Protein AF-A0A8S1H7X9-F1 (afdb_monomer)

InterPro domains:
  IPR039604 Nuclear segregation protein Bfr1 [PTHR31027] (246-378)

Structure (mmCIF, N/CA/C/O backbone):
data_AF-A0A8S1H7X9-F1
#
_entry.id   AF-A0A8S1H7X9-F1
#
loop_
_atom_site.group_PDB
_atom_site.id
_atom_site.type_symbol
_atom_site.label_atom_id
_atom_site.label_alt_id
_atom_site.label_comp_id
_atom_site.label_asym_id
_atom_site.label_entity_id
_atom_site.label_seq_id
_atom_site.pdbx_PDB_ins_code
_atom_site.Cartn_x
_atom_site.Cartn_y
_atom_site.Cartn_z
_atom_site.occupancy
_atom_site.B_iso_or_equiv
_atom_site.auth_seq_id
_atom_site.auth_comp_id
_atom_site.auth_asym_id
_atom_site.auth_atom_id
_atom_site.pdbx_PDB_model_num
ATOM 1 N N . MET A 1 1 ? 53.573 -29.610 -16.597 1.00 43.00 1 MET A N 1
ATOM 2 C CA . MET A 1 1 ? 53.347 -28.937 -17.896 1.00 43.00 1 MET A CA 1
ATOM 3 C C . MET A 1 1 ? 53.985 -27.550 -17.769 1.00 43.00 1 MET A C 1
ATOM 5 O O . MET A 1 1 ? 53.380 -26.703 -17.142 1.00 43.00 1 MET A O 1
ATOM 9 N N . HIS A 1 2 ? 55.253 -27.283 -18.092 1.00 42.47 2 HIS A N 1
ATOM 10 C CA . HIS A 1 2 ? 56.162 -27.848 -19.105 1.00 42.47 2 HIS A CA 1
ATOM 11 C C . HIS A 1 2 ? 55.801 -27.503 -20.563 1.00 42.47 2 HIS A C 1
ATOM 13 O O . HIS A 1 2 ? 55.571 -28.384 -21.380 1.00 42.47 2 HIS A O 1
ATOM 19 N N . VAL A 1 3 ? 55.772 -26.195 -20.838 1.00 43.41 3 VAL A N 1
ATOM 20 C CA . VAL A 1 3 ? 56.144 -25.511 -22.095 1.00 43.41 3 VAL A CA 1
ATOM 21 C C . VAL A 1 3 ? 56.692 -24.146 -21.630 1.00 43.41 3 VAL A C 1
ATOM 23 O O . VAL A 1 3 ? 56.099 -23.558 -20.733 1.00 43.41 3 VAL A O 1
ATOM 26 N N . GLY A 1 4 ? 57.804 -23.580 -22.095 1.00 39.53 4 GLY A N 1
ATOM 27 C CA . GLY A 1 4 ? 58.737 -23.987 -23.145 1.00 39.53 4 GLY A CA 1
ATOM 28 C C . GLY A 1 4 ? 59.397 -22.721 -23.698 1.00 39.53 4 GLY A C 1
ATOM 29 O O . GLY A 1 4 ? 58.960 -22.208 -24.723 1.00 39.53 4 GLY A O 1
ATOM 30 N N . VAL A 1 5 ? 60.370 -22.166 -22.967 1.00 46.28 5 VAL A N 1
ATOM 31 C CA . VAL A 1 5 ? 61.102 -20.955 -23.376 1.00 46.28 5 VAL A CA 1
ATOM 32 C C . VAL A 1 5 ? 62.091 -21.334 -24.473 1.00 46.28 5 VAL A C 1
ATOM 34 O O . VAL A 1 5 ? 62.972 -22.152 -24.229 1.00 46.28 5 VAL A O 1
ATOM 37 N N . ASN A 1 6 ? 61.958 -20.729 -25.653 1.00 45.84 6 ASN A N 1
ATOM 38 C CA . ASN A 1 6 ? 62.913 -20.878 -26.750 1.00 45.84 6 ASN A CA 1
ATOM 39 C C . ASN A 1 6 ? 63.542 -19.520 -27.073 1.00 45.84 6 ASN A C 1
ATOM 41 O O . ASN A 1 6 ? 63.010 -18.749 -27.871 1.00 45.84 6 ASN A O 1
ATOM 45 N N . GLU A 1 7 ? 64.695 -19.257 -26.463 1.00 47.03 7 GLU A N 1
ATOM 46 C CA . GLU A 1 7 ? 65.651 -18.275 -26.967 1.00 47.03 7 GLU A CA 1
ATOM 47 C C . GLU A 1 7 ? 66.497 -18.919 -28.072 1.00 47.03 7 GLU A C 1
ATOM 49 O O . GLU A 1 7 ? 67.159 -19.933 -27.853 1.00 47.03 7 GLU A O 1
ATOM 54 N N . ALA A 1 8 ? 66.485 -18.319 -29.259 1.00 50.53 8 ALA A N 1
ATOM 55 C CA . ALA A 1 8 ? 67.451 -18.542 -30.331 1.00 50.53 8 ALA A CA 1
ATOM 56 C C . ALA A 1 8 ? 67.300 -17.409 -31.359 1.00 50.53 8 ALA A C 1
ATOM 58 O O . ALA A 1 8 ? 66.190 -16.939 -31.587 1.00 50.53 8 ALA A O 1
ATOM 59 N N . ASN A 1 9 ? 68.325 -16.965 -32.079 1.00 46.34 9 ASN A N 1
ATOM 60 C CA . ASN A 1 9 ? 69.766 -16.907 -31.814 1.00 46.34 9 ASN A CA 1
ATOM 61 C C . ASN A 1 9 ? 70.305 -15.805 -32.756 1.00 46.34 9 ASN A C 1
ATOM 63 O O . ASN A 1 9 ? 69.691 -15.516 -33.785 1.00 46.34 9 ASN A O 1
ATOM 67 N N . ILE A 1 10 ? 71.429 -15.177 -32.426 1.00 50.44 10 ILE A N 1
ATOM 68 C CA . ILE A 1 10 ? 72.029 -14.116 -33.242 1.00 50.44 10 ILE A CA 1
ATOM 69 C C . ILE A 1 10 ? 72.837 -14.731 -34.394 1.00 50.44 10 ILE A C 1
ATOM 71 O O . ILE A 1 10 ? 73.633 -15.639 -34.170 1.00 50.44 10 ILE A O 1
ATOM 75 N N . GLY A 1 11 ? 72.705 -14.161 -35.597 1.00 46.69 11 GLY A N 1
ATOM 76 C CA . GLY A 1 11 ? 73.705 -14.290 -36.663 1.00 46.69 11 GLY A CA 1
ATOM 77 C C . GLY A 1 11 ? 73.165 -14.694 -38.035 1.00 46.69 11 GLY A C 1
ATOM 78 O O . GLY A 1 11 ? 72.910 -15.863 -38.282 1.00 46.69 11 GLY A O 1
ATOM 79 N N . GLU A 1 12 ? 73.081 -13.732 -38.957 1.00 44.97 12 GLU A N 1
ATOM 80 C CA . GLU A 1 12 ? 73.983 -13.672 -40.123 1.00 44.97 12 GLU A CA 1
ATOM 81 C C . GLU A 1 12 ? 73.683 -12.426 -40.969 1.00 44.97 12 GLU A C 1
ATOM 83 O O . GLU A 1 12 ? 72.598 -12.269 -41.529 1.00 44.97 12 GLU A O 1
ATOM 88 N N . SER A 1 13 ? 74.675 -11.545 -41.105 1.00 51.88 13 SER A N 1
ATOM 89 C CA . SER A 1 13 ? 74.626 -10.430 -42.051 1.00 51.88 13 SER A CA 1
ATOM 90 C C . SER A 1 13 ? 74.762 -10.964 -43.478 1.00 51.88 13 SER A C 1
ATOM 92 O O . SER A 1 13 ? 75.844 -11.412 -43.856 1.00 51.88 13 SER A O 1
ATOM 94 N N . LYS A 1 14 ? 73.699 -10.886 -44.288 1.00 53.81 14 LYS A N 1
ATOM 95 C CA . LYS A 1 14 ? 73.767 -11.165 -45.731 1.00 53.81 14 LYS A CA 1
ATOM 96 C C . LYS A 1 14 ? 73.548 -9.905 -46.560 1.00 53.81 14 LYS A C 1
ATOM 98 O O . LYS A 1 14 ? 72.475 -9.317 -46.560 1.00 53.81 14 LYS A O 1
ATOM 103 N N . GLU A 1 15 ? 74.639 -9.531 -47.222 1.00 45.00 15 GLU A N 1
ATOM 104 C CA . GLU A 1 15 ? 74.778 -8.743 -48.450 1.00 45.00 15 GLU A CA 1
ATOM 105 C C . GLU A 1 15 ? 73.531 -8.003 -48.965 1.00 45.00 15 GLU A C 1
ATOM 107 O O . GLU A 1 15 ? 72.630 -8.586 -49.570 1.00 45.00 15 GLU A O 1
ATOM 112 N N . PHE A 1 16 ? 73.570 -6.671 -48.867 1.00 45.53 16 PHE A N 1
ATOM 113 C CA . PHE A 1 16 ? 72.757 -5.791 -49.705 1.00 45.53 16 PHE A CA 1
ATOM 114 C C . PHE A 1 16 ? 73.169 -5.943 -51.178 1.00 45.53 16 PHE A C 1
ATOM 116 O O . PHE A 1 16 ? 74.087 -5.272 -51.655 1.00 45.53 16 PHE A O 1
ATOM 123 N N . LYS A 1 17 ? 72.458 -6.790 -51.925 1.00 47.88 17 LYS A N 1
ATOM 124 C CA . LYS A 1 17 ? 72.410 -6.688 -53.386 1.00 47.88 17 LYS A CA 1
ATOM 125 C C . LYS A 1 17 ? 71.317 -5.699 -53.777 1.00 47.88 17 LYS A C 1
ATOM 127 O O . LYS A 1 17 ? 70.132 -5.988 -53.650 1.00 47.88 17 LYS A O 1
ATOM 132 N N . ASN A 1 18 ? 71.742 -4.532 -54.261 1.00 49.41 18 ASN A N 1
ATOM 133 C CA . ASN A 1 18 ? 70.879 -3.600 -54.982 1.00 49.41 18 ASN A CA 1
ATOM 134 C C . ASN A 1 18 ? 70.445 -4.245 -56.306 1.00 49.41 18 ASN A C 1
ATOM 136 O O . ASN A 1 18 ? 71.123 -4.102 -57.322 1.00 49.41 18 ASN A O 1
ATOM 140 N N . GLU A 1 19 ? 69.315 -4.947 -56.296 1.00 43.44 19 GLU A N 1
ATOM 141 C CA . GLU A 1 19 ? 68.642 -5.396 -57.511 1.00 43.44 19 GLU A CA 1
ATOM 142 C C . GLU A 1 19 ? 67.395 -4.554 -57.768 1.00 43.44 19 GLU A C 1
ATOM 144 O O . GLU A 1 19 ? 66.417 -4.638 -57.035 1.00 43.44 19 GLU A O 1
ATOM 149 N N . GLY A 1 20 ? 67.449 -3.784 -58.858 1.00 43.75 20 GLY A N 1
ATOM 150 C CA . GLY A 1 20 ? 66.288 -3.353 -59.631 1.00 43.75 20 GLY A CA 1
ATOM 151 C C . GLY A 1 20 ? 65.239 -2.522 -58.896 1.00 43.75 20 GLY A C 1
ATOM 152 O O . GLY A 1 20 ? 64.342 -3.062 -58.249 1.00 43.75 20 GLY A O 1
ATOM 153 N N . GLU A 1 21 ? 65.246 -1.220 -59.186 1.00 47.69 21 GLU A N 1
ATOM 154 C CA . GLU A 1 21 ? 64.075 -0.336 -59.135 1.00 47.69 21 GLU A CA 1
ATOM 155 C C . GLU A 1 21 ? 62.996 -0.850 -60.114 1.00 47.69 21 GLU A C 1
ATOM 157 O O . GLU A 1 21 ? 62.751 -0.310 -61.191 1.00 47.69 21 GLU A O 1
ATOM 162 N N . ASN A 1 22 ? 62.392 -1.986 -59.767 1.00 45.03 22 ASN A N 1
ATOM 163 C CA . ASN A 1 22 ? 61.252 -2.539 -60.463 1.00 45.03 22 ASN A CA 1
ATOM 164 C C . ASN A 1 22 ? 60.044 -1.710 -60.061 1.00 45.03 22 ASN A C 1
ATOM 166 O O . ASN A 1 22 ? 59.629 -1.714 -58.903 1.00 45.03 22 ASN A O 1
ATOM 170 N N . ASP A 1 23 ? 59.471 -1.041 -61.051 1.00 53.59 23 ASP A N 1
ATOM 171 C CA . ASP A 1 23 ? 58.196 -0.347 -60.979 1.00 53.59 23 ASP A CA 1
ATOM 172 C C . ASP A 1 23 ? 57.099 -1.367 -60.600 1.00 53.59 23 ASP A C 1
ATOM 174 O O . ASP A 1 23 ? 56.470 -1.996 -61.461 1.00 53.59 23 ASP A O 1
ATOM 178 N N . VAL A 1 24 ? 56.906 -1.606 -59.293 1.00 53.41 24 VAL A N 1
ATOM 179 C CA . VAL A 1 24 ? 55.856 -2.481 -58.751 1.00 53.41 24 VAL A CA 1
ATOM 180 C C . VAL A 1 24 ? 54.526 -1.782 -58.996 1.00 53.41 24 VAL A C 1
ATOM 182 O O . VAL A 1 24 ? 53.963 -1.123 -58.120 1.00 53.41 24 VAL A O 1
ATOM 185 N N . LYS A 1 25 ? 54.032 -1.915 -60.232 1.00 61.25 25 LYS A N 1
ATOM 186 C CA . LYS A 1 25 ? 52.731 -1.407 -60.660 1.00 61.25 25 LYS A CA 1
ATOM 187 C C . LYS A 1 25 ? 51.702 -1.858 -59.627 1.00 61.25 25 LYS A C 1
ATOM 189 O O . LYS A 1 25 ? 51.529 -3.069 -59.463 1.00 61.25 25 LYS A O 1
ATOM 194 N N . PRO A 1 26 ? 51.035 -0.929 -58.919 1.00 59.69 26 PRO A N 1
ATOM 195 C CA . PRO A 1 26 ? 50.149 -1.292 -57.829 1.00 59.69 26 PRO A CA 1
ATOM 196 C C . PRO A 1 26 ? 49.031 -2.175 -58.376 1.00 59.69 26 PRO A C 1
ATOM 198 O O . PRO A 1 26 ? 48.193 -1.723 -59.161 1.00 59.69 26 PRO A O 1
ATOM 201 N N . CYS A 1 27 ? 49.043 -3.452 -57.986 1.00 59.22 27 CYS A N 1
ATOM 202 C CA . CYS A 1 27 ? 48.032 -4.406 -58.415 1.00 59.22 27 CYS A CA 1
ATOM 203 C C . CYS A 1 27 ? 46.647 -3.872 -58.017 1.00 59.22 27 CYS A C 1
ATOM 205 O O . CYS A 1 27 ? 46.441 -3.542 -56.843 1.00 59.22 27 CYS A O 1
ATOM 207 N N . PRO A 1 28 ? 45.692 -3.766 -58.960 1.00 65.88 28 PRO A N 1
ATOM 208 C CA . PRO A 1 28 ? 44.379 -3.222 -58.654 1.00 65.88 28 PRO A CA 1
ATOM 209 C C . PRO A 1 28 ? 43.701 -4.071 -57.564 1.00 65.88 28 PRO A C 1
ATOM 211 O O . PRO A 1 28 ? 43.784 -5.303 -57.619 1.00 65.88 28 PRO A O 1
ATOM 214 N N . PRO A 1 29 ? 43.018 -3.454 -56.578 1.00 68.62 29 PRO A N 1
ATOM 215 C CA . PRO A 1 29 ? 42.393 -4.187 -55.483 1.00 68.62 29 PRO A CA 1
ATOM 216 C C . PRO A 1 29 ? 41.477 -5.297 -55.997 1.00 68.62 29 PRO A C 1
ATOM 218 O O . PRO A 1 29 ? 40.628 -5.058 -56.859 1.00 68.62 29 PRO A O 1
ATOM 221 N N . ASN A 1 30 ? 41.618 -6.508 -55.448 1.00 83.75 30 ASN A N 1
ATOM 222 C CA . ASN A 1 30 ? 40.803 -7.650 -55.853 1.00 83.75 30 ASN A CA 1
ATOM 223 C C . ASN A 1 30 ? 39.312 -7.340 -55.622 1.00 83.75 30 ASN A C 1
ATOM 225 O O . ASN A 1 30 ? 38.819 -7.346 -54.491 1.00 83.75 30 ASN A O 1
ATOM 229 N N . ARG A 1 31 ? 38.592 -7.077 -56.720 1.00 81.69 31 ARG A N 1
ATOM 230 C CA . ARG A 1 31 ? 37.189 -6.642 -56.713 1.00 81.69 31 ARG A CA 1
ATOM 231 C C . ARG A 1 31 ? 36.272 -7.639 -56.007 1.00 81.69 31 ARG A C 1
ATOM 233 O O . ARG A 1 31 ? 35.363 -7.219 -55.295 1.00 81.69 31 ARG A O 1
ATOM 240 N N . HIS A 1 32 ? 36.514 -8.940 -56.170 1.00 85.00 32 HIS A N 1
ATOM 241 C CA . HIS A 1 32 ? 35.724 -9.976 -55.506 1.00 85.00 32 HIS A CA 1
ATOM 242 C C . HIS A 1 32 ? 35.991 -10.012 -54.002 1.00 85.00 32 HIS A C 1
ATOM 244 O O . HIS A 1 32 ? 35.047 -10.160 -53.228 1.00 85.00 32 HIS A O 1
ATOM 250 N N . GLN A 1 33 ? 37.244 -9.822 -53.579 1.00 80.44 33 GLN A N 1
ATOM 251 C CA . GLN A 1 33 ? 37.581 -9.738 -52.159 1.00 80.44 33 GLN A CA 1
ATOM 252 C C . GLN A 1 33 ? 36.930 -8.510 -51.508 1.00 80.44 33 GLN A C 1
ATOM 254 O O . GLN A 1 33 ? 36.216 -8.652 -50.520 1.00 80.44 33 GLN A O 1
ATOM 259 N N . PHE A 1 34 ? 37.051 -7.335 -52.131 1.00 80.44 34 PHE A N 1
ATOM 260 C CA . PHE A 1 34 ? 36.399 -6.110 -51.659 1.00 80.44 34 PHE A CA 1
ATOM 261 C C . PHE A 1 34 ? 34.870 -6.251 -51.554 1.00 80.44 34 PHE A C 1
ATOM 263 O O . PHE A 1 34 ? 34.278 -5.806 -50.571 1.00 80.44 34 PHE A O 1
ATOM 270 N N . GLN A 1 35 ? 34.225 -6.902 -52.530 1.00 83.38 35 GLN A N 1
ATOM 271 C CA . GLN A 1 35 ? 32.781 -7.148 -52.491 1.00 83.38 35 GLN A CA 1
ATOM 272 C C . GLN A 1 35 ? 32.388 -8.074 -51.327 1.00 83.38 35 GLN A C 1
ATOM 274 O O . GLN A 1 35 ? 31.411 -7.790 -50.640 1.00 83.38 35 GLN A O 1
ATOM 279 N N . ARG A 1 36 ? 33.162 -9.141 -51.064 1.00 85.75 36 ARG A N 1
ATOM 280 C CA . ARG A 1 36 ? 32.955 -10.028 -49.902 1.00 85.75 36 ARG A CA 1
ATOM 281 C C . ARG A 1 36 ? 33.131 -9.281 -48.582 1.00 85.75 36 ARG A C 1
ATOM 283 O O . ARG A 1 36 ? 32.305 -9.438 -47.689 1.00 85.75 36 ARG A O 1
ATOM 290 N N . ASP A 1 37 ? 34.172 -8.458 -48.469 1.00 84.50 37 ASP A N 1
ATOM 291 C CA . ASP A 1 37 ? 34.456 -7.693 -47.253 1.00 84.50 37 ASP A CA 1
ATOM 292 C C . ASP A 1 37 ? 33.367 -6.647 -46.976 1.00 84.50 37 ASP A C 1
ATOM 294 O O . ASP A 1 37 ? 32.936 -6.507 -45.831 1.00 84.50 37 ASP A O 1
ATOM 298 N N . LEU A 1 38 ? 32.848 -5.970 -48.011 1.00 85.19 38 LEU A N 1
ATOM 299 C CA . LEU A 1 38 ? 31.669 -5.108 -47.883 1.00 85.19 38 LEU A CA 1
ATOM 300 C C . LEU A 1 38 ? 30.438 -5.889 -47.420 1.00 85.19 38 LEU A C 1
ATOM 302 O O . LEU A 1 38 ? 29.790 -5.468 -46.464 1.00 85.19 38 LEU A O 1
ATOM 306 N N . SER A 1 39 ? 30.125 -7.023 -48.057 1.00 88.69 39 SER A N 1
ATOM 307 C CA . SER A 1 39 ? 29.001 -7.875 -47.651 1.00 88.69 39 SER A CA 1
ATOM 308 C C . SER A 1 39 ? 29.130 -8.311 -46.191 1.00 88.69 39 SER A C 1
ATOM 310 O O . SER A 1 39 ? 28.170 -8.182 -45.440 1.00 88.69 39 SER A O 1
ATOM 312 N N . ARG A 1 40 ? 30.329 -8.727 -45.754 1.00 89.69 40 ARG A N 1
ATOM 313 C CA . ARG A 1 40 ? 30.608 -9.081 -44.356 1.00 89.69 40 ARG A CA 1
ATOM 314 C C . ARG A 1 40 ? 30.335 -7.911 -43.410 1.00 89.69 40 ARG A C 1
ATOM 316 O O . ARG A 1 40 ? 29.658 -8.105 -42.408 1.00 89.69 40 ARG A O 1
ATOM 323 N N . ILE A 1 41 ? 30.817 -6.707 -43.735 1.00 88.69 41 ILE A N 1
ATOM 324 C CA . ILE A 1 41 ? 30.588 -5.509 -42.912 1.00 88.69 41 ILE A CA 1
ATOM 325 C C . ILE A 1 41 ? 29.093 -5.167 -42.840 1.00 88.69 41 ILE A C 1
ATOM 327 O O . ILE A 1 41 ? 28.612 -4.842 -41.759 1.00 88.69 41 ILE A O 1
ATOM 331 N N . HIS A 1 42 ? 28.345 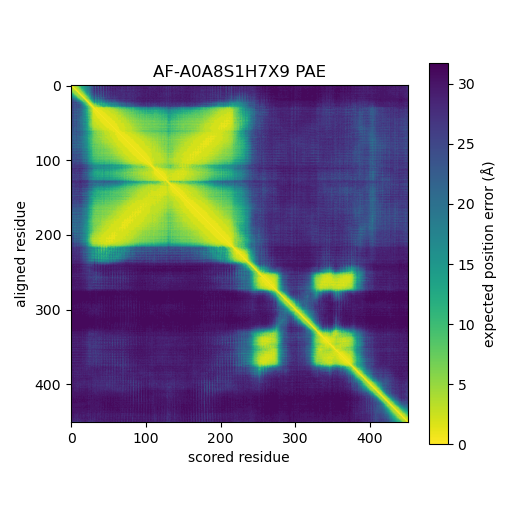-5.270 -43.943 1.00 89.69 42 HIS A N 1
ATOM 332 C CA . HIS A 1 42 ? 26.894 -5.060 -43.929 1.00 89.69 42 HIS A CA 1
ATOM 333 C C . HIS A 1 42 ? 26.179 -6.075 -43.026 1.00 89.69 42 HIS A C 1
ATOM 335 O O . HIS A 1 42 ? 25.420 -5.661 -42.152 1.00 89.69 42 HIS A O 1
ATOM 341 N N . THR A 1 43 ? 26.506 -7.367 -43.126 1.00 94.69 43 THR A N 1
ATOM 342 C CA . THR A 1 43 ? 25.971 -8.396 -42.218 1.00 94.69 43 THR A CA 1
ATOM 343 C C . THR A 1 43 ? 26.305 -8.104 -40.749 1.00 94.69 43 THR A C 1
ATOM 345 O O . THR A 1 43 ? 25.446 -8.278 -39.888 1.00 94.69 43 THR A O 1
ATOM 348 N N . THR A 1 44 ? 27.512 -7.614 -40.437 1.00 93.62 44 THR A N 1
ATOM 349 C CA . THR A 1 44 ? 27.868 -7.193 -39.068 1.00 93.62 44 THR A CA 1
ATOM 350 C C . THR A 1 44 ? 27.056 -5.976 -38.612 1.00 93.62 44 THR A C 1
ATOM 352 O O . THR A 1 44 ? 26.534 -5.982 -37.502 1.00 93.62 44 THR A O 1
ATOM 355 N N . ILE A 1 45 ? 26.912 -4.950 -39.457 1.00 93.00 45 ILE A N 1
ATOM 356 C CA . ILE A 1 45 ? 26.116 -3.745 -39.168 1.00 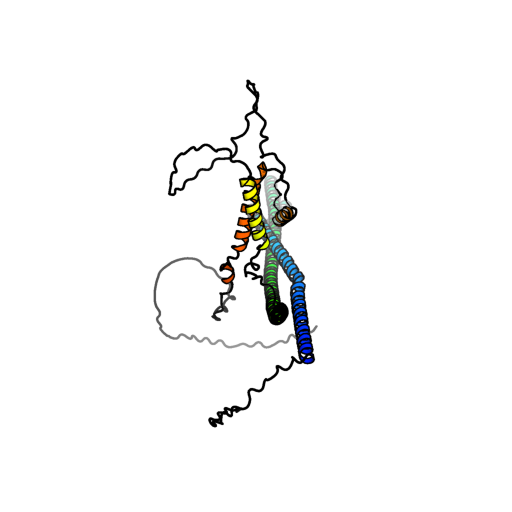93.00 45 ILE A CA 1
ATOM 357 C C . ILE A 1 45 ? 24.668 -4.122 -38.845 1.00 93.00 45 ILE A C 1
ATOM 359 O O . ILE A 1 45 ? 24.122 -3.661 -37.843 1.00 93.00 45 ILE A O 1
ATOM 363 N N . ASP A 1 46 ? 24.046 -4.957 -39.674 1.00 95.25 46 ASP A N 1
ATOM 364 C CA . ASP A 1 46 ? 22.643 -5.321 -39.503 1.00 95.25 46 ASP A CA 1
ATOM 365 C C . ASP A 1 46 ? 22.450 -6.292 -38.327 1.00 95.25 46 ASP A C 1
ATOM 367 O O . ASP A 1 46 ? 21.518 -6.112 -37.546 1.00 95.25 46 ASP A O 1
ATOM 371 N N . GLY A 1 47 ? 23.396 -7.208 -38.083 1.00 97.00 47 GLY A N 1
ATOM 372 C CA . GLY A 1 47 ? 23.430 -8.029 -36.867 1.00 97.00 47 GLY A CA 1
ATOM 373 C C . GLY A 1 47 ? 23.507 -7.200 -35.576 1.00 97.00 47 GLY A C 1
ATOM 374 O O . GLY A 1 47 ? 22.732 -7.436 -34.647 1.00 97.00 47 GLY A O 1
ATOM 375 N N . THR A 1 48 ? 24.369 -6.177 -35.532 1.00 95.44 48 TH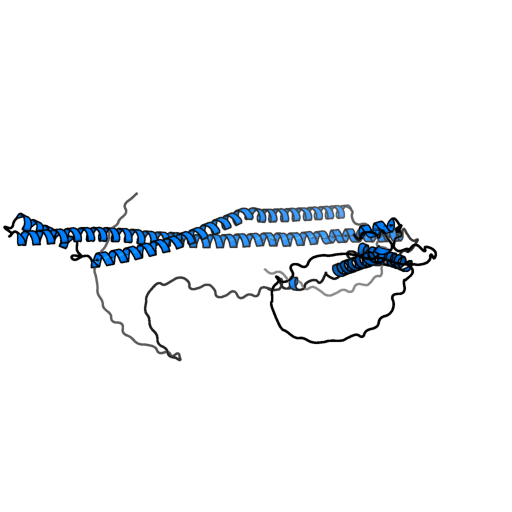R A N 1
ATOM 376 C CA . THR A 1 48 ? 24.468 -5.249 -34.390 1.00 95.44 48 THR A CA 1
ATOM 377 C C . THR A 1 48 ? 23.187 -4.428 -34.212 1.00 95.44 48 THR A C 1
ATOM 379 O O . THR A 1 48 ? 22.742 -4.237 -33.082 1.00 95.44 48 THR A O 1
ATOM 382 N N . LYS A 1 49 ? 22.534 -3.987 -35.300 1.00 96.31 49 LYS A N 1
ATOM 383 C CA . LYS A 1 49 ? 21.218 -3.320 -35.220 1.00 96.31 49 LYS A CA 1
ATOM 384 C C . LYS A 1 49 ? 20.137 -4.241 -34.648 1.00 96.31 49 LYS A C 1
ATOM 386 O O . LYS A 1 49 ? 19.344 -3.777 -33.832 1.00 96.31 49 LYS A O 1
ATOM 391 N N . GLU A 1 50 ? 20.106 -5.519 -35.032 1.00 97.81 50 GLU A N 1
ATOM 392 C CA . GLU A 1 50 ? 19.167 -6.491 -34.448 1.00 97.81 50 GLU A CA 1
ATOM 393 C C . GLU A 1 50 ? 19.474 -6.811 -32.984 1.00 97.81 50 GLU A C 1
ATOM 395 O O . GLU A 1 50 ? 18.569 -7.112 -32.208 1.00 97.81 50 GLU A O 1
ATOM 400 N N . GLU A 1 51 ? 20.737 -6.762 -32.558 1.00 97.69 51 GLU A N 1
ATOM 401 C CA . GLU A 1 51 ? 21.062 -6.852 -31.133 1.00 97.69 51 GLU A CA 1
ATOM 402 C C . GLU A 1 51 ? 20.581 -5.611 -30.365 1.00 97.69 51 GLU A C 1
ATOM 404 O O . GLU A 1 51 ? 19.914 -5.759 -29.345 1.00 97.69 51 GLU A O 1
ATOM 409 N N . ILE A 1 52 ? 20.798 -4.400 -30.897 1.00 97.94 52 ILE A N 1
ATOM 410 C CA . ILE A 1 52 ? 20.275 -3.154 -30.309 1.00 97.94 52 ILE A CA 1
ATOM 411 C C . ILE A 1 52 ? 18.746 -3.195 -30.191 1.00 97.94 52 ILE A C 1
ATOM 413 O O . ILE A 1 52 ? 18.224 -2.861 -29.129 1.00 97.94 52 ILE A O 1
ATOM 417 N N . ARG A 1 53 ? 18.025 -3.628 -31.238 1.00 98.25 53 ARG A N 1
ATOM 418 C CA . ARG A 1 53 ? 16.560 -3.788 -31.197 1.00 98.25 53 ARG A CA 1
ATOM 419 C C . ARG A 1 53 ? 16.130 -4.742 -30.084 1.00 98.25 53 ARG A C 1
ATOM 421 O O . ARG A 1 53 ? 15.377 -4.333 -29.209 1.00 98.25 53 ARG A O 1
ATOM 428 N N . ARG A 1 54 ? 16.700 -5.951 -30.035 1.00 98.25 54 ARG A N 1
ATOM 429 C CA . ARG A 1 54 ? 16.377 -6.950 -28.999 1.00 98.25 54 ARG A CA 1
ATOM 430 C C . ARG A 1 54 ? 16.651 -6.464 -27.573 1.00 98.25 54 ARG A C 1
ATOM 432 O O . ARG A 1 54 ? 15.922 -6.839 -26.660 1.00 98.25 54 ARG A O 1
ATOM 439 N N . GLU A 1 55 ? 17.682 -5.649 -27.352 1.00 97.88 55 GLU A N 1
ATOM 440 C CA . GLU A 1 55 ? 17.934 -5.048 -26.035 1.00 97.88 55 GLU A CA 1
ATOM 441 C C . GLU A 1 55 ? 16.949 -3.909 -25.709 1.00 97.88 55 GLU A C 1
ATOM 443 O O . GLU A 1 55 ? 16.512 -3.792 -24.563 1.00 97.88 55 GLU A O 1
ATOM 448 N N . ILE A 1 56 ? 16.536 -3.108 -26.701 1.00 97.62 56 ILE A N 1
ATOM 449 C CA . ILE A 1 56 ? 15.466 -2.108 -26.540 1.00 97.62 56 ILE A CA 1
ATOM 450 C C . ILE A 1 56 ? 14.141 -2.797 -26.189 1.00 97.62 56 ILE A C 1
ATOM 452 O O . ILE A 1 56 ? 13.476 -2.372 -25.245 1.00 97.62 56 ILE A O 1
ATOM 456 N N . ASP A 1 57 ? 13.790 -3.885 -26.875 1.00 97.88 57 ASP A N 1
ATOM 457 C CA . ASP A 1 57 ? 12.555 -4.636 -26.629 1.00 97.88 57 ASP A CA 1
ATOM 458 C C . ASP A 1 57 ? 12.505 -5.185 -25.194 1.00 97.88 57 ASP A C 1
ATOM 460 O O . ASP A 1 57 ? 11.471 -5.089 -24.532 1.00 97.88 57 ASP A O 1
ATOM 464 N N . LYS A 1 58 ? 13.637 -5.663 -24.651 1.00 97.88 58 LYS A N 1
ATOM 465 C CA . LYS A 1 58 ? 13.757 -6.047 -23.229 1.00 97.88 58 LYS A CA 1
ATOM 466 C C . LYS A 1 58 ? 13.496 -4.862 -22.296 1.00 97.88 58 LYS A C 1
ATOM 468 O O . LYS A 1 58 ? 12.732 -4.994 -21.340 1.00 97.88 58 LYS A O 1
ATOM 473 N N . CYS A 1 59 ? 14.087 -3.697 -22.572 1.00 96.38 59 CYS A N 1
ATOM 474 C CA . CYS A 1 59 ? 13.829 -2.471 -21.807 1.00 96.38 59 CYS A CA 1
ATOM 475 C C . CYS A 1 59 ? 12.354 -2.046 -21.846 1.00 96.38 59 CYS A C 1
ATOM 477 O O . CYS A 1 59 ? 11.821 -1.609 -20.825 1.00 96.38 59 CYS A O 1
ATOM 479 N N . VAL A 1 60 ? 11.690 -2.186 -22.998 1.00 97.06 60 VAL A N 1
ATOM 480 C CA . VAL A 1 60 ? 10.266 -1.865 -23.171 1.00 97.06 60 VAL A CA 1
ATOM 481 C C . VAL A 1 60 ? 9.378 -2.867 -22.429 1.00 97.06 60 VAL A C 1
ATOM 483 O O . VAL A 1 60 ? 8.469 -2.447 -21.712 1.00 97.06 60 VAL A O 1
ATOM 486 N N . ALA A 1 61 ? 9.677 -4.165 -22.518 1.00 96.50 61 ALA A N 1
ATOM 487 C CA . ALA A 1 61 ? 8.928 -5.240 -21.863 1.00 96.50 61 ALA A CA 1
ATOM 488 C C . ALA A 1 61 ? 8.933 -5.161 -20.322 1.00 96.50 61 ALA A C 1
ATOM 490 O O . ALA A 1 61 ? 8.014 -5.667 -19.685 1.00 96.50 61 ALA A O 1
ATOM 491 N N . MET A 1 62 ? 9.914 -4.488 -19.709 1.00 96.25 62 MET A N 1
ATOM 492 C CA . MET A 1 62 ? 9.941 -4.238 -18.258 1.00 96.25 62 MET A CA 1
ATOM 493 C C . MET A 1 62 ? 9.086 -3.038 -17.807 1.00 96.25 62 MET A C 1
ATOM 495 O O . MET A 1 62 ? 8.885 -2.851 -16.605 1.00 96.25 62 MET A O 1
ATOM 499 N N . ASN A 1 63 ? 8.584 -2.198 -18.722 1.00 95.19 63 ASN A N 1
ATOM 500 C CA . ASN A 1 63 ? 7.793 -1.019 -18.345 1.00 95.19 63 ASN A CA 1
ATOM 501 C C . ASN A 1 63 ? 6.443 -1.360 -17.669 1.00 95.19 63 ASN A C 1
ATOM 503 O O . ASN A 1 63 ? 6.149 -0.706 -16.667 1.00 95.19 63 ASN A O 1
ATOM 507 N N . PRO A 1 64 ? 5.648 -2.358 -18.121 1.00 97.38 64 PRO A N 1
ATOM 508 C CA . PRO A 1 64 ? 4.412 -2.756 -17.439 1.00 97.38 64 PRO A CA 1
ATOM 509 C C . PRO A 1 64 ? 4.666 -3.203 -15.996 1.00 97.38 64 PRO A C 1
ATOM 511 O O . PRO A 1 64 ? 4.117 -2.612 -15.070 1.00 97.38 64 PRO A O 1
ATOM 514 N N . GLN A 1 65 ? 5.609 -4.129 -15.790 1.00 96.62 65 GLN A N 1
ATOM 515 C CA . GLN A 1 65 ? 5.997 -4.622 -14.462 1.00 96.62 65 GLN A CA 1
ATOM 516 C C . GLN A 1 65 ? 6.474 -3.485 -13.534 1.00 96.62 65 GLN A C 1
ATOM 518 O O . GLN A 1 65 ? 6.191 -3.479 -12.335 1.00 96.62 65 GLN A O 1
ATOM 523 N N . ARG A 1 66 ? 7.175 -2.476 -14.073 1.00 95.56 66 ARG A N 1
ATOM 524 C CA . ARG A 1 66 ? 7.578 -1.286 -13.306 1.00 95.56 66 ARG A CA 1
ATOM 525 C C . ARG A 1 66 ? 6.380 -0.449 -12.845 1.00 95.56 66 ARG A C 1
ATOM 527 O O . ARG A 1 66 ? 6.414 0.065 -11.725 1.00 95.56 66 ARG A O 1
ATOM 534 N N . GLU A 1 67 ? 5.360 -0.272 -13.683 1.00 97.06 67 GLU A N 1
ATOM 535 C CA . GLU A 1 67 ? 4.166 0.498 -13.314 1.00 97.06 67 GLU A CA 1
ATOM 536 C C . GLU A 1 67 ? 3.241 -0.306 -12.384 1.00 97.06 67 GLU A C 1
ATOM 538 O O . GLU A 1 67 ? 2.736 0.259 -11.418 1.00 97.06 67 GLU A O 1
ATOM 543 N N . GLU A 1 68 ? 3.128 -1.627 -12.553 1.00 97.81 68 GLU A N 1
ATOM 544 C CA . GLU A 1 68 ? 2.471 -2.528 -11.589 1.00 97.81 68 GLU A CA 1
ATOM 545 C C . GLU A 1 68 ? 3.085 -2.393 -10.187 1.00 97.81 68 GLU A C 1
ATOM 547 O O . GLU A 1 68 ? 2.381 -2.090 -9.222 1.00 97.81 68 GLU A O 1
ATOM 552 N N . LEU A 1 69 ? 4.416 -2.503 -10.068 1.00 97.56 69 LEU A N 1
ATOM 553 C CA . LEU A 1 69 ? 5.120 -2.292 -8.797 1.00 97.56 69 LEU A CA 1
ATOM 554 C C . LEU A 1 69 ? 4.897 -0.876 -8.237 1.00 97.56 69 LEU A C 1
ATOM 556 O O . LEU A 1 69 ? 4.823 -0.696 -7.020 1.00 97.56 69 LEU A O 1
ATOM 560 N N . ARG A 1 70 ? 4.754 0.145 -9.092 1.00 97.75 70 ARG A N 1
ATOM 561 C CA . ARG A 1 70 ? 4.440 1.519 -8.664 1.00 97.75 70 ARG A CA 1
ATOM 562 C C . ARG A 1 70 ? 3.015 1.646 -8.122 1.00 97.75 70 ARG A C 1
ATOM 564 O O . ARG A 1 70 ? 2.829 2.362 -7.135 1.00 97.75 70 ARG A O 1
ATOM 571 N N . ILE A 1 71 ? 2.043 0.976 -8.742 1.00 98.12 71 ILE A N 1
ATOM 572 C CA . ILE A 1 71 ? 0.649 0.911 -8.288 1.00 98.12 71 ILE A CA 1
ATOM 573 C C . ILE A 1 71 ? 0.590 0.210 -6.931 1.00 98.12 71 ILE A C 1
ATOM 575 O O . ILE A 1 71 ? 0.218 0.848 -5.950 1.00 98.12 71 ILE A O 1
ATOM 579 N N . ILE A 1 72 ? 1.124 -1.010 -6.824 1.00 98.12 72 ILE A N 1
ATOM 580 C CA . ILE A 1 72 ? 1.160 -1.778 -5.568 1.00 98.12 72 ILE A CA 1
ATOM 581 C C . ILE A 1 72 ? 1.847 -0.976 -4.449 1.00 98.12 72 ILE A C 1
ATOM 583 O O . ILE A 1 72 ? 1.355 -0.919 -3.322 1.00 98.12 72 ILE A O 1
ATOM 587 N N . ARG A 1 73 ? 2.955 -0.279 -4.745 1.00 98.19 73 ARG A N 1
ATOM 588 C CA . ARG A 1 73 ? 3.641 0.590 -3.772 1.00 98.19 73 ARG A CA 1
ATOM 589 C C . ARG A 1 73 ? 2.740 1.728 -3.274 1.00 98.19 73 ARG A C 1
ATOM 591 O O . ARG A 1 73 ? 2.795 2.058 -2.088 1.00 98.19 73 ARG A O 1
ATOM 598 N N . ARG A 1 74 ? 1.931 2.337 -4.149 1.00 98.12 74 ARG A N 1
ATOM 599 C CA . ARG A 1 74 ? 0.975 3.407 -3.804 1.00 98.12 74 ARG A CA 1
ATOM 600 C C . ARG A 1 74 ? -0.144 2.855 -2.917 1.00 98.12 74 ARG A C 1
ATOM 602 O O . ARG A 1 74 ? -0.440 3.443 -1.878 1.00 98.12 74 ARG A O 1
ATOM 609 N N . ASP A 1 75 ? -0.688 1.702 -3.276 1.00 98.31 75 ASP A N 1
ATOM 610 C CA . ASP A 1 75 ? -1.820 1.077 -2.588 1.00 98.31 75 ASP A CA 1
ATOM 611 C C . ASP A 1 75 ? -1.422 0.558 -1.197 1.00 98.31 75 ASP A C 1
ATOM 613 O O . ASP A 1 75 ? -2.127 0.782 -0.216 1.00 98.31 75 ASP A O 1
ATOM 617 N N . LEU A 1 76 ? -0.225 -0.021 -1.057 1.00 98.25 76 LEU A N 1
ATOM 618 C CA . LEU A 1 76 ? 0.334 -0.374 0.253 1.00 98.25 76 LEU A CA 1
ATOM 619 C C . LEU A 1 76 ? 0.581 0.865 1.127 1.00 98.25 76 LEU A C 1
ATOM 621 O O . LEU A 1 76 ? 0.310 0.831 2.326 1.00 98.25 76 LEU A O 1
ATOM 625 N N . SER A 1 77 ? 1.046 1.972 0.539 1.00 98.06 77 SER A N 1
ATOM 626 C CA . SER A 1 77 ? 1.274 3.227 1.273 1.00 98.06 77 SER A CA 1
ATOM 627 C C . SER A 1 77 ? -0.033 3.837 1.792 1.00 98.06 77 SER A C 1
ATOM 629 O O . SER A 1 77 ? -0.109 4.240 2.951 1.00 98.06 77 SER A O 1
ATOM 631 N N . THR A 1 78 ? -1.082 3.862 0.963 1.00 98.19 78 THR A N 1
ATOM 632 C CA . THR A 1 78 ? -2.409 4.353 1.376 1.00 98.19 78 THR A CA 1
ATOM 633 C C . THR A 1 78 ? -3.064 3.429 2.403 1.00 98.19 78 THR A C 1
ATOM 635 O O . THR A 1 78 ? -3.630 3.921 3.378 1.00 98.19 78 THR A O 1
ATOM 638 N N . LYS A 1 79 ? -2.906 2.104 2.267 1.00 98.19 79 LYS A N 1
ATOM 639 C CA . LYS A 1 79 ? -3.371 1.122 3.256 1.00 98.19 79 LYS A CA 1
ATOM 640 C C . LYS A 1 79 ? -2.710 1.315 4.625 1.00 98.19 79 LYS A C 1
ATOM 642 O O . LYS A 1 79 ? -3.412 1.363 5.631 1.00 98.19 79 LYS A O 1
ATOM 647 N N . ILE A 1 80 ? -1.386 1.492 4.673 1.00 98.31 80 ILE A N 1
ATOM 648 C CA . ILE A 1 80 ? -0.647 1.774 5.919 1.00 98.31 80 ILE A CA 1
ATOM 649 C C . ILE A 1 80 ? -1.187 3.035 6.609 1.00 98.31 80 ILE A C 1
ATOM 651 O O . ILE A 1 80 ? -1.426 3.015 7.817 1.00 98.31 80 ILE A O 1
ATOM 655 N N . GLU A 1 81 ? -1.419 4.113 5.857 1.00 98.06 81 GLU A N 1
ATOM 656 C CA . GLU A 1 81 ? -1.934 5.369 6.414 1.00 98.06 81 GLU A CA 1
ATOM 657 C C . GLU A 1 81 ? -3.408 5.258 6.852 1.00 98.06 81 GLU A C 1
ATOM 659 O O . GLU A 1 81 ? -3.785 5.806 7.886 1.00 98.06 81 GLU A O 1
ATOM 664 N N . SER A 1 82 ? -4.234 4.481 6.142 1.00 98.25 82 SER A N 1
ATOM 665 C CA . SER A 1 82 ? -5.600 4.158 6.579 1.00 98.25 82 SER A CA 1
ATOM 666 C C . SER A 1 82 ? -5.595 3.407 7.915 1.00 98.25 82 SER A C 1
ATOM 668 O O . SER A 1 82 ? -6.270 3.816 8.858 1.00 98.25 82 SER A O 1
ATOM 670 N N . HIS A 1 83 ? -4.768 2.363 8.037 1.00 98.06 83 HIS A N 1
ATOM 671 C CA . HIS A 1 83 ? -4.647 1.573 9.267 1.00 98.06 83 HIS A CA 1
ATOM 672 C C . HIS A 1 83 ? -4.074 2.407 10.424 1.00 98.06 83 HIS A C 1
ATOM 674 O O . HIS A 1 83 ? -4.421 2.184 11.580 1.00 98.06 83 HIS A O 1
ATOM 680 N N . ARG A 1 84 ? -3.202 3.384 10.134 1.00 97.75 84 ARG A N 1
ATOM 681 C CA . ARG A 1 84 ? -2.687 4.335 11.129 1.00 97.75 84 ARG A CA 1
ATOM 682 C C . ARG A 1 84 ? -3.796 5.226 11.689 1.00 97.75 84 ARG A C 1
ATOM 684 O O . ARG A 1 84 ? -3.846 5.424 12.899 1.00 97.75 84 ARG A O 1
ATOM 691 N N . LYS A 1 85 ? -4.674 5.753 10.832 1.00 98.19 85 LYS A N 1
ATOM 692 C CA . LYS A 1 85 ? -5.824 6.568 11.257 1.00 98.19 85 LYS A CA 1
ATOM 693 C C . LYS A 1 85 ? -6.814 5.744 12.078 1.00 98.19 85 LYS A C 1
ATOM 695 O O . LYS A 1 85 ? -7.267 6.204 13.119 1.00 98.19 85 LYS A O 1
ATOM 700 N N . GLU A 1 86 ? -7.086 4.511 11.662 1.00 98.12 86 GLU A N 1
ATOM 701 C CA . GLU A 1 86 ? -7.976 3.604 12.392 1.00 98.12 86 GLU A CA 1
ATOM 702 C C . GLU A 1 86 ? -7.411 3.199 13.769 1.00 98.12 86 GLU A C 1
ATOM 704 O O . GLU A 1 86 ? -8.133 3.254 14.759 1.00 98.12 86 GLU A O 1
ATOM 709 N N . ASP A 1 87 ? -6.107 2.909 13.872 1.00 97.75 87 ASP A N 1
ATOM 710 C CA . ASP A 1 87 ? -5.406 2.658 15.146 1.00 97.75 87 ASP A CA 1
ATOM 711 C C . ASP A 1 87 ? -5.513 3.853 16.119 1.00 97.75 87 ASP A C 1
ATOM 713 O O . ASP A 1 87 ? -5.722 3.658 17.315 1.00 97.75 87 ASP A O 1
ATOM 717 N N . ILE A 1 88 ? -5.433 5.094 15.622 1.00 98.06 88 ILE A N 1
ATOM 718 C CA . ILE A 1 88 ? -5.632 6.310 16.434 1.00 98.06 88 ILE A CA 1
ATOM 719 C C . ILE A 1 88 ? -7.098 6.442 16.888 1.00 98.06 88 ILE A C 1
ATOM 721 O O . ILE A 1 88 ? -7.360 6.699 18.067 1.00 98.06 88 ILE A O 1
ATOM 725 N N . ASN A 1 89 ? -8.056 6.225 15.984 1.00 98.31 89 ASN A N 1
ATOM 726 C CA . ASN A 1 89 ? -9.489 6.315 16.284 1.00 98.31 89 ASN A CA 1
ATOM 727 C C . ASN A 1 89 ? -9.936 5.247 17.302 1.00 98.31 89 ASN A C 1
ATOM 729 O O . ASN A 1 89 ? -10.693 5.540 18.222 1.00 98.31 89 ASN A O 1
ATOM 733 N N . LEU A 1 90 ? -9.430 4.015 17.194 1.00 98.25 90 LEU A N 1
ATOM 734 C CA . LEU A 1 90 ? -9.730 2.961 18.166 1.00 98.25 90 LEU A CA 1
ATOM 735 C C . LEU A 1 90 ? -9.074 3.221 19.526 1.00 98.25 90 LEU A C 1
ATOM 737 O O . LEU A 1 90 ? -9.679 2.919 20.551 1.00 98.25 90 LEU A O 1
ATOM 741 N N . LYS A 1 91 ? -7.870 3.806 19.571 1.00 98.06 91 LYS A N 1
ATOM 742 C CA . LYS A 1 91 ? -7.225 4.193 20.839 1.00 98.06 91 LYS A CA 1
ATOM 743 C C . LYS A 1 91 ? -7.987 5.299 21.564 1.00 98.06 91 LYS A C 1
ATOM 745 O O . LYS A 1 91 ? -8.183 5.195 22.770 1.00 98.06 91 LYS A O 1
ATOM 750 N N . THR A 1 92 ? -8.452 6.316 20.840 1.00 98.25 92 THR A N 1
ATOM 751 C CA . THR A 1 92 ? -9.264 7.397 21.426 1.00 98.25 92 THR A CA 1
ATOM 752 C C . THR A 1 92 ? -10.595 6.871 21.970 1.00 98.25 92 THR A C 1
ATOM 754 O O . THR A 1 92 ? -10.896 7.119 23.137 1.00 98.25 92 THR A O 1
ATOM 757 N N . ALA A 1 93 ? -11.312 6.034 21.210 1.00 98.25 93 ALA A N 1
ATOM 758 C CA . ALA A 1 93 ? -12.530 5.363 21.681 1.00 98.25 93 ALA A CA 1
ATOM 759 C C . ALA A 1 93 ? -12.280 4.418 22.879 1.00 98.25 93 ALA A C 1
ATOM 761 O O . ALA A 1 93 ? -13.074 4.359 23.820 1.00 98.25 93 ALA A O 1
ATOM 762 N N . LEU A 1 94 ? -11.153 3.697 22.893 1.00 98.06 94 LEU A N 1
ATOM 763 C CA . LEU A 1 94 ? -10.759 2.839 24.013 1.00 98.06 94 LEU A CA 1
ATOM 764 C C . LEU A 1 94 ? -10.487 3.646 25.291 1.00 98.06 94 LEU A C 1
ATOM 766 O O . LEU A 1 94 ? -10.865 3.213 26.380 1.00 98.06 94 LEU A O 1
ATOM 770 N N . ASP A 1 95 ? -9.858 4.815 25.179 1.00 97.81 95 ASP A N 1
ATOM 771 C CA . 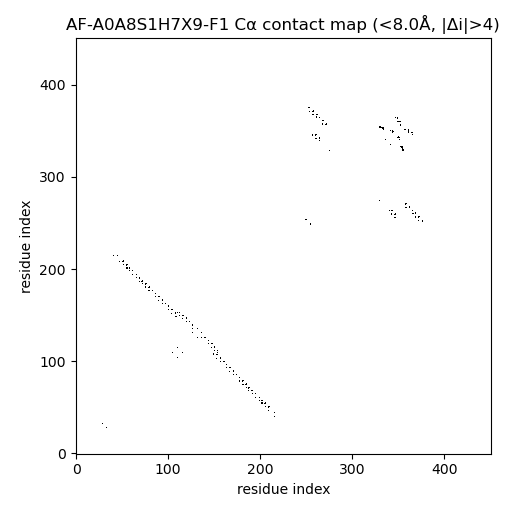ASP A 1 95 ? -9.614 5.696 26.323 1.00 97.81 95 ASP A CA 1
ATOM 772 C C . ASP A 1 95 ? -10.892 6.398 26.809 1.00 97.81 95 ASP A C 1
ATOM 774 O O . ASP A 1 95 ? -11.046 6.617 28.011 1.00 97.81 95 ASP A O 1
ATOM 778 N N . GLU A 1 96 ? -11.848 6.678 25.922 1.00 98.06 96 GLU A N 1
ATOM 779 C CA . GLU A 1 96 ? -13.197 7.122 26.296 1.00 98.06 96 GLU A CA 1
ATOM 780 C C . GLU A 1 96 ? -13.956 6.047 27.085 1.00 98.06 96 GLU A C 1
ATOM 782 O O . GLU A 1 96 ? -14.474 6.346 28.164 1.00 98.06 96 GLU A O 1
ATOM 787 N N . LEU A 1 97 ? -13.936 4.782 26.638 1.00 97.50 97 LEU A N 1
ATOM 788 C CA . LEU A 1 97 ? -14.527 3.680 27.407 1.00 97.50 97 LEU A CA 1
ATOM 789 C C . LEU A 1 97 ? -13.845 3.470 28.764 1.00 97.50 97 LEU A C 1
ATOM 791 O O . LEU A 1 97 ? -14.536 3.202 29.744 1.00 97.50 97 LEU A O 1
ATOM 795 N N . LYS A 1 98 ? -12.518 3.627 28.869 1.00 96.81 98 LYS A N 1
ATOM 796 C CA . LYS A 1 98 ? -11.821 3.569 30.170 1.00 96.81 98 LYS A CA 1
ATOM 797 C C . LYS A 1 98 ? -12.297 4.669 31.124 1.00 96.81 98 LYS A C 1
ATOM 799 O O . LYS A 1 98 ? -12.471 4.394 32.308 1.00 96.81 98 LYS A O 1
ATOM 804 N N . ARG A 1 99 ? -12.529 5.896 30.636 1.00 97.19 99 ARG A N 1
ATOM 805 C CA . ARG A 1 99 ? -13.094 6.986 31.459 1.00 97.19 99 ARG A CA 1
ATOM 806 C C . ARG A 1 99 ? -14.520 6.652 31.902 1.00 97.19 99 ARG A C 1
ATOM 808 O O . ARG A 1 99 ? -14.792 6.680 33.097 1.00 97.19 99 ARG A O 1
ATOM 815 N N . ALA A 1 100 ? -15.381 6.238 30.969 1.00 96.25 100 ALA A N 1
ATOM 816 C CA . ALA A 1 100 ? -16.761 5.844 31.263 1.00 96.25 100 ALA A CA 1
ATOM 817 C C . ALA A 1 100 ? -16.843 4.684 32.276 1.00 96.25 100 ALA A C 1
ATOM 819 O O . ALA A 1 100 ? -17.678 4.712 33.180 1.00 96.25 100 ALA A O 1
ATOM 820 N N . GLN A 1 101 ? -15.941 3.700 32.171 1.00 96.12 101 GLN A N 1
ATOM 821 C CA . GLN A 1 101 ? -15.800 2.613 33.140 1.00 96.12 101 GLN A CA 1
ATOM 822 C C . GLN A 1 101 ? -15.443 3.154 34.533 1.00 96.12 101 GLN A C 1
ATOM 824 O O . GLN A 1 101 ? -16.144 2.865 35.499 1.00 96.12 101 GLN A O 1
ATOM 829 N N . LEU A 1 102 ? -14.389 3.971 34.642 1.00 95.38 102 LEU A N 1
ATOM 830 C CA . LEU A 1 102 ? -13.948 4.541 35.921 1.00 95.38 102 LEU A CA 1
ATOM 831 C C . LEU A 1 102 ? -15.021 5.418 36.576 1.00 95.38 102 LEU A C 1
ATOM 833 O O . LEU A 1 102 ? -15.143 5.422 37.800 1.00 95.38 102 LEU A O 1
ATOM 837 N N . ASP A 1 103 ? -15.795 6.161 35.788 1.00 94.88 103 ASP A N 1
ATOM 838 C CA . ASP A 1 103 ? -16.886 6.984 36.306 1.00 94.88 103 ASP A CA 1
ATOM 839 C C . ASP A 1 103 ? -18.053 6.123 36.812 1.00 94.88 103 ASP A C 1
ATOM 841 O O . ASP A 1 103 ? -18.528 6.354 37.922 1.00 94.88 103 ASP A O 1
ATOM 845 N N . LEU A 1 104 ? -18.431 5.054 36.098 1.00 94.06 104 LEU A N 1
ATOM 846 C CA . LEU A 1 104 ? -19.414 4.072 36.580 1.00 94.06 104 LEU A CA 1
ATOM 847 C C . LEU A 1 104 ? -18.937 3.289 37.820 1.00 94.06 104 LEU A C 1
ATOM 849 O O . LEU A 1 104 ? -19.749 2.991 38.696 1.00 94.06 104 LEU A O 1
ATOM 853 N N . GLU A 1 105 ? -17.642 2.980 37.939 1.00 92.62 105 GLU A N 1
ATOM 854 C CA . GLU A 1 105 ? -17.055 2.279 39.095 1.00 92.62 105 GLU A CA 1
ATOM 855 C C . GLU A 1 105 ? -17.034 3.126 40.379 1.00 92.62 105 GLU A C 1
ATOM 857 O O . GLU A 1 105 ? -17.217 2.584 41.476 1.00 92.62 105 GLU A O 1
ATOM 862 N N . LYS A 1 106 ? -16.836 4.450 40.267 1.00 92.81 106 LYS A N 1
ATOM 863 C CA . LYS A 1 106 ? -17.024 5.401 41.386 1.00 92.81 106 LYS A CA 1
ATOM 864 C C . LYS A 1 106 ? -18.478 5.407 41.854 1.00 92.81 106 LYS A C 1
ATOM 866 O O . LYS A 1 106 ? -18.751 5.462 43.049 1.00 92.81 106 LYS A O 1
ATOM 871 N N . ASP A 1 107 ? -19.391 5.295 40.896 1.00 90.00 107 ASP A N 1
ATOM 872 C CA . ASP A 1 107 ? -20.839 5.348 41.065 1.00 90.00 107 ASP A CA 1
ATOM 873 C C . ASP A 1 107 ? -21.462 4.049 41.628 1.00 90.00 107 ASP A C 1
ATOM 875 O O . ASP A 1 107 ? -22.683 3.980 41.839 1.00 90.00 107 ASP A O 1
ATOM 879 N N . CYS A 1 108 ? -20.651 3.007 41.856 1.00 91.06 108 CYS A N 1
ATOM 880 C CA . CYS A 1 108 ? -21.081 1.700 42.349 1.00 91.06 108 CYS A CA 1
ATOM 881 C C . CYS A 1 108 ? -20.800 1.502 43.849 1.00 91.06 108 CYS A C 1
ATOM 883 O O . CYS A 1 108 ? -19.657 1.314 44.264 1.00 91.06 108 CYS A O 1
ATOM 885 N N . ARG A 1 109 ? -21.873 1.448 44.656 1.00 88.00 109 ARG A N 1
ATOM 886 C CA . ARG A 1 109 ? -21.826 1.181 46.108 1.00 88.00 109 ARG A CA 1
ATOM 887 C C . ARG A 1 109 ? -21.359 -0.241 46.441 1.00 88.00 109 ARG A C 1
ATOM 889 O O . ARG A 1 109 ? -20.585 -0.417 47.375 1.00 88.00 109 ARG A O 1
ATOM 896 N N . ILE A 1 110 ? -21.815 -1.243 45.687 1.00 91.19 110 ILE A N 1
ATOM 897 C CA . ILE A 1 110 ? -21.303 -2.619 45.736 1.00 91.19 110 ILE A CA 1
ATOM 898 C C . ILE A 1 110 ? -20.665 -2.906 44.374 1.00 91.19 110 ILE A C 1
ATOM 900 O O . ILE A 1 110 ? -21.222 -2.546 43.340 1.00 91.19 110 ILE A O 1
ATOM 904 N N . ARG A 1 111 ? -19.462 -3.495 44.371 1.00 91.44 111 ARG A N 1
ATOM 905 C CA . ARG A 1 111 ? -18.671 -3.736 43.145 1.00 91.44 111 ARG A CA 1
ATOM 906 C C . ARG A 1 111 ? -18.683 -5.183 42.655 1.00 91.44 111 ARG A C 1
ATOM 908 O O . ARG A 1 111 ? -18.354 -5.426 41.503 1.00 91.44 111 ARG A O 1
ATOM 915 N N . ARG A 1 112 ? -19.018 -6.148 43.518 1.00 92.44 112 ARG A N 1
ATOM 916 C CA . ARG A 1 112 ? -19.091 -7.570 43.149 1.00 92.44 112 ARG A CA 1
ATOM 917 C C . ARG A 1 112 ? -20.543 -7.961 42.910 1.00 92.44 112 ARG A C 1
ATOM 919 O O . ARG A 1 112 ? -21.359 -7.835 43.823 1.00 92.44 112 ARG A O 1
ATOM 926 N N . LYS A 1 113 ? -20.828 -8.461 41.708 1.00 91.94 113 LYS A N 1
ATOM 927 C CA . LYS A 1 113 ? -22.165 -8.867 41.255 1.00 91.94 113 LYS A CA 1
ATOM 928 C C . LYS A 1 113 ? -22.790 -9.909 42.184 1.00 91.94 113 LYS A C 1
ATOM 930 O O . LYS A 1 113 ? -23.853 -9.664 42.739 1.00 91.94 113 LYS A O 1
ATOM 935 N N . ASP A 1 114 ? -22.048 -10.969 42.499 1.00 92.38 114 ASP A N 1
ATOM 936 C CA . ASP A 1 114 ? -22.507 -12.050 43.383 1.00 92.38 114 ASP A CA 1
ATOM 937 C C . ASP A 1 114 ? -22.867 -11.551 44.794 1.00 92.38 114 ASP A C 1
ATOM 939 O O . ASP A 1 114 ? -23.855 -11.978 45.387 1.00 92.38 114 ASP A O 1
ATOM 943 N N . GLN A 1 115 ? -22.085 -10.610 45.341 1.00 93.81 115 GLN A N 1
ATOM 944 C CA . GLN A 1 115 ? -22.360 -10.025 46.660 1.00 93.81 115 GLN A CA 1
ATOM 945 C C . GLN A 1 115 ? -23.602 -9.133 46.636 1.00 93.81 115 GLN A C 1
ATOM 947 O O . GLN A 1 115 ? -24.373 -9.138 47.595 1.00 93.81 115 GLN A O 1
ATOM 952 N N . LEU A 1 116 ? -23.794 -8.379 45.551 1.00 94.38 116 LEU A N 1
ATOM 953 C CA . LEU A 1 116 ? -24.982 -7.563 45.345 1.00 94.38 116 LEU A CA 1
ATOM 954 C C . LEU A 1 116 ? -26.235 -8.436 45.228 1.00 94.38 116 LEU A C 1
ATOM 956 O O . LEU A 1 116 ? -27.214 -8.160 45.914 1.00 94.38 116 LEU A O 1
ATOM 960 N N . ASP A 1 117 ? -26.193 -9.492 44.417 1.00 93.62 117 ASP A N 1
ATOM 961 C CA . ASP A 1 117 ? -27.337 -10.379 44.194 1.00 93.62 117 ASP A CA 1
ATOM 962 C C . ASP A 1 117 ? -27.711 -11.168 45.459 1.00 93.62 117 ASP A C 1
ATOM 964 O O . ASP A 1 117 ? -28.892 -11.248 45.794 1.00 93.62 117 ASP A O 1
ATOM 968 N N . VAL A 1 118 ? -26.733 -11.654 46.235 1.00 96.31 118 VAL A N 1
ATOM 969 C CA . VAL A 1 118 ? -26.994 -12.269 47.553 1.00 96.31 118 VAL A CA 1
ATOM 970 C C . VAL A 1 118 ? -27.589 -11.255 48.538 1.00 96.31 118 VAL A C 1
ATOM 972 O O . VAL A 1 118 ? -28.526 -11.580 49.268 1.00 96.31 118 VAL A O 1
ATOM 975 N N . TYR A 1 119 ? -27.081 -10.019 48.580 1.00 95.44 119 TYR A N 1
ATOM 976 C CA . TYR A 1 119 ? -27.602 -8.991 49.488 1.00 95.44 119 TYR A CA 1
ATOM 977 C C . TYR A 1 119 ? -29.031 -8.562 49.122 1.00 95.44 119 TYR A C 1
ATOM 979 O O . TYR A 1 119 ? -29.885 -8.435 49.999 1.00 95.44 119 TYR A O 1
ATOM 987 N N . LEU A 1 120 ? -29.307 -8.418 47.825 1.00 95.50 120 LEU A N 1
ATOM 988 C CA . LEU A 1 120 ? -30.621 -8.098 47.277 1.00 95.50 120 LEU A CA 1
ATOM 989 C C . LEU A 1 120 ? -31.621 -9.234 47.560 1.00 95.50 120 LEU A C 1
ATOM 991 O O . LEU A 1 120 ? -32.687 -8.962 48.109 1.00 95.50 120 LEU A O 1
ATOM 995 N N . ALA A 1 121 ? -31.252 -10.497 47.316 1.00 96.38 121 ALA A N 1
ATOM 996 C CA . ALA A 1 121 ? -32.091 -11.658 47.629 1.00 96.38 121 ALA A CA 1
ATOM 997 C C . ALA A 1 121 ? -32.401 -11.784 49.134 1.00 96.38 121 ALA A C 1
ATOM 999 O O . ALA A 1 121 ? -33.529 -12.105 49.514 1.00 96.38 121 ALA A O 1
ATOM 1000 N N . ASN A 1 122 ? -31.435 -11.482 50.010 1.00 96.38 122 ASN A N 1
ATOM 1001 C CA . ASN A 1 122 ? -31.652 -11.456 51.461 1.00 96.38 122 ASN A CA 1
ATOM 1002 C C . ASN A 1 122 ? -32.640 -10.355 51.884 1.00 96.38 122 ASN A C 1
ATOM 1004 O O . ASN A 1 122 ? -33.462 -10.575 52.776 1.00 96.38 122 ASN A O 1
ATOM 1008 N N . LEU A 1 123 ? -32.588 -9.179 51.250 1.00 94.81 123 LEU A N 1
ATOM 1009 C CA . LEU A 1 123 ? -33.541 -8.098 51.510 1.00 94.81 123 LEU A CA 1
ATOM 1010 C C . LEU A 1 123 ? -34.935 -8.424 50.965 1.00 94.81 123 LEU A C 1
ATOM 1012 O O . LEU A 1 123 ? -35.904 -8.235 51.691 1.00 94.81 123 LEU A O 1
ATOM 1016 N N . GLU A 1 124 ? -35.053 -8.987 49.762 1.00 94.69 124 GLU A N 1
ATOM 1017 C CA . GLU A 1 124 ? -36.338 -9.452 49.218 1.00 94.69 124 GLU A CA 1
ATOM 1018 C C . GLU A 1 124 ? -36.953 -10.563 50.087 1.00 94.69 124 GLU A C 1
ATOM 1020 O O . GLU A 1 124 ? -38.135 -10.505 50.413 1.00 94.69 124 GLU A O 1
ATOM 1025 N N . THR A 1 125 ? -36.139 -11.497 50.589 1.00 96.06 125 THR A N 1
ATOM 1026 C CA . THR A 1 125 ? -36.571 -12.528 51.551 1.00 96.06 125 THR A CA 1
ATOM 1027 C C . THR A 1 125 ? -37.043 -11.919 52.878 1.00 96.06 125 THR A C 1
ATOM 1029 O O . THR A 1 125 ? -37.993 -12.407 53.491 1.00 96.06 125 THR A O 1
ATOM 1032 N N . ARG A 1 126 ? -36.399 -10.841 53.347 1.00 93.94 126 ARG A N 1
ATOM 1033 C CA . ARG A 1 126 ? -36.833 -10.110 54.548 1.00 93.94 126 ARG A CA 1
ATOM 1034 C C . ARG A 1 126 ? -38.120 -9.321 54.297 1.00 93.94 126 ARG A C 1
ATOM 1036 O O . ARG A 1 126 ? -38.954 -9.270 55.193 1.00 93.94 126 ARG A O 1
ATOM 1043 N N . TYR A 1 127 ? -38.286 -8.743 53.108 1.00 93.69 127 TYR A N 1
ATOM 1044 C CA . TYR A 1 127 ? -39.500 -8.038 52.697 1.00 93.69 127 TYR A CA 1
ATOM 1045 C C . TYR A 1 127 ? -40.721 -8.967 52.702 1.00 93.69 127 TYR A C 1
ATOM 1047 O O . TYR A 1 127 ? -41.765 -8.599 53.228 1.00 93.69 127 TYR A O 1
ATOM 1055 N N . THR A 1 128 ? -40.584 -10.190 52.179 1.00 94.00 128 THR A N 1
ATOM 1056 C CA . THR A 1 128 ? -41.704 -11.141 52.089 1.00 94.00 128 THR A CA 1
ATOM 1057 C C . THR A 1 128 ? -42.041 -11.844 53.403 1.00 94.00 128 THR A C 1
ATOM 1059 O O . THR A 1 128 ? -43.195 -12.212 53.603 1.00 94.00 128 THR A O 1
ATOM 1062 N N . ASN A 1 129 ? -41.057 -12.073 54.283 1.00 90.88 129 ASN A N 1
ATOM 1063 C CA . ASN A 1 129 ? -41.218 -12.975 55.435 1.00 90.88 129 ASN A CA 1
ATOM 1064 C C . ASN A 1 129 ? -41.257 -12.284 56.810 1.00 90.88 129 ASN A C 1
ATOM 1066 O O . ASN A 1 129 ? -41.527 -12.956 57.805 1.00 90.88 129 ASN A O 1
ATOM 1070 N N . ALA A 1 130 ? -40.952 -10.985 56.913 1.00 87.06 130 ALA A N 1
ATOM 1071 C CA . ALA A 1 130 ? -40.906 -10.286 58.198 1.00 87.06 130 ALA A CA 1
ATOM 1072 C C . ALA A 1 130 ? -42.131 -9.386 58.420 1.00 87.06 130 ALA A C 1
ATOM 1074 O O . ALA A 1 130 ? -42.507 -8.599 57.556 1.00 87.06 130 ALA A O 1
ATOM 1075 N N . ASN A 1 131 ? -42.685 -9.422 59.636 1.00 87.81 131 ASN A N 1
ATOM 1076 C CA . ASN A 1 131 ? -43.679 -8.451 60.102 1.00 87.81 131 ASN A CA 1
ATOM 1077 C C . ASN A 1 131 ? -42.990 -7.099 60.371 1.00 87.81 131 ASN A C 1
ATOM 1079 O O . ASN A 1 131 ? -42.606 -6.797 61.502 1.00 87.81 131 ASN A O 1
ATOM 1083 N N . LEU A 1 132 ? -42.763 -6.324 59.311 1.00 90.50 132 LEU A N 1
ATOM 1084 C CA . LEU A 1 132 ? -42.118 -5.010 59.350 1.00 90.50 132 LEU A CA 1
ATOM 1085 C C . LEU A 1 132 ? -43.108 -3.914 59.773 1.00 90.50 132 LEU A C 1
ATOM 1087 O O . LEU A 1 132 ? -44.311 -4.018 59.539 1.00 90.50 132 LEU A O 1
ATOM 1091 N N . THR A 1 133 ? -42.604 -2.826 60.363 1.00 93.94 133 THR A N 1
ATOM 1092 C CA . THR A 1 133 ? -43.404 -1.596 60.468 1.00 93.94 133 THR A CA 1
ATOM 1093 C C . THR A 1 133 ? -43.452 -0.900 59.107 1.00 93.94 133 THR A C 1
ATOM 1095 O O . THR A 1 133 ? -42.511 -1.018 58.325 1.00 93.94 133 THR A O 1
ATOM 1098 N N . ILE A 1 134 ? -44.493 -0.102 58.840 1.00 92.88 134 ILE A N 1
ATOM 1099 C CA . ILE A 1 134 ? -44.641 0.660 57.579 1.00 92.88 134 ILE A CA 1
ATOM 1100 C C . ILE A 1 134 ? -43.385 1.504 57.271 1.00 92.88 134 ILE A C 1
ATOM 1102 O O . ILE A 1 134 ? -42.991 1.661 56.117 1.00 92.88 134 ILE A O 1
ATOM 1106 N N . ARG A 1 135 ? -42.718 2.032 58.307 1.00 94.25 135 ARG A N 1
ATOM 1107 C CA . ARG A 1 135 ? -41.485 2.817 58.161 1.00 94.25 135 ARG A CA 1
ATOM 1108 C C . ARG A 1 135 ? -40.289 1.949 57.762 1.00 94.25 135 ARG A C 1
ATOM 1110 O O . ARG A 1 135 ? -39.509 2.357 56.902 1.00 94.25 135 ARG A O 1
ATOM 1117 N N . ASP A 1 136 ? -40.143 0.778 58.377 1.00 92.50 136 ASP A N 1
ATOM 1118 C CA . ASP A 1 136 ? -39.071 -0.165 58.043 1.00 92.50 136 ASP A CA 1
ATOM 1119 C C . ASP A 1 136 ? -39.277 -0.749 56.643 1.00 92.50 136 ASP A C 1
ATOM 1121 O O . ASP A 1 136 ? -38.317 -0.887 55.891 1.00 92.50 136 ASP A O 1
ATOM 1125 N N . GLU A 1 137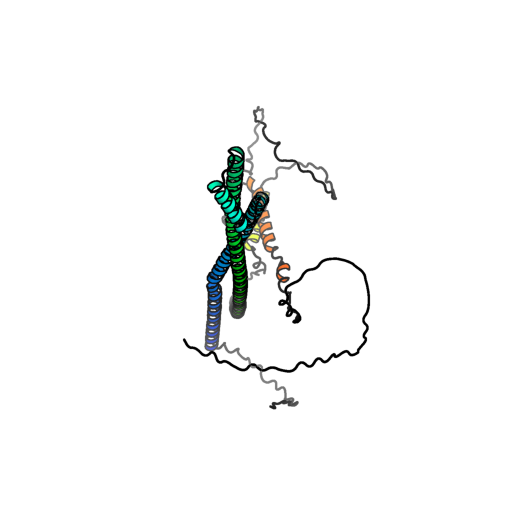 ? -40.529 -1.023 56.272 1.00 94.00 137 GLU A N 1
ATOM 1126 C CA . GLU A 1 137 ? -40.921 -1.469 54.937 1.00 94.00 137 GLU A CA 1
ATOM 1127 C C . GLU A 1 137 ? -40.507 -0.446 53.868 1.00 94.00 137 GLU A C 1
ATOM 1129 O O . GLU A 1 137 ? -39.779 -0.787 52.935 1.00 94.00 137 GLU A O 1
ATOM 1134 N N . GLN A 1 138 ? -40.875 0.830 54.039 1.00 95.25 138 GLN A N 1
ATOM 1135 C CA . GLN A 1 138 ? -40.477 1.907 53.125 1.00 95.25 138 GLN A CA 1
ATOM 1136 C C . GLN A 1 138 ? -38.953 2.058 53.021 1.00 95.25 138 GLN A C 1
ATOM 1138 O O . GLN A 1 138 ? -38.427 2.250 51.923 1.00 95.25 138 GLN A O 1
ATOM 1143 N N . SER A 1 139 ? -38.235 1.949 54.143 1.00 95.44 139 SER A N 1
ATOM 1144 C CA . SER A 1 139 ? -36.768 1.989 54.154 1.00 95.44 139 SER A CA 1
ATOM 1145 C C . SER A 1 139 ? -36.156 0.814 53.386 1.00 95.44 139 SER A C 1
ATOM 1147 O O . SER A 1 139 ? -35.151 0.984 52.697 1.00 95.44 139 SER A O 1
ATOM 1149 N N . LEU A 1 140 ? -36.744 -0.376 53.509 1.00 95.06 140 LEU A N 1
ATOM 1150 C CA . LEU A 1 140 ? -36.260 -1.600 52.878 1.00 95.06 140 LEU A CA 1
ATOM 1151 C C . LEU A 1 140 ? -36.539 -1.587 51.364 1.00 95.06 140 LEU A C 1
ATOM 1153 O O . LEU A 1 140 ? -35.645 -1.917 50.587 1.00 95.06 140 LEU A O 1
ATOM 1157 N N . ILE A 1 141 ? -37.710 -1.102 50.931 1.00 95.62 141 ILE A N 1
ATOM 1158 C CA . ILE A 1 141 ? -38.029 -0.875 49.508 1.00 95.62 141 ILE A CA 1
ATOM 1159 C C . ILE A 1 141 ? -37.022 0.097 48.870 1.00 95.62 141 ILE A C 1
ATOM 1161 O O . ILE A 1 141 ? -36.447 -0.212 47.827 1.00 95.62 141 ILE A O 1
ATOM 1165 N N . GLN A 1 142 ? -36.738 1.237 49.515 1.00 96.25 142 GLN A N 1
ATOM 1166 C CA . GLN A 1 142 ? -35.771 2.220 48.997 1.00 96.25 142 GLN A CA 1
ATOM 1167 C C . GLN A 1 142 ? -34.357 1.639 48.840 1.00 96.25 142 GLN A C 1
ATOM 1169 O O . GLN A 1 142 ? -33.666 1.954 47.867 1.00 96.25 142 GLN A O 1
ATOM 1174 N N . GLU A 1 143 ? -33.933 0.779 49.771 1.00 95.06 143 GLU A N 1
ATOM 1175 C CA . GLU A 1 143 ? -32.656 0.066 49.691 1.00 95.06 143 GLU A CA 1
ATOM 1176 C C . GLU A 1 143 ? -32.660 -0.961 48.544 1.00 95.06 143 GLU A C 1
ATOM 1178 O O . GLU A 1 143 ? -31.732 -0.961 47.735 1.00 95.06 143 GLU A O 1
ATOM 1183 N N . ILE A 1 144 ? -33.719 -1.768 48.388 1.00 95.56 144 ILE A N 1
ATOM 1184 C CA . ILE A 1 144 ? -33.875 -2.688 47.244 1.00 95.56 144 ILE A CA 1
ATOM 1185 C C . ILE A 1 144 ? -33.796 -1.924 45.913 1.00 95.56 144 ILE A C 1
ATOM 1187 O O . ILE A 1 144 ? -33.059 -2.335 45.016 1.00 95.56 144 ILE A O 1
ATOM 1191 N N . ASP A 1 145 ? -34.474 -0.783 45.781 1.00 96.25 145 ASP A N 1
ATOM 1192 C CA . ASP A 1 145 ? -34.446 0.035 44.562 1.00 96.25 145 ASP A CA 1
ATOM 1193 C C . ASP A 1 145 ? -33.080 0.694 44.315 1.00 96.25 145 ASP A C 1
ATOM 1195 O O . ASP A 1 145 ? -32.675 0.915 43.168 1.00 96.25 145 ASP A O 1
ATOM 1199 N N . ALA A 1 146 ? -32.332 1.033 45.369 1.00 95.12 146 ALA A N 1
ATOM 1200 C CA . ALA A 1 146 ? -30.947 1.486 45.247 1.00 95.12 146 ALA A CA 1
ATOM 1201 C C . ALA A 1 146 ? -30.023 0.356 44.754 1.00 95.12 146 ALA A C 1
ATOM 1203 O O . ALA A 1 146 ? -29.182 0.586 43.881 1.00 95.12 146 ALA A O 1
ATOM 1204 N N . LEU A 1 147 ? -30.213 -0.870 45.248 1.00 94.88 147 LEU A N 1
ATOM 1205 C CA . LEU A 1 147 ? -29.439 -2.051 44.855 1.00 94.88 147 LEU A CA 1
ATOM 1206 C C . LEU A 1 147 ? -29.790 -2.536 43.440 1.00 94.88 147 LEU A C 1
ATOM 1208 O O . LEU A 1 147 ? -28.887 -2.847 42.669 1.00 94.88 147 LEU A O 1
ATOM 1212 N N . LYS A 1 148 ? -31.065 -2.497 43.034 1.00 95.56 148 LYS A N 1
ATOM 1213 C CA . LYS A 1 148 ? -31.493 -2.775 41.649 1.00 95.56 148 LYS A CA 1
ATOM 1214 C C . LYS A 1 148 ? -30.894 -1.772 40.660 1.00 95.56 148 LYS A C 1
ATOM 1216 O O . LYS A 1 148 ? -30.380 -2.169 39.614 1.00 95.56 148 LYS A O 1
ATOM 1221 N N . ARG A 1 149 ? -30.846 -0.482 41.021 1.00 95.25 149 ARG A N 1
ATOM 1222 C CA . ARG A 1 149 ? -30.111 0.536 40.246 1.00 95.25 149 ARG A CA 1
ATOM 1223 C C . ARG A 1 149 ? -28.605 0.270 40.213 1.00 95.25 149 ARG A C 1
ATOM 1225 O O . ARG A 1 149 ? -27.990 0.482 39.174 1.00 95.25 149 ARG A O 1
ATOM 1232 N N . ASN A 1 150 ? -28.008 -0.209 41.307 1.00 94.94 150 ASN A N 1
ATOM 1233 C CA . ASN A 1 150 ? -26.596 -0.596 41.341 1.00 94.94 150 ASN A CA 1
ATOM 1234 C C . ASN A 1 150 ? -26.305 -1.801 40.425 1.00 94.94 150 ASN A C 1
ATOM 1236 O O . ASN A 1 150 ? -25.330 -1.754 39.679 1.00 94.94 150 ASN A O 1
ATOM 1240 N N . ARG A 1 151 ? -27.189 -2.806 40.381 1.00 94.94 151 ARG A N 1
ATOM 1241 C CA . ARG A 1 151 ? -27.071 -3.972 39.487 1.00 94.94 151 ARG A CA 1
ATOM 1242 C C . ARG A 1 151 ? -27.043 -3.550 38.021 1.00 94.94 151 ARG A C 1
ATOM 1244 O O . ARG A 1 151 ? -26.112 -3.904 37.309 1.00 94.94 151 ARG A O 1
ATOM 1251 N N . GLY A 1 152 ? -27.957 -2.663 37.623 1.00 94.88 152 GLY A N 1
ATOM 1252 C CA . GLY A 1 152 ? -27.962 -2.075 36.280 1.00 94.88 152 GLY A CA 1
ATOM 1253 C C . GLY A 1 152 ? -26.741 -1.200 35.942 1.00 94.88 152 GLY A C 1
ATOM 1254 O O . GLY A 1 152 ? -26.530 -0.899 34.769 1.00 94.88 152 GLY A O 1
ATOM 1255 N N . LYS A 1 153 ? -25.922 -0.785 36.925 1.00 94.94 153 LYS A N 1
ATOM 1256 C CA . LYS A 1 153 ? -24.592 -0.197 36.667 1.00 94.94 153 LYS A CA 1
ATOM 1257 C C . LYS A 1 153 ? -23.525 -1.276 36.471 1.00 94.94 153 LYS A C 1
ATOM 1259 O O . LYS A 1 153 ? -22.699 -1.120 35.579 1.00 94.94 153 LYS A O 1
ATOM 1264 N N . LEU A 1 154 ? -23.561 -2.367 37.245 1.00 94.75 154 LEU A N 1
ATOM 1265 C CA . LEU A 1 154 ? -22.654 -3.508 37.057 1.00 94.75 154 LEU A CA 1
ATOM 1266 C C . LEU A 1 154 ? -22.848 -4.166 35.683 1.00 94.75 154 LEU A C 1
ATOM 1268 O O . LEU A 1 154 ? -21.865 -4.410 34.997 1.00 94.75 154 LEU A O 1
ATOM 1272 N N . ASP A 1 155 ? -24.091 -4.350 35.227 1.00 94.75 155 ASP A N 1
ATOM 1273 C CA . ASP A 1 155 ? -24.368 -4.894 33.887 1.00 94.75 155 ASP A CA 1
ATOM 1274 C C . ASP A 1 155 ? -23.776 -4.010 32.763 1.00 94.75 155 ASP A C 1
ATOM 1276 O O . ASP A 1 155 ? -23.257 -4.521 31.772 1.00 94.75 155 ASP A O 1
ATOM 1280 N N . LYS A 1 156 ? -23.763 -2.678 32.941 1.00 95.62 156 LYS A N 1
ATOM 1281 C CA . LYS A 1 156 ? -23.096 -1.738 32.016 1.00 95.62 156 LYS A CA 1
ATOM 1282 C C . LYS A 1 156 ? -21.570 -1.784 32.107 1.00 95.62 156 LYS A C 1
ATOM 1284 O O . LYS A 1 156 ? -20.900 -1.558 31.104 1.00 95.62 156 LYS A O 1
ATOM 1289 N N . LEU A 1 157 ? -21.009 -2.059 33.285 1.00 95.69 157 LEU A N 1
ATOM 1290 C CA . LEU A 1 157 ? -19.568 -2.271 33.444 1.00 95.69 157 LEU A CA 1
ATOM 1291 C C . LEU A 1 157 ? -19.122 -3.559 32.741 1.00 95.69 157 LEU A C 1
ATOM 1293 O O . LEU A 1 157 ? -18.110 -3.532 32.043 1.00 95.69 157 LEU A O 1
ATOM 1297 N N . ASP A 1 158 ? -19.905 -4.638 32.844 1.00 94.88 158 ASP A N 1
ATOM 1298 C CA . ASP A 1 158 ? -19.681 -5.879 32.093 1.00 94.88 158 ASP A CA 1
ATOM 1299 C C . ASP A 1 158 ? -19.739 -5.624 30.572 1.00 94.88 158 ASP A C 1
ATOM 1301 O O . ASP A 1 158 ? -18.886 -6.101 29.819 1.00 94.88 158 ASP A O 1
ATOM 1305 N N . GLU A 1 159 ? -20.706 -4.826 30.100 1.00 97.06 159 GLU A N 1
ATOM 1306 C CA . GLU A 1 159 ? -20.805 -4.426 28.689 1.00 97.06 159 GLU A CA 1
ATOM 1307 C C . GLU A 1 159 ? -19.569 -3.634 28.224 1.00 97.06 159 GLU A C 1
ATOM 1309 O O . GLU A 1 159 ? -18.941 -3.999 27.226 1.00 97.06 159 GLU A O 1
ATOM 1314 N N . ILE A 1 160 ? -19.163 -2.597 28.967 1.00 97.31 160 ILE A N 1
ATOM 1315 C CA . ILE A 1 160 ? -17.978 -1.786 28.641 1.00 97.31 160 ILE A CA 1
ATOM 1316 C C . ILE A 1 160 ? -16.703 -2.639 28.663 1.00 97.31 160 ILE A C 1
ATOM 1318 O O . ILE A 1 160 ? -15.857 -2.488 27.781 1.00 97.31 160 ILE A O 1
ATOM 1322 N N . ALA A 1 161 ? -16.556 -3.564 29.615 1.00 96.25 161 ALA A N 1
ATOM 1323 C CA . ALA A 1 161 ? -15.409 -4.468 29.678 1.00 96.25 161 ALA A CA 1
ATOM 1324 C C . ALA A 1 161 ? -15.307 -5.365 28.428 1.00 96.25 161 ALA A C 1
ATOM 1326 O O . ALA A 1 161 ? -14.214 -5.542 27.882 1.00 96.25 161 ALA A O 1
ATOM 1327 N N . ASN A 1 162 ? -16.438 -5.869 27.925 1.00 97.69 162 ASN A N 1
ATOM 1328 C CA . ASN A 1 162 ? -16.486 -6.629 26.674 1.00 97.69 162 ASN A CA 1
ATOM 1329 C C . ASN A 1 162 ? -16.151 -5.748 25.456 1.00 97.69 162 ASN A C 1
ATOM 1331 O O . ASN A 1 162 ? -15.275 -6.107 24.669 1.00 97.69 162 ASN A O 1
ATOM 1335 N N . GLN A 1 163 ? -16.752 -4.557 25.342 1.00 98.06 163 GLN A N 1
ATOM 1336 C CA . GLN A 1 163 ? -16.451 -3.608 24.258 1.00 98.06 163 GLN A CA 1
ATOM 1337 C C . GLN A 1 163 ? -14.965 -3.199 24.234 1.00 98.06 163 GLN A C 1
ATOM 1339 O O . GLN A 1 163 ? -14.354 -3.115 23.165 1.00 98.06 163 GLN A O 1
ATOM 1344 N N . ARG A 1 164 ? -14.354 -2.989 25.409 1.00 97.62 164 ARG A N 1
ATOM 1345 C CA . ARG A 1 164 ? -12.914 -2.732 25.548 1.00 97.62 164 ARG A CA 1
ATOM 1346 C C . ARG A 1 164 ? -12.074 -3.891 25.016 1.00 97.62 164 ARG A C 1
ATOM 1348 O O . ARG A 1 164 ? -11.187 -3.653 24.202 1.00 97.62 164 ARG A O 1
ATOM 1355 N N . LYS A 1 165 ? -12.374 -5.126 25.429 1.00 98.06 165 LYS A N 1
ATOM 1356 C CA . LYS A 1 165 ? -11.673 -6.342 24.980 1.00 98.06 165 LYS A CA 1
ATOM 1357 C C . LYS A 1 165 ? -11.747 -6.518 23.458 1.00 98.06 165 LYS A C 1
ATOM 1359 O O . LYS A 1 165 ? -10.742 -6.842 22.825 1.00 98.06 165 LYS A O 1
ATOM 1364 N N . ASP A 1 166 ? -12.905 -6.245 22.862 1.00 98.19 166 ASP A N 1
ATOM 1365 C CA . ASP A 1 166 ? -13.091 -6.306 21.409 1.00 98.19 166 ASP A CA 1
ATOM 1366 C C . ASP A 1 166 ? -12.312 -5.209 20.667 1.00 98.19 166 ASP A C 1
ATOM 1368 O O . ASP A 1 166 ? -11.740 -5.471 19.606 1.00 98.19 166 ASP A O 1
ATOM 1372 N N . MET A 1 167 ? -12.230 -3.989 21.210 1.00 97.94 167 MET A N 1
ATOM 1373 C CA . MET A 1 167 ? -11.388 -2.930 20.635 1.00 97.94 167 MET A CA 1
ATOM 1374 C C . MET A 1 167 ? -9.892 -3.205 20.799 1.00 97.94 167 MET A C 1
ATOM 1376 O O . MET A 1 167 ? -9.136 -2.993 19.854 1.00 97.94 167 MET A O 1
ATOM 1380 N N . GLU A 1 168 ? -9.459 -3.717 21.952 1.00 97.62 168 GLU A N 1
ATOM 1381 C CA . GLU A 1 168 ? -8.072 -4.131 22.195 1.00 97.62 168 GLU A CA 1
ATOM 1382 C C . GLU A 1 168 ? -7.652 -5.227 21.193 1.00 97.62 168 GLU A C 1
ATOM 1384 O O . GLU A 1 168 ? -6.576 -5.132 20.594 1.00 97.62 168 GLU A O 1
ATOM 1389 N N . LYS A 1 169 ? -8.542 -6.187 20.892 1.00 98.38 169 LYS A N 1
ATOM 1390 C CA . LYS A 1 169 ? -8.343 -7.176 19.820 1.00 98.38 169 LYS A CA 1
ATOM 1391 C C . LYS A 1 169 ? -8.249 -6.534 18.427 1.00 98.38 169 LYS A C 1
ATOM 1393 O O . LYS A 1 169 ? -7.302 -6.823 17.700 1.00 98.38 169 LYS A O 1
ATOM 1398 N N . LYS A 1 170 ? -9.175 -5.636 18.059 1.00 98.38 170 LYS A N 1
ATOM 1399 C CA . LYS A 1 170 ? -9.147 -4.930 16.757 1.00 98.38 170 LYS A CA 1
ATOM 1400 C C . LYS A 1 170 ? -7.862 -4.119 16.557 1.00 98.38 170 LYS A C 1
ATOM 1402 O O . LYS A 1 170 ? -7.297 -4.131 15.466 1.00 98.38 170 LYS A O 1
ATOM 1407 N N . ILE A 1 171 ? -7.377 -3.449 17.604 1.00 98.12 171 ILE A N 1
ATOM 1408 C CA . ILE A 1 171 ? -6.099 -2.723 17.590 1.00 98.12 171 ILE A CA 1
ATOM 1409 C C . ILE A 1 171 ? -4.939 -3.685 17.291 1.00 98.12 171 ILE A C 1
ATOM 1411 O O . ILE A 1 171 ? -4.067 -3.365 16.482 1.00 98.12 171 ILE A O 1
ATOM 1415 N N . GLU A 1 172 ? -4.922 -4.870 17.903 1.00 98.19 172 GLU A N 1
ATOM 1416 C CA . GLU A 1 172 ? -3.879 -5.873 17.665 1.00 98.19 172 GLU A CA 1
ATOM 1417 C C . GLU A 1 172 ? -3.938 -6.460 16.242 1.00 98.19 172 GLU A C 1
ATOM 1419 O O . GLU A 1 172 ? -2.909 -6.559 15.567 1.00 98.19 172 GLU A O 1
ATOM 1424 N N . ASP A 1 173 ? -5.137 -6.746 15.730 1.00 98.12 173 ASP A N 1
ATOM 1425 C CA . ASP A 1 173 ? -5.336 -7.177 14.343 1.00 98.12 173 ASP A CA 1
ATOM 1426 C C . ASP A 1 173 ? -4.859 -6.098 13.345 1.00 98.12 173 ASP A C 1
ATOM 1428 O O . ASP A 1 173 ? -4.146 -6.407 12.384 1.00 98.12 173 ASP A O 1
ATOM 1432 N N . LEU A 1 174 ? -5.147 -4.813 13.594 1.00 97.88 174 LEU A N 1
ATOM 1433 C CA . LEU A 1 174 ? -4.643 -3.703 12.774 1.00 97.88 174 LEU A CA 1
ATOM 1434 C C . LEU A 1 174 ? -3.119 -3.562 12.824 1.00 97.88 174 LEU A C 1
ATOM 1436 O O . LEU A 1 174 ? -2.512 -3.296 11.782 1.00 97.88 174 LEU A O 1
ATOM 1440 N N . LYS A 1 175 ? -2.473 -3.763 13.985 1.00 97.88 175 LYS A N 1
ATOM 1441 C CA . LYS A 1 175 ? -0.999 -3.786 14.077 1.00 97.88 175 LYS A CA 1
ATOM 1442 C C . LYS A 1 175 ? -0.418 -4.872 13.175 1.00 97.88 175 LYS A C 1
ATOM 1444 O O . LYS A 1 175 ? 0.472 -4.565 12.381 1.00 97.88 175 LYS A O 1
ATOM 1449 N N . ARG A 1 176 ? -0.951 -6.098 13.245 1.00 98.38 176 ARG A N 1
ATOM 1450 C CA . ARG A 1 176 ? -0.520 -7.235 12.411 1.00 98.38 176 ARG A CA 1
ATOM 1451 C C . ARG A 1 176 ? -0.687 -6.935 10.925 1.00 98.38 176 ARG A C 1
ATOM 1453 O O . ARG A 1 176 ? 0.258 -7.094 10.153 1.00 98.38 176 ARG A O 1
ATOM 1460 N N . GLN A 1 177 ? -1.849 -6.422 10.519 1.00 98.19 177 GLN A N 1
ATOM 1461 C CA . GLN A 1 177 ? -2.090 -6.057 9.121 1.00 98.19 177 GLN A CA 1
ATOM 1462 C C . GLN A 1 177 ? -1.180 -4.914 8.641 1.00 98.19 177 GLN A C 1
ATOM 1464 O O . GLN A 1 177 ? -0.683 -4.952 7.515 1.00 98.19 177 GLN A O 1
ATOM 1469 N N . LYS A 1 178 ? -0.931 -3.906 9.489 1.00 97.75 178 LYS A N 1
ATOM 1470 C CA . LYS A 1 178 ? -0.016 -2.791 9.202 1.00 97.75 178 LYS A CA 1
ATOM 1471 C C . LYS A 1 178 ? 1.426 -3.285 9.042 1.00 97.75 178 LYS A C 1
ATOM 1473 O O . LYS A 1 178 ? 2.096 -2.888 8.094 1.00 97.75 178 LYS A O 1
ATOM 1478 N N . GLN A 1 179 ? 1.889 -4.179 9.917 1.00 98.12 179 GLN A N 1
ATOM 1479 C CA . GLN A 1 179 ? 3.209 -4.807 9.815 1.00 98.12 179 GLN A CA 1
ATOM 1480 C C . GLN A 1 179 ? 3.339 -5.638 8.528 1.00 98.12 179 GLN A C 1
ATOM 1482 O O . GLN A 1 179 ? 4.322 -5.488 7.806 1.00 98.12 179 GLN A O 1
ATOM 1487 N N . GLY A 1 180 ? 2.324 -6.439 8.183 1.00 98.31 180 GLY A N 1
ATOM 1488 C CA . GLY A 1 180 ? 2.279 -7.167 6.911 1.00 98.31 180 GLY A CA 1
ATOM 1489 C C . GLY A 1 180 ? 2.363 -6.242 5.689 1.00 98.31 180 GLY A C 1
ATOM 1490 O O . GLY A 1 180 ? 3.112 -6.520 4.754 1.00 98.31 180 GLY A O 1
ATOM 1491 N N . ALA A 1 181 ? 1.667 -5.100 5.718 1.00 98.38 181 ALA A N 1
ATOM 1492 C CA . ALA A 1 181 ? 1.747 -4.096 4.658 1.00 98.38 181 ALA A CA 1
ATOM 1493 C C . ALA A 1 181 ? 3.132 -3.422 4.571 1.00 98.38 181 ALA A C 1
ATOM 1495 O O . ALA A 1 181 ? 3.614 -3.183 3.464 1.00 98.38 181 ALA A O 1
ATOM 1496 N N . TYR A 1 182 ? 3.804 -3.161 5.701 1.00 98.25 182 TYR A N 1
ATOM 1497 C CA . TYR A 1 182 ? 5.190 -2.669 5.711 1.00 98.25 182 TYR A CA 1
ATOM 1498 C C . TYR A 1 182 ? 6.175 -3.681 5.113 1.00 98.25 182 TYR A C 1
ATOM 1500 O O . TYR A 1 182 ? 7.014 -3.292 4.301 1.00 98.25 182 TYR A O 1
ATOM 1508 N N . HIS A 1 183 ? 6.057 -4.966 5.461 1.00 98.44 183 HIS A N 1
ATOM 1509 C CA . HIS A 1 183 ? 6.898 -6.023 4.888 1.00 98.44 183 HIS A CA 1
ATOM 1510 C C . HIS A 1 183 ? 6.703 -6.129 3.372 1.00 98.44 183 HIS A C 1
ATOM 1512 O O . HIS A 1 183 ? 7.676 -6.040 2.626 1.00 98.44 183 HIS A O 1
ATOM 1518 N N . ALA A 1 184 ? 5.451 -6.184 2.905 1.00 98.31 184 ALA A N 1
ATOM 1519 C CA . ALA A 1 184 ? 5.133 -6.181 1.476 1.00 98.31 184 ALA A CA 1
ATOM 1520 C C . ALA A 1 184 ? 5.676 -4.932 0.753 1.00 98.31 184 ALA A C 1
ATOM 1522 O O . ALA A 1 184 ? 6.214 -5.032 -0.351 1.00 98.31 184 ALA A O 1
ATOM 1523 N N . LEU A 1 185 ? 5.598 -3.753 1.383 1.00 98.25 185 LEU A N 1
ATOM 1524 C CA . LEU A 1 185 ? 6.130 -2.507 0.826 1.00 98.25 185 LEU A CA 1
ATOM 1525 C C . LEU A 1 185 ? 7.659 -2.560 0.675 1.00 98.25 185 LEU A C 1
ATOM 1527 O O . LEU A 1 185 ? 8.195 -2.041 -0.305 1.00 98.25 185 LEU A O 1
ATOM 1531 N N . THR A 1 186 ? 8.361 -3.193 1.616 1.00 97.94 186 THR A N 1
ATOM 1532 C CA . THR A 1 186 ? 9.809 -3.433 1.533 1.00 97.94 186 THR A CA 1
ATOM 1533 C C . THR A 1 186 ? 10.147 -4.412 0.407 1.00 97.94 186 THR A C 1
ATOM 1535 O O . THR A 1 186 ? 11.014 -4.100 -0.409 1.00 97.94 186 THR A O 1
ATOM 1538 N N . THR A 1 187 ? 9.415 -5.522 0.266 1.00 98.44 187 THR A N 1
ATOM 1539 C CA . THR A 1 187 ? 9.585 -6.467 -0.855 1.00 98.44 187 THR A CA 1
ATOM 1540 C C . THR A 1 187 ? 9.410 -5.780 -2.214 1.00 98.44 187 THR A C 1
ATOM 1542 O O . THR A 1 187 ? 10.265 -5.914 -3.087 1.00 98.44 187 THR A O 1
ATOM 1545 N N . VAL A 1 188 ? 8.362 -4.965 -2.380 1.00 98.31 188 VAL A N 1
ATOM 1546 C CA . VAL A 1 188 ? 8.101 -4.207 -3.620 1.00 98.31 188 VAL A CA 1
ATOM 1547 C C . VAL A 1 188 ? 9.206 -3.184 -3.915 1.00 98.31 188 VAL A C 1
ATOM 1549 O O . VAL A 1 188 ? 9.570 -2.986 -5.075 1.00 98.31 188 VAL A O 1
ATOM 1552 N N . LYS A 1 189 ? 9.791 -2.546 -2.888 1.00 97.56 189 LYS A N 1
ATOM 1553 C CA . LYS A 1 189 ? 10.956 -1.656 -3.062 1.00 97.56 189 LYS A CA 1
ATOM 1554 C C . LYS A 1 189 ? 12.190 -2.414 -3.563 1.00 97.56 189 LYS A C 1
ATOM 1556 O O . LYS A 1 189 ? 12.868 -1.901 -4.451 1.00 97.56 189 LYS A O 1
ATOM 1561 N N . ILE A 1 190 ? 12.460 -3.608 -3.029 1.00 98.06 190 ILE A N 1
ATOM 1562 C CA . ILE A 1 190 ? 13.582 -4.461 -3.457 1.00 98.06 190 ILE A CA 1
ATOM 1563 C C . ILE A 1 190 ? 13.387 -4.884 -4.920 1.00 98.06 190 ILE A C 1
ATOM 1565 O O . ILE A 1 190 ? 14.249 -4.603 -5.750 1.00 98.06 190 ILE A O 1
ATOM 1569 N N . GLN A 1 191 ? 12.215 -5.423 -5.268 1.00 98.06 191 GLN A N 1
ATOM 1570 C CA . GLN A 1 191 ? 11.875 -5.818 -6.644 1.00 98.06 191 GLN A CA 1
ATOM 1571 C C . GLN A 1 191 ? 12.002 -4.651 -7.640 1.00 98.06 191 GLN A C 1
ATOM 1573 O O . GLN A 1 191 ? 12.546 -4.810 -8.733 1.00 98.06 191 GLN A O 1
ATOM 1578 N N . ALA A 1 192 ? 11.558 -3.447 -7.262 1.00 97.12 192 ALA A N 1
ATOM 1579 C CA . ALA A 1 192 ? 11.698 -2.259 -8.104 1.00 97.12 192 ALA A CA 1
ATOM 1580 C C . ALA A 1 192 ? 13.167 -1.828 -8.297 1.00 97.12 192 ALA A C 1
ATOM 1582 O O . ALA A 1 192 ? 13.527 -1.343 -9.373 1.00 97.12 192 ALA A O 1
ATOM 1583 N N . ALA A 1 193 ? 14.023 -2.009 -7.286 1.00 97.31 193 ALA A N 1
ATOM 1584 C CA . ALA A 1 193 ? 15.458 -1.739 -7.383 1.00 97.31 193 ALA A CA 1
ATOM 1585 C C . ALA A 1 193 ? 16.182 -2.776 -8.262 1.00 97.31 193 ALA A C 1
ATOM 1587 O O . ALA A 1 193 ? 17.046 -2.409 -9.062 1.00 97.31 193 ALA A O 1
ATOM 1588 N N . GLU A 1 194 ? 15.800 -4.051 -8.174 1.00 98.06 194 GLU A N 1
ATOM 1589 C CA . GLU A 1 194 ? 16.306 -5.121 -9.040 1.00 98.06 194 GLU A CA 1
ATOM 1590 C C . GLU A 1 194 ? 15.921 -4.898 -10.506 1.00 98.06 194 GLU A C 1
ATOM 1592 O O . GLU A 1 194 ? 16.794 -4.960 -11.373 1.00 98.06 194 GLU A O 1
ATOM 1597 N N . LEU A 1 195 ? 14.662 -4.532 -10.778 1.00 97.50 195 LEU A N 1
ATOM 1598 C CA . LEU A 1 195 ? 14.181 -4.178 -12.119 1.00 97.50 195 LEU A CA 1
ATOM 1599 C C . LEU A 1 195 ? 14.920 -2.951 -12.682 1.00 97.50 195 LEU A C 1
ATOM 1601 O O . LEU A 1 195 ? 15.287 -2.916 -13.856 1.00 97.50 195 LEU A O 1
ATOM 1605 N N . LEU A 1 196 ? 15.213 -1.947 -11.848 1.00 97.25 196 LEU A N 1
ATOM 1606 C CA . LEU A 1 196 ? 16.041 -0.813 -12.267 1.00 97.25 196 LEU A CA 1
ATOM 1607 C C . LEU A 1 196 ? 17.486 -1.243 -12.580 1.00 97.25 196 LEU A C 1
ATOM 1609 O O . LEU A 1 196 ? 18.079 -0.757 -13.543 1.00 97.25 196 LEU A O 1
ATOM 1613 N N . LYS A 1 197 ? 18.057 -2.167 -11.797 1.00 97.94 197 LYS A N 1
ATOM 1614 C CA . LYS A 1 197 ? 19.414 -2.699 -11.999 1.00 97.94 197 LYS A CA 1
ATOM 1615 C C . LYS A 1 197 ? 19.517 -3.543 -13.272 1.00 97.94 197 LYS A C 1
ATOM 1617 O O . LYS A 1 197 ? 20.515 -3.423 -13.981 1.00 97.94 197 LYS A O 1
ATOM 1622 N N . THR A 1 198 ? 18.521 -4.372 -13.591 1.00 97.88 198 THR A N 1
ATOM 1623 C CA . THR A 1 198 ? 18.479 -5.126 -14.857 1.00 97.88 198 THR A CA 1
ATOM 1624 C C . THR A 1 198 ? 18.297 -4.188 -16.044 1.00 97.88 198 THR A C 1
ATOM 1626 O O . THR A 1 198 ? 19.080 -4.261 -16.988 1.00 97.88 198 THR A O 1
ATOM 1629 N N . ARG A 1 199 ? 17.372 -3.224 -15.964 1.00 96.94 199 ARG A N 1
ATOM 1630 C CA . ARG A 1 199 ? 17.198 -2.181 -16.984 1.00 96.94 199 ARG A CA 1
ATOM 1631 C C . ARG A 1 199 ? 18.491 -1.418 -17.286 1.00 96.94 199 ARG A C 1
ATOM 1633 O O . ARG A 1 199 ? 18.870 -1.344 -18.451 1.00 96.94 199 ARG A O 1
ATOM 1640 N N . LYS A 1 200 ? 19.224 -0.961 -16.265 1.00 97.38 200 LYS A N 1
ATOM 1641 C CA . LYS A 1 200 ? 20.528 -0.298 -16.456 1.00 97.38 200 LYS A CA 1
ATOM 1642 C C . LYS A 1 200 ? 21.557 -1.183 -17.174 1.00 97.38 200 LYS A C 1
ATOM 1644 O O . LYS A 1 200 ? 22.332 -0.676 -17.975 1.00 97.38 200 LYS A O 1
ATOM 1649 N N . LYS A 1 201 ? 21.565 -2.507 -16.949 1.00 98.00 201 LYS A N 1
ATOM 1650 C CA . LYS A 1 201 ? 22.450 -3.427 -17.698 1.00 98.00 201 LYS A CA 1
ATOM 1651 C C . LYS A 1 201 ? 22.118 -3.447 -19.194 1.00 98.00 201 LYS A C 1
ATOM 1653 O O . LYS A 1 201 ? 23.037 -3.413 -20.008 1.00 98.00 201 LYS A O 1
ATOM 1658 N N . HIS A 1 202 ? 20.833 -3.477 -19.545 1.00 97.50 202 HIS A N 1
ATOM 1659 C CA . HIS A 1 202 ? 20.378 -3.440 -20.938 1.00 97.50 202 HIS A CA 1
ATOM 1660 C C . HIS A 1 202 ? 20.653 -2.074 -21.590 1.00 97.50 202 HIS A C 1
ATOM 1662 O O . HIS A 1 202 ? 21.196 -2.024 -22.690 1.00 97.50 202 HIS A O 1
ATOM 1668 N N . GLU A 1 203 ? 20.394 -0.965 -20.889 1.00 97.19 203 GLU A N 1
ATOM 1669 C CA . GLU A 1 203 ? 20.733 0.396 -21.343 1.00 97.19 203 GLU A CA 1
ATOM 1670 C C . GLU A 1 203 ? 22.249 0.550 -21.598 1.00 97.19 203 GLU A C 1
ATOM 1672 O O . GLU A 1 203 ? 22.649 1.018 -22.667 1.00 97.19 203 GLU A O 1
ATOM 1677 N N . ASN A 1 204 ? 23.102 0.041 -20.700 1.00 97.88 204 ASN A N 1
ATOM 1678 C CA . ASN A 1 204 ? 24.556 0.016 -20.896 1.00 97.88 204 ASN A CA 1
ATOM 1679 C C . ASN A 1 204 ? 24.974 -0.866 -22.090 1.00 97.88 204 ASN A C 1
ATOM 1681 O O . ASN A 1 204 ? 25.844 -0.474 -22.871 1.00 97.88 204 ASN A O 1
ATOM 1685 N N . ARG A 1 205 ? 24.350 -2.042 -22.279 1.00 97.81 205 ARG A N 1
ATOM 1686 C CA . ARG A 1 205 ? 24.621 -2.914 -23.438 1.00 97.81 205 ARG A CA 1
ATOM 1687 C C . ARG A 1 205 ? 24.242 -2.231 -24.752 1.00 97.81 205 ARG A C 1
ATOM 1689 O O . ARG A 1 205 ? 25.020 -2.302 -25.700 1.00 97.81 205 ARG A O 1
ATOM 1696 N N . ILE A 1 206 ? 23.111 -1.523 -24.796 1.00 97.81 206 ILE A N 1
ATOM 1697 C CA . ILE A 1 206 ? 22.702 -0.694 -25.941 1.00 97.81 206 ILE A CA 1
ATOM 1698 C C . ILE A 1 206 ? 23.749 0.392 -26.222 1.00 97.81 206 ILE A C 1
ATOM 1700 O O . ILE A 1 206 ? 24.098 0.596 -27.383 1.00 97.81 206 ILE A O 1
ATOM 1704 N N . GLY A 1 207 ? 24.276 1.058 -25.188 1.00 96.81 207 GLY A N 1
ATOM 1705 C CA . GLY A 1 207 ? 25.360 2.039 -25.319 1.00 96.81 207 GLY A CA 1
ATOM 1706 C C . GLY A 1 207 ? 26.601 1.454 -26.001 1.00 96.81 207 GLY A C 1
ATOM 1707 O O . GLY A 1 207 ? 27.018 1.947 -27.048 1.00 96.81 207 GLY A O 1
ATOM 1708 N N . ILE A 1 208 ? 27.119 0.338 -25.479 1.00 97.00 208 ILE A N 1
ATOM 1709 C CA . ILE A 1 208 ? 28.283 -0.371 -26.043 1.00 97.00 208 ILE A CA 1
ATOM 1710 C C . ILE A 1 208 ? 28.026 -0.800 -27.498 1.00 97.00 208 ILE A C 1
ATOM 1712 O O . ILE A 1 208 ? 28.873 -0.607 -28.367 1.00 97.00 208 ILE A O 1
ATOM 1716 N N . LEU A 1 209 ? 26.845 -1.349 -27.799 1.00 96.25 209 LEU A N 1
ATOM 1717 C CA . LEU A 1 209 ? 26.495 -1.762 -29.162 1.00 96.25 209 LEU A CA 1
ATOM 1718 C C . LEU A 1 209 ? 26.391 -0.573 -30.131 1.00 96.25 209 LEU A C 1
ATOM 1720 O O . LEU A 1 209 ? 26.783 -0.705 -31.290 1.00 96.25 209 LEU A O 1
ATOM 1724 N N . LYS A 1 210 ? 25.905 0.589 -29.674 1.00 95.69 210 LYS A N 1
ATOM 1725 C CA . LYS A 1 210 ? 25.889 1.832 -30.465 1.00 95.69 210 LYS A CA 1
ATOM 1726 C C . LYS A 1 210 ? 27.302 2.352 -30.744 1.00 95.69 210 LYS A C 1
ATOM 1728 O O . LYS A 1 210 ? 27.555 2.767 -31.872 1.00 95.69 210 LYS A O 1
ATOM 1733 N N . MET A 1 211 ? 28.214 2.292 -29.770 1.00 92.81 211 MET A N 1
ATOM 1734 C CA . MET A 1 211 ? 29.628 2.640 -29.977 1.00 92.81 211 MET A CA 1
ATOM 1735 C C . MET A 1 211 ? 30.260 1.724 -31.031 1.00 92.81 211 MET A C 1
ATOM 1737 O O . MET A 1 211 ? 30.680 2.212 -32.076 1.00 92.81 211 MET A O 1
ATOM 1741 N N . ASN A 1 212 ? 30.154 0.402 -30.858 1.00 91.81 212 ASN A N 1
ATOM 1742 C CA . ASN A 1 212 ? 30.642 -0.578 -31.835 1.00 91.81 212 ASN A CA 1
ATOM 1743 C C . ASN A 1 212 ? 30.058 -0.349 -33.246 1.00 91.81 212 ASN A C 1
ATOM 1745 O O . ASN A 1 212 ? 30.752 -0.501 -34.252 1.00 91.81 212 ASN A O 1
ATOM 1749 N N . LEU A 1 213 ? 28.773 0.016 -33.347 1.00 92.31 213 LEU A N 1
ATOM 1750 C CA . LEU A 1 213 ? 28.128 0.331 -34.624 1.00 92.31 213 LEU A CA 1
ATOM 1751 C C . LEU A 1 213 ? 28.732 1.585 -35.278 1.00 92.31 213 LEU A C 1
ATOM 1753 O O . LEU A 1 213 ? 28.922 1.599 -36.495 1.00 92.31 213 LEU A O 1
ATOM 1757 N N . ASN A 1 214 ? 29.050 2.615 -34.490 1.00 88.25 214 ASN A N 1
ATOM 1758 C CA . ASN A 1 214 ? 29.732 3.819 -34.964 1.00 88.25 214 ASN A CA 1
ATOM 1759 C C . ASN A 1 214 ? 31.168 3.509 -35.409 1.00 88.25 214 ASN A C 1
ATOM 1761 O O . ASN A 1 214 ? 31.551 3.924 -36.504 1.00 88.25 214 ASN A O 1
ATOM 1765 N N . ASP A 1 215 ? 31.911 2.708 -34.645 1.00 86.75 215 ASP A N 1
ATOM 1766 C CA . ASP A 1 215 ? 33.290 2.304 -34.954 1.00 86.75 215 ASP A CA 1
ATOM 1767 C C . ASP A 1 215 ? 33.394 1.506 -36.260 1.00 86.75 215 ASP A C 1
ATOM 1769 O O . ASP A 1 215 ? 34.354 1.654 -37.012 1.00 86.75 215 ASP A O 1
ATOM 1773 N N . ILE A 1 216 ? 32.377 0.706 -36.599 1.00 82.94 216 ILE A N 1
ATOM 1774 C CA . ILE A 1 216 ? 32.289 0.014 -37.898 1.00 82.94 216 ILE A CA 1
ATOM 1775 C C . ILE A 1 216 ? 31.952 0.996 -39.041 1.00 82.94 216 ILE A C 1
ATOM 1777 O O . ILE A 1 216 ? 32.354 0.798 -40.194 1.00 82.94 216 ILE A O 1
ATOM 1781 N N . ASN A 1 217 ? 31.222 2.071 -38.741 1.00 76.50 217 ASN A N 1
ATOM 1782 C CA . ASN A 1 217 ? 30.721 3.040 -39.718 1.00 76.50 217 ASN A CA 1
ATOM 1783 C C . ASN A 1 217 ? 31.748 4.150 -40.038 1.00 76.50 217 ASN A C 1
ATOM 1785 O O . ASN A 1 217 ? 31.799 4.636 -41.170 1.00 76.50 217 ASN A O 1
ATOM 1789 N N . ILE A 1 218 ? 32.621 4.513 -39.090 1.00 71.50 218 ILE A N 1
ATOM 1790 C CA . ILE A 1 218 ? 33.702 5.500 -39.278 1.00 71.50 218 ILE A CA 1
ATOM 1791 C C . ILE A 1 218 ? 34.651 5.101 -40.433 1.00 71.50 218 ILE A C 1
ATOM 1793 O O . ILE A 1 218 ? 34.821 5.910 -41.349 1.00 71.50 218 ILE A O 1
ATOM 1797 N N . PRO A 1 219 ? 35.180 3.861 -40.526 1.00 65.88 219 PRO A N 1
ATOM 1798 C CA . PRO A 1 219 ? 35.959 3.403 -41.677 1.00 65.88 219 PRO A CA 1
ATOM 1799 C C . PRO A 1 219 ? 35.188 3.423 -43.002 1.00 65.88 219 PRO A C 1
ATOM 1801 O O . PRO A 1 219 ? 35.802 3.615 -44.053 1.00 65.88 219 PRO A O 1
ATOM 1804 N N . GLN A 1 220 ? 33.860 3.240 -42.996 1.00 64.44 220 GLN A N 1
ATOM 1805 C CA . GLN A 1 220 ? 33.054 3.384 -44.214 1.00 64.44 220 GLN A CA 1
ATOM 1806 C C . GLN A 1 220 ? 32.940 4.850 -44.646 1.00 64.44 220 GLN A C 1
ATOM 1808 O O . GLN A 1 220 ? 33.136 5.143 -45.828 1.00 64.44 220 GLN A O 1
ATOM 1813 N N . LYS A 1 221 ? 32.675 5.773 -43.709 1.00 63.88 221 LYS A N 1
ATOM 1814 C CA . LYS A 1 221 ? 32.678 7.222 -43.972 1.00 63.88 221 LYS A CA 1
ATOM 1815 C C . LYS A 1 221 ? 34.048 7.678 -44.482 1.00 63.88 221 LYS A C 1
ATOM 1817 O O . LYS A 1 221 ? 34.115 8.286 -45.546 1.00 63.88 221 LYS A O 1
ATOM 1822 N N . MET A 1 222 ? 35.130 7.277 -43.815 1.00 66.38 222 MET A N 1
ATOM 1823 C CA . MET A 1 222 ? 36.507 7.593 -44.206 1.00 66.38 222 MET A CA 1
ATOM 1824 C C . MET A 1 222 ? 36.857 7.042 -45.600 1.00 66.38 222 MET A C 1
ATOM 1826 O O . MET A 1 222 ? 37.403 7.764 -46.427 1.00 66.38 222 MET A O 1
ATOM 1830 N N . LYS A 1 223 ? 36.472 5.799 -45.931 1.00 68.75 223 LYS A N 1
ATOM 1831 C CA . LYS A 1 223 ? 36.664 5.235 -47.285 1.00 68.75 223 LYS A CA 1
ATOM 1832 C C . LYS A 1 223 ? 35.848 5.958 -48.363 1.00 68.75 223 LYS A C 1
ATOM 1834 O O . LYS A 1 223 ? 36.327 6.085 -49.489 1.00 68.75 223 LYS A O 1
ATOM 1839 N N . ARG A 1 224 ? 34.635 6.434 -48.052 1.00 65.69 224 ARG A N 1
ATOM 1840 C CA . ARG A 1 224 ? 33.832 7.261 -48.975 1.00 65.69 224 ARG A CA 1
ATOM 1841 C C . ARG A 1 224 ? 34.464 8.638 -49.178 1.00 65.69 224 ARG A C 1
ATOM 1843 O O . ARG A 1 224 ? 34.595 9.057 -50.323 1.00 65.69 224 ARG A O 1
ATOM 1850 N N . PHE A 1 225 ? 34.912 9.281 -48.101 1.00 65.44 225 PHE A N 1
ATOM 1851 C CA . PHE A 1 225 ? 35.616 10.563 -48.133 1.00 65.44 225 PHE A CA 1
ATOM 1852 C C . PHE A 1 225 ? 36.917 10.473 -48.944 1.00 65.44 225 PHE A C 1
ATOM 1854 O O . PHE A 1 225 ? 37.086 11.213 -49.906 1.00 65.44 225 PHE A O 1
ATOM 1861 N N . LEU A 1 226 ? 37.774 9.485 -48.663 1.00 72.88 226 LEU A N 1
ATOM 1862 C CA . LEU A 1 226 ? 39.000 9.225 -49.427 1.00 72.88 226 LEU A CA 1
ATOM 1863 C C . LEU A 1 226 ? 38.721 8.962 -50.914 1.00 72.88 226 LEU A C 1
ATOM 1865 O O . LEU A 1 226 ? 39.442 9.475 -51.765 1.00 72.88 226 LEU A O 1
ATOM 1869 N N . ARG A 1 227 ? 37.659 8.215 -51.255 1.00 70.88 227 ARG A N 1
ATOM 1870 C CA . ARG A 1 227 ? 37.253 8.010 -52.657 1.00 70.88 227 ARG A CA 1
ATOM 1871 C C . ARG A 1 227 ? 36.770 9.313 -53.310 1.00 70.88 227 ARG A C 1
ATOM 1873 O O . ARG A 1 227 ? 37.094 9.545 -54.469 1.00 70.88 227 ARG A O 1
ATOM 1880 N N . HIS A 1 228 ? 36.026 10.156 -52.594 1.00 65.88 228 HIS A N 1
ATOM 1881 C CA . HIS A 1 228 ? 35.586 11.465 -53.088 1.00 65.88 228 HIS A CA 1
ATOM 1882 C C . HIS A 1 228 ? 36.771 12.417 -53.307 1.00 65.88 228 HIS A C 1
ATOM 1884 O O . HIS A 1 228 ? 36.881 13.032 -54.362 1.00 65.88 228 HIS A O 1
ATOM 1890 N N . PHE A 1 229 ? 37.710 12.464 -52.362 1.00 69.19 229 PHE A N 1
ATOM 1891 C CA . PHE A 1 229 ? 38.934 13.258 -52.450 1.00 69.19 229 PHE A CA 1
ATOM 1892 C C . PHE A 1 229 ? 39.848 12.784 -53.594 1.00 69.19 229 PHE A C 1
ATOM 1894 O O . PHE A 1 229 ? 40.349 13.591 -54.373 1.00 69.19 229 PHE A O 1
ATOM 1901 N N . GLN A 1 230 ? 39.997 11.468 -53.786 1.00 71.50 230 GLN A N 1
ATOM 1902 C CA . GLN A 1 230 ? 40.701 10.904 -54.946 1.00 71.50 230 GLN A CA 1
ATOM 1903 C C . GLN A 1 230 ? 40.006 11.237 -56.275 1.00 71.50 230 GLN A C 1
ATOM 1905 O O . GLN A 1 230 ? 40.692 11.530 -57.254 1.00 71.50 230 GLN A O 1
ATOM 1910 N N . LEU A 1 231 ? 38.667 11.240 -56.318 1.00 68.25 231 LEU A N 1
ATOM 1911 C CA . LEU A 1 231 ? 37.906 11.685 -57.490 1.00 68.25 231 LEU A CA 1
ATOM 1912 C C . LEU A 1 231 ? 38.097 13.186 -57.756 1.00 68.25 231 LEU A C 1
ATOM 1914 O O . LEU A 1 231 ? 38.332 13.543 -58.905 1.00 68.25 231 LEU A O 1
ATOM 1918 N N . GLN A 1 232 ? 38.095 14.042 -56.727 1.00 66.25 232 GLN A N 1
ATOM 1919 C CA . GLN A 1 232 ? 38.420 15.469 -56.857 1.00 66.25 232 GLN A CA 1
ATOM 1920 C C . GLN A 1 232 ? 39.854 15.703 -57.352 1.00 66.25 232 GLN A C 1
ATOM 1922 O O . GLN A 1 232 ? 40.079 16.571 -58.190 1.00 66.25 232 GLN A O 1
ATOM 1927 N N . ILE A 1 233 ? 40.837 14.926 -56.887 1.00 66.06 233 ILE A N 1
ATOM 1928 C CA . ILE A 1 233 ? 42.212 14.996 -57.408 1.00 66.06 233 ILE A CA 1
ATOM 1929 C C . ILE A 1 233 ? 42.258 14.540 -58.873 1.00 66.06 233 ILE A C 1
ATOM 1931 O O . ILE A 1 233 ? 42.969 15.142 -59.676 1.00 66.06 233 ILE A O 1
ATOM 1935 N N . ALA A 1 234 ? 41.506 13.502 -59.248 1.00 60.16 234 ALA A N 1
ATOM 1936 C CA . ALA A 1 234 ? 41.435 13.030 -60.628 1.00 60.16 234 ALA A CA 1
ATOM 1937 C C . ALA A 1 234 ? 40.759 14.051 -61.562 1.00 60.16 234 ALA A C 1
ATOM 1939 O O . ALA A 1 234 ? 41.283 14.308 -62.645 1.00 60.16 234 ALA A O 1
ATOM 1940 N N . THR A 1 235 ? 39.662 14.693 -61.145 1.00 58.38 235 THR A N 1
ATOM 1941 C CA . THR A 1 235 ? 39.011 15.753 -61.933 1.00 58.38 235 THR A CA 1
ATOM 1942 C C . THR A 1 235 ? 39.853 17.026 -61.989 1.00 58.38 235 THR A C 1
ATOM 1944 O O . THR A 1 235 ? 40.014 17.568 -63.077 1.00 58.38 235 THR A O 1
ATOM 1947 N N . ARG A 1 236 ? 40.506 17.449 -60.895 1.00 55.22 236 ARG A N 1
ATOM 1948 C CA . ARG A 1 236 ? 41.489 18.558 -60.905 1.00 55.22 236 ARG A CA 1
ATOM 1949 C C . ARG A 1 236 ? 42.719 18.268 -61.780 1.00 55.22 236 ARG A C 1
ATOM 1951 O O . ARG A 1 236 ? 43.318 19.193 -62.315 1.00 55.22 236 ARG A O 1
ATOM 1958 N N . LYS A 1 237 ? 43.101 16.999 -61.973 1.00 54.06 237 LYS A N 1
ATOM 1959 C CA . LYS A 1 237 ? 44.142 16.608 -62.948 1.00 54.06 237 LYS A CA 1
ATOM 1960 C C . LYS A 1 237 ? 43.649 16.618 -64.399 1.00 54.06 237 LYS A C 1
ATOM 1962 O O . LYS A 1 237 ? 44.474 16.784 -65.292 1.00 54.06 237 LYS A O 1
ATOM 1967 N N . LEU A 1 238 ? 42.344 16.455 -64.632 1.00 47.59 238 LEU A N 1
ATOM 1968 C CA . LEU A 1 238 ? 41.727 16.551 -65.959 1.00 47.59 238 LEU A CA 1
ATOM 1969 C C . LEU A 1 238 ? 41.415 18.007 -66.354 1.00 47.59 238 LEU A C 1
ATOM 1971 O O . LEU A 1 238 ? 41.495 18.355 -67.526 1.00 47.59 238 LEU A O 1
ATOM 1975 N N . VAL A 1 239 ? 41.110 18.861 -65.372 1.00 45.34 239 VAL A N 1
ATOM 1976 C CA . VAL A 1 239 ? 40.845 20.298 -65.536 1.00 45.34 239 VAL A CA 1
ATOM 1977 C C . VAL A 1 239 ? 42.075 21.099 -65.100 1.00 45.34 239 VAL A C 1
ATOM 1979 O O . VAL A 1 239 ? 42.094 21.757 -64.065 1.00 45.34 239 VAL A O 1
ATOM 1982 N N . ARG A 1 240 ? 43.131 21.048 -65.921 1.00 46.22 240 ARG A N 1
ATOM 1983 C CA . ARG A 1 240 ? 44.195 22.065 -65.915 1.00 46.22 240 ARG A CA 1
ATOM 1984 C C . ARG A 1 240 ? 43.851 23.183 -66.899 1.00 46.22 240 ARG A C 1
ATOM 1986 O O . ARG A 1 240 ? 44.524 23.331 -67.911 1.00 46.22 240 ARG A O 1
ATOM 1993 N N . PHE A 1 241 ? 42.820 23.958 -66.589 1.00 40.91 241 PHE A N 1
ATOM 1994 C CA . PHE A 1 241 ? 42.718 25.362 -66.989 1.00 40.91 241 PHE A CA 1
ATOM 1995 C C . PHE A 1 241 ? 41.753 26.073 -66.031 1.00 40.91 241 PHE A C 1
ATOM 1997 O O . PHE A 1 241 ? 40.747 25.495 -65.636 1.00 40.91 241 PHE A O 1
ATOM 2004 N N . GLU A 1 242 ? 42.109 27.312 -65.690 1.00 36.75 242 GLU A N 1
ATOM 2005 C CA . GLU A 1 242 ? 41.390 28.263 -64.826 1.00 36.75 242 GLU A CA 1
ATOM 2006 C C . GLU A 1 242 ? 41.409 27.989 -63.307 1.00 36.75 242 GLU A C 1
ATOM 2008 O O . GLU A 1 242 ? 40.836 27.044 -62.768 1.00 36.75 242 GLU A O 1
ATOM 2013 N N . ASN A 1 243 ? 42.104 28.893 -62.604 1.00 39.72 243 ASN A N 1
ATOM 2014 C CA . ASN A 1 243 ? 42.125 28.996 -61.150 1.00 39.72 243 ASN A CA 1
ATOM 2015 C C . ASN A 1 243 ? 40.800 29.572 -60.640 1.00 39.72 243 ASN A C 1
ATOM 2017 O O . ASN A 1 243 ? 40.436 30.679 -61.027 1.00 39.72 243 ASN A O 1
ATOM 2021 N N . THR A 1 244 ? 40.215 28.947 -59.621 1.00 37.41 244 THR A N 1
ATOM 2022 C CA . THR A 1 244 ? 39.718 29.699 -58.458 1.00 37.41 244 THR A CA 1
ATOM 2023 C C . THR A 1 244 ? 40.169 28.987 -57.187 1.00 37.41 244 THR A C 1
ATOM 2025 O O . THR A 1 244 ? 40.079 27.765 -57.061 1.00 37.41 244 THR A O 1
ATOM 2028 N N . PHE A 1 245 ? 40.746 29.766 -56.277 1.00 39.31 245 PHE A N 1
ATOM 2029 C CA . PHE A 1 245 ? 41.130 29.333 -54.941 1.00 39.31 245 PHE A CA 1
ATOM 2030 C C . PHE A 1 245 ? 39.834 29.256 -54.124 1.00 39.31 245 PHE A C 1
ATOM 2032 O O . PHE A 1 245 ? 39.153 30.268 -53.986 1.00 39.31 245 PHE A O 1
ATOM 2039 N N . VAL A 1 246 ? 39.447 28.060 -53.673 1.00 43.44 246 VAL A N 1
ATOM 2040 C CA . VAL A 1 246 ? 38.351 27.917 -52.703 1.00 43.44 246 VAL A CA 1
ATOM 2041 C C . VAL A 1 246 ? 38.988 28.088 -51.335 1.00 43.44 246 VAL A C 1
ATOM 2043 O O . VAL A 1 246 ? 39.830 27.280 -50.949 1.00 43.44 246 VAL A O 1
ATOM 2046 N N . GLU A 1 247 ? 38.647 29.192 -50.689 1.00 47.03 247 GLU A N 1
ATOM 2047 C CA . GLU A 1 247 ? 39.162 29.624 -49.393 1.00 47.03 247 GLU A CA 1
ATOM 2048 C C . GLU A 1 247 ? 38.441 28.840 -48.279 1.00 47.03 247 GLU A C 1
ATOM 2050 O O . GLU A 1 247 ? 37.239 28.591 -48.381 1.00 47.03 247 GLU A O 1
ATOM 2055 N N . ASP A 1 248 ? 39.162 28.405 -47.240 1.00 49.56 248 ASP A N 1
ATOM 2056 C CA . ASP A 1 248 ? 38.696 27.413 -46.246 1.00 49.56 248 ASP A CA 1
ATOM 2057 C C . ASP A 1 248 ? 37.605 27.928 -45.257 1.00 49.56 248 ASP A C 1
ATOM 2059 O O . ASP A 1 248 ? 37.390 27.338 -44.199 1.00 49.56 248 ASP A O 1
ATOM 2063 N N . GLU A 1 249 ? 36.885 29.008 -45.586 1.00 50.47 249 GLU A N 1
ATOM 2064 C CA . GLU A 1 249 ? 35.851 29.636 -44.736 1.00 50.47 249 GLU A CA 1
ATOM 2065 C C . GLU A 1 249 ? 34.446 28.993 -44.843 1.00 50.47 249 GLU A C 1
ATOM 2067 O O . GLU A 1 249 ? 33.605 29.207 -43.971 1.00 50.47 249 GLU A O 1
ATOM 2072 N N . GLU A 1 250 ? 34.171 28.150 -45.849 1.00 56.66 250 GLU A N 1
ATOM 2073 C CA . GLU A 1 250 ? 32.838 27.535 -46.062 1.00 56.66 250 GLU A CA 1
ATOM 2074 C C . GLU A 1 250 ? 32.421 26.479 -45.005 1.00 56.66 250 GLU A C 1
ATOM 2076 O O . GLU A 1 250 ? 31.348 25.884 -45.123 1.00 56.66 250 GLU A O 1
ATOM 2081 N N . LEU A 1 251 ? 33.236 26.217 -43.972 1.00 57.50 251 LEU A N 1
ATOM 2082 C CA . LEU A 1 251 ? 32.930 25.242 -42.911 1.00 57.50 251 LEU A CA 1
ATOM 2083 C C . LEU A 1 251 ? 32.304 25.834 -41.634 1.00 57.50 251 LEU A C 1
ATOM 2085 O O . LEU A 1 251 ? 31.950 25.063 -40.737 1.00 57.50 251 LEU A O 1
ATOM 2089 N N . GLU A 1 252 ? 32.125 27.154 -41.526 1.00 62.19 252 GLU A N 1
ATOM 2090 C CA . GLU A 1 252 ? 31.420 27.732 -40.373 1.00 62.19 252 GLU A CA 1
ATOM 2091 C C . GLU A 1 252 ? 29.898 27.474 -40.413 1.00 62.19 252 GLU A C 1
ATOM 2093 O O . GLU A 1 252 ? 29.253 27.660 -41.454 1.00 62.19 252 GLU A O 1
ATOM 2098 N N . PRO A 1 253 ? 29.264 27.137 -39.270 1.00 66.75 253 PRO A N 1
ATOM 2099 C CA . PRO A 1 253 ? 27.814 27.216 -39.142 1.00 66.75 253 PRO A CA 1
ATOM 2100 C C . PRO A 1 253 ? 27.311 28.620 -39.511 1.00 66.75 253 PRO A C 1
ATOM 2102 O O . PRO A 1 253 ? 27.906 29.631 -39.142 1.00 66.75 253 PRO A O 1
ATOM 2105 N N . PHE A 1 254 ? 26.200 28.682 -40.243 1.00 73.31 254 PHE A N 1
ATOM 2106 C CA . PHE A 1 254 ? 25.583 29.929 -40.717 1.00 73.31 254 PHE A CA 1
ATOM 2107 C C . PHE A 1 254 ? 26.450 30.797 -41.662 1.00 73.31 254 PHE A C 1
ATOM 2109 O O . PHE A 1 254 ? 26.140 31.973 -41.862 1.00 73.31 254 PHE A O 1
ATOM 2116 N N . PHE A 1 255 ? 27.506 30.247 -42.284 1.00 80.44 255 PHE A N 1
ATOM 2117 C CA . PHE A 1 255 ? 28.385 30.987 -43.206 1.00 80.44 255 PHE A CA 1
ATOM 2118 C C . PHE A 1 255 ? 27.626 31.721 -44.328 1.00 80.44 255 PHE A C 1
ATOM 2120 O O . PHE A 1 255 ? 27.865 32.908 -44.566 1.00 80.44 255 PHE A O 1
ATOM 2127 N N . GLU A 1 256 ? 26.672 31.056 -44.993 1.00 81.62 256 GLU A N 1
ATOM 2128 C CA . GLU A 1 256 ? 25.886 31.668 -46.074 1.00 81.62 256 GLU A CA 1
ATOM 2129 C C . GLU A 1 256 ? 25.058 32.861 -45.574 1.00 81.62 256 GLU A C 1
ATOM 2131 O O . GLU A 1 256 ? 25.042 33.912 -46.216 1.00 81.62 256 GLU A O 1
ATOM 2136 N N . GLN A 1 257 ? 24.441 32.736 -44.395 1.00 84.81 257 GLN A N 1
ATOM 2137 C CA . GLN A 1 257 ? 23.664 33.792 -43.749 1.00 84.81 257 GLN A CA 1
ATOM 2138 C C . GLN A 1 257 ? 24.559 34.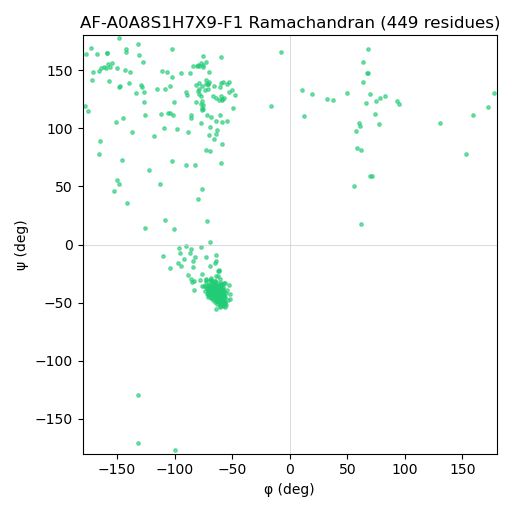970 -43.342 1.00 84.81 257 GLN A C 1
ATOM 2140 O O . GLN A 1 257 ? 24.236 36.115 -43.657 1.00 84.81 257 GLN A O 1
ATOM 2145 N N . LYS A 1 258 ? 25.722 34.719 -42.718 1.00 84.69 258 LYS A N 1
ATOM 2146 C CA . LYS A 1 258 ? 26.703 35.769 -42.377 1.00 84.69 258 LYS A CA 1
ATOM 2147 C C . LYS A 1 258 ? 27.189 36.514 -43.626 1.00 84.69 258 LYS A C 1
ATOM 2149 O O . LYS A 1 258 ? 27.258 37.745 -43.625 1.00 84.69 258 LYS A O 1
ATOM 2154 N N . ARG A 1 259 ? 27.505 35.786 -44.703 1.00 87.62 259 ARG A N 1
ATOM 2155 C CA . ARG A 1 259 ? 27.941 36.346 -45.994 1.00 87.62 259 ARG A CA 1
ATOM 2156 C C . ARG A 1 259 ? 26.853 37.217 -46.625 1.00 87.62 259 ARG A C 1
ATOM 2158 O O . ARG A 1 259 ? 27.145 38.327 -47.074 1.00 87.62 259 ARG A O 1
ATOM 2165 N N . ASP A 1 260 ? 25.616 36.732 -46.654 1.00 86.25 260 ASP A N 1
ATOM 2166 C CA . ASP A 1 260 ? 24.487 37.450 -47.244 1.00 86.25 260 ASP A CA 1
ATOM 2167 C C . ASP A 1 260 ? 24.127 38.692 -46.399 1.00 86.25 260 ASP A C 1
ATOM 2169 O O . ASP A 1 260 ? 23.957 39.771 -46.967 1.00 86.25 260 ASP A O 1
ATOM 2173 N N . CYS A 1 261 ? 24.173 38.617 -45.060 1.00 86.62 261 CYS A N 1
ATOM 2174 C CA . CYS A 1 261 ? 24.093 39.784 -44.169 1.00 86.62 261 CYS A CA 1
ATOM 2175 C C . CYS A 1 261 ? 25.172 40.837 -44.477 1.00 86.62 261 CYS A C 1
ATOM 2177 O O . CYS A 1 261 ? 24.850 42.012 -44.655 1.00 86.62 261 CYS A O 1
ATOM 2179 N N . LYS A 1 262 ? 26.450 40.438 -44.586 1.00 88.56 262 LYS A N 1
ATOM 2180 C CA . LYS A 1 262 ? 27.566 41.356 -44.898 1.00 88.56 262 LYS A CA 1
ATOM 2181 C C . LYS A 1 262 ? 27.376 42.045 -46.261 1.00 88.56 262 LYS A C 1
ATOM 2183 O O . LYS A 1 262 ? 27.632 43.243 -46.385 1.00 88.56 262 LYS A O 1
ATOM 2188 N N . ARG A 1 263 ? 26.852 41.330 -47.266 1.00 87.88 263 ARG A N 1
ATOM 2189 C CA . ARG A 1 263 ? 26.495 41.896 -48.585 1.00 87.88 263 ARG A CA 1
ATOM 2190 C C . ARG A 1 263 ? 25.301 42.855 -48.517 1.00 87.88 263 ARG A C 1
ATOM 2192 O O . ARG A 1 263 ? 25.356 43.926 -49.124 1.00 87.88 263 ARG A O 1
ATOM 2199 N N . LEU A 1 264 ? 24.252 42.510 -47.767 1.00 87.75 264 LEU A N 1
ATOM 2200 C CA . LEU A 1 264 ? 23.085 43.373 -47.555 1.00 87.75 264 LEU A CA 1
ATOM 2201 C C . LEU A 1 264 ? 23.451 44.668 -46.817 1.00 87.75 264 LEU A C 1
ATOM 2203 O O . LEU A 1 264 ? 22.983 45.731 -47.216 1.00 87.75 264 LEU A O 1
ATOM 2207 N N . ILE A 1 265 ? 24.327 44.604 -45.808 1.00 89.56 265 ILE A N 1
ATOM 2208 C CA . ILE A 1 265 ? 24.846 45.783 -45.094 1.00 89.56 265 ILE A CA 1
ATOM 2209 C C . ILE A 1 265 ? 25.528 46.744 -46.072 1.00 89.56 265 ILE A C 1
ATOM 2211 O O . ILE A 1 265 ? 25.132 47.906 -46.140 1.00 89.56 265 ILE A O 1
ATOM 2215 N N . GLY A 1 266 ? 26.472 46.264 -46.890 1.00 86.81 266 GLY A N 1
ATOM 2216 C CA . GLY A 1 266 ? 27.158 47.110 -47.876 1.00 86.81 266 GLY A CA 1
ATOM 2217 C C . GLY A 1 266 ? 26.205 47.738 -48.902 1.00 86.81 266 GLY A C 1
ATOM 2218 O O . GLY A 1 266 ? 26.336 48.914 -49.242 1.00 86.81 266 GLY A O 1
ATOM 2219 N N . TYR A 1 267 ? 25.192 46.990 -49.349 1.00 88.88 267 TYR A N 1
ATOM 2220 C CA . TYR A 1 267 ? 24.158 47.494 -50.256 1.00 88.88 267 TYR A CA 1
ATOM 2221 C C . TYR A 1 267 ? 23.261 48.570 -49.609 1.00 88.88 267 TYR A C 1
ATOM 2223 O O . TYR A 1 267 ? 22.995 49.612 -50.213 1.00 88.88 267 TYR A O 1
ATOM 2231 N N . LEU A 1 268 ? 22.816 48.354 -48.369 1.00 86.38 268 LEU A N 1
ATOM 2232 C CA . LEU A 1 268 ? 21.994 49.308 -47.618 1.00 86.38 268 LEU A CA 1
ATOM 2233 C C . LEU A 1 268 ? 22.782 50.566 -47.227 1.00 86.38 268 LEU A C 1
ATOM 2235 O O . LEU A 1 268 ? 22.242 51.669 -47.286 1.00 86.38 268 LEU A O 1
ATOM 2239 N N . GLU A 1 269 ? 24.067 50.436 -46.896 1.00 86.94 269 GLU A N 1
ATOM 2240 C CA . GLU A 1 269 ? 24.959 51.574 -46.651 1.00 86.94 269 GLU A CA 1
ATOM 2241 C C . GLU A 1 269 ? 25.212 52.385 -47.927 1.00 86.94 269 GLU A C 1
ATOM 2243 O O . GLU A 1 269 ? 25.194 53.616 -47.876 1.00 86.94 269 GLU A O 1
ATOM 2248 N N . GLN A 1 270 ? 25.323 51.734 -49.090 1.00 86.75 270 GLN A N 1
ATOM 2249 C CA . GLN A 1 270 ? 25.372 52.426 -50.379 1.00 86.75 270 GLN A CA 1
ATOM 2250 C C . GLN A 1 270 ? 24.066 53.188 -50.670 1.00 86.75 270 GLN A C 1
ATOM 2252 O O . GLN A 1 270 ? 24.115 54.348 -51.080 1.00 86.75 270 GLN A O 1
ATOM 2257 N N . LEU A 1 271 ? 22.893 52.595 -50.406 1.00 83.62 271 LEU A N 1
ATOM 2258 C CA . LEU A 1 271 ? 21.603 53.293 -50.521 1.00 83.62 271 LEU A CA 1
ATOM 2259 C C . LEU A 1 271 ? 21.497 54.480 -49.548 1.00 83.62 271 LEU A C 1
ATOM 2261 O O . LEU A 1 271 ? 21.021 55.548 -49.940 1.00 83.62 271 LEU A O 1
ATOM 2265 N N . LYS A 1 272 ? 21.986 54.324 -48.311 1.00 81.81 272 LYS A N 1
ATOM 2266 C CA . LYS A 1 272 ? 22.062 55.390 -47.299 1.00 81.81 272 LYS A CA 1
ATOM 2267 C C . LYS A 1 272 ? 22.987 56.529 -47.744 1.00 81.81 272 LYS A C 1
ATOM 2269 O O . LYS A 1 272 ? 22.631 57.688 -47.569 1.00 81.81 272 LYS A O 1
ATOM 2274 N N . ALA A 1 273 ? 24.114 56.227 -48.389 1.00 79.12 273 ALA A N 1
ATOM 2275 C CA . ALA A 1 273 ? 25.033 57.226 -48.941 1.00 79.12 273 ALA A CA 1
ATOM 2276 C C . ALA A 1 273 ? 24.467 57.999 -50.156 1.00 79.12 273 ALA A C 1
ATOM 2278 O O . ALA A 1 273 ? 24.964 59.074 -50.487 1.00 79.12 273 ALA A O 1
ATOM 2279 N N . MET A 1 274 ? 23.422 57.489 -50.823 1.00 70.56 274 MET A N 1
ATOM 2280 C CA . MET A 1 274 ? 22.737 58.188 -51.926 1.00 70.56 274 MET A CA 1
ATOM 2281 C C . MET A 1 274 ? 21.619 59.148 -51.466 1.00 70.56 274 MET A C 1
ATOM 2283 O O . MET A 1 274 ? 21.088 59.917 -52.287 1.00 70.56 274 MET A O 1
ATOM 2287 N N . LEU A 1 275 ? 21.271 59.143 -50.173 1.00 70.94 275 LEU A N 1
ATOM 2288 C CA . LEU A 1 275 ? 20.501 60.216 -49.544 1.00 70.94 275 LEU A CA 1
ATOM 2289 C C . LEU A 1 275 ? 21.427 61.419 -49.291 1.00 70.94 275 LEU A C 1
ATOM 2291 O O . LEU A 1 275 ? 22.476 61.254 -48.673 1.00 70.94 275 LEU A O 1
ATOM 2295 N N . PRO A 1 276 ? 21.065 62.639 -49.733 1.00 56.72 276 PRO A N 1
ATOM 2296 C CA . PRO A 1 276 ? 21.785 63.830 -49.301 1.00 56.72 276 PRO A CA 1
ATOM 2297 C C . PRO A 1 276 ? 21.607 63.993 -47.786 1.00 56.72 276 PRO A C 1
ATOM 2299 O O . PRO A 1 276 ? 20.473 64.001 -47.307 1.00 56.72 276 PRO A O 1
ATOM 2302 N N . GLN A 1 277 ? 22.713 64.113 -47.047 1.00 50.09 277 GLN A N 1
ATOM 2303 C CA . GLN A 1 277 ? 22.676 64.444 -45.623 1.00 50.09 277 GLN A CA 1
ATOM 2304 C C . GLN A 1 277 ? 21.974 65.793 -45.430 1.00 50.09 277 GLN A C 1
ATOM 2306 O O . GLN A 1 277 ? 22.399 66.798 -45.998 1.00 50.09 277 GLN A O 1
ATOM 2311 N N . GLU A 1 278 ? 20.926 65.817 -44.608 1.00 41.25 278 GLU A N 1
ATOM 2312 C CA . GLU A 1 278 ? 20.525 67.051 -43.936 1.00 41.25 278 GLU A CA 1
ATOM 2313 C C . GLU A 1 278 ? 21.466 67.262 -42.744 1.00 41.25 278 GLU A C 1
ATOM 2315 O O . GLU A 1 278 ? 21.796 66.323 -42.016 1.00 41.25 278 GLU A O 1
ATOM 2320 N N . GLU A 1 279 ? 21.959 68.489 -42.592 1.00 38.84 279 GLU A N 1
ATOM 2321 C CA . GLU A 1 279 ? 22.973 68.851 -41.604 1.00 38.84 279 GLU A CA 1
ATOM 2322 C C . GLU A 1 279 ? 22.392 68.787 -40.182 1.00 38.84 279 GLU A C 1
ATOM 2324 O O . GLU A 1 279 ? 21.714 69.710 -39.731 1.00 38.84 279 GLU A O 1
ATOM 2329 N N . THR A 1 280 ? 22.678 67.718 -39.432 1.00 35.72 280 THR A N 1
ATOM 2330 C CA . THR A 1 280 ? 22.433 67.717 -37.983 1.00 35.72 280 THR A CA 1
ATOM 2331 C C . THR A 1 280 ? 23.388 68.685 -37.294 1.00 35.72 280 THR A C 1
ATOM 2333 O O . THR A 1 280 ? 24.589 68.432 -37.185 1.00 35.72 280 THR A O 1
ATOM 2336 N N . THR A 1 281 ? 22.825 69.786 -36.801 1.00 33.12 281 THR A N 1
ATOM 2337 C CA . THR A 1 281 ? 23.484 70.775 -35.945 1.00 33.12 281 THR A CA 1
ATOM 2338 C C . THR A 1 281 ? 24.202 70.131 -34.763 1.00 33.12 281 THR A C 1
ATOM 2340 O O . THR A 1 281 ? 23.623 69.333 -34.027 1.00 33.12 281 THR A O 1
ATOM 2343 N N . GLN A 1 282 ? 25.445 70.558 -34.534 1.00 34.34 282 GLN A N 1
ATOM 2344 C CA . GLN A 1 282 ? 26.196 70.256 -33.318 1.00 34.34 282 GLN A CA 1
ATOM 2345 C C . GLN A 1 282 ? 25.453 70.753 -32.070 1.00 34.34 282 GLN A C 1
ATOM 2347 O O . GLN A 1 282 ? 24.978 71.888 -32.027 1.00 34.34 282 GLN A O 1
ATOM 2352 N N . THR A 1 283 ? 25.461 69.964 -30.998 1.00 27.86 283 THR A N 1
ATOM 2353 C CA . THR A 1 283 ? 25.367 70.497 -29.632 1.00 27.86 283 THR A CA 1
ATOM 2354 C C . THR A 1 283 ? 26.223 69.632 -28.709 1.00 27.86 283 THR A C 1
ATOM 2356 O O . THR A 1 283 ? 25.907 68.475 -28.452 1.00 27.86 283 THR A O 1
ATOM 2359 N N . TYR A 1 284 ? 27.340 70.192 -28.245 1.00 33.25 284 TYR A N 1
ATOM 2360 C CA . TYR A 1 284 ? 28.216 69.598 -27.233 1.00 33.25 284 TYR A CA 1
ATOM 2361 C C . TYR A 1 284 ? 27.635 69.811 -25.831 1.00 33.25 284 TYR A C 1
ATOM 2363 O O . TYR A 1 284 ? 27.397 70.965 -25.483 1.00 33.25 284 TYR A O 1
ATOM 2371 N N . ILE A 1 285 ? 27.567 68.762 -24.998 1.00 33.78 285 ILE A N 1
ATOM 2372 C CA . ILE A 1 285 ? 27.804 68.840 -23.539 1.00 33.78 285 ILE A CA 1
ATOM 2373 C C . ILE A 1 285 ? 28.638 67.607 -23.104 1.00 33.78 285 ILE A C 1
ATOM 2375 O O . ILE A 1 285 ? 28.594 66.561 -23.745 1.00 33.78 285 ILE A O 1
ATOM 2379 N N . LEU A 1 286 ? 29.468 67.805 -22.072 1.00 31.94 286 LEU A N 1
ATOM 2380 C CA . LEU A 1 286 ? 30.562 66.959 -21.560 1.00 31.94 286 LEU A CA 1
ATOM 2381 C C . LEU A 1 286 ? 30.193 65.530 -21.087 1.00 31.94 286 LEU A C 1
ATOM 2383 O O . LEU A 1 286 ? 29.048 65.279 -20.715 1.00 31.94 286 LEU A O 1
ATOM 2387 N N . PRO A 1 287 ? 31.194 64.625 -20.982 1.00 37.84 287 PRO A N 1
ATOM 2388 C CA . PRO A 1 287 ? 31.064 63.332 -20.317 1.00 37.84 287 PRO A CA 1
ATOM 2389 C C . PRO A 1 287 ? 31.275 63.440 -18.797 1.00 37.84 287 PRO A C 1
ATOM 2391 O O . PRO A 1 287 ? 32.051 64.272 -18.324 1.00 37.84 287 PRO A O 1
ATOM 2394 N N . GLN A 1 288 ? 30.670 62.523 -18.041 1.00 35.47 288 GLN A N 1
ATOM 2395 C CA . GLN A 1 288 ? 31.005 62.286 -16.636 1.00 35.47 288 GLN A CA 1
ATOM 2396 C C . GLN A 1 288 ? 31.310 60.802 -16.415 1.00 35.47 288 GLN A C 1
ATOM 2398 O O . GLN A 1 288 ? 30.485 59.935 -16.692 1.00 35.47 288 GLN A O 1
ATOM 2403 N N . GLN A 1 289 ? 32.513 60.524 -15.915 1.00 37.81 289 GLN A N 1
ATOM 2404 C CA . GLN A 1 289 ? 32.833 59.253 -15.270 1.00 37.81 289 GLN A CA 1
ATOM 2405 C C . GLN A 1 289 ? 32.097 59.196 -13.929 1.00 37.81 289 GLN A C 1
ATOM 2407 O O . GLN A 1 289 ? 32.118 60.191 -13.206 1.00 37.81 289 GLN A O 1
ATOM 2412 N N . MET A 1 290 ? 31.556 58.037 -13.559 1.00 31.45 290 MET A N 1
ATOM 2413 C CA . MET A 1 290 ? 31.337 57.669 -12.159 1.00 31.45 290 MET A CA 1
ATOM 2414 C C . MET A 1 290 ? 31.679 56.193 -11.959 1.00 31.45 290 MET A C 1
ATOM 2416 O O . MET A 1 290 ? 31.399 55.351 -12.811 1.00 31.45 290 MET A O 1
ATOM 2420 N N . SER A 1 291 ? 32.337 55.925 -10.840 1.00 35.81 291 SER A N 1
ATOM 2421 C CA . SER A 1 291 ? 32.686 54.609 -10.310 1.00 35.81 291 SER A CA 1
ATOM 2422 C C . SER A 1 291 ? 31.699 54.189 -9.212 1.00 35.81 291 SER A C 1
ATOM 2424 O O . SER A 1 291 ? 30.831 54.977 -8.848 1.00 35.81 291 SER A O 1
ATOM 2426 N N . THR A 1 292 ? 31.972 53.021 -8.612 1.00 35.50 292 THR A N 1
ATOM 2427 C CA . THR A 1 292 ? 31.588 52.587 -7.248 1.00 35.50 292 THR A CA 1
ATOM 2428 C C . THR A 1 292 ? 30.102 52.368 -6.939 1.00 35.50 292 THR A C 1
ATOM 2430 O O . THR A 1 292 ? 29.289 53.278 -7.041 1.00 35.50 292 THR A O 1
ATOM 2433 N N . ASP A 1 293 ? 29.807 51.132 -6.520 1.00 38.97 293 ASP A N 1
ATOM 2434 C CA . ASP A 1 293 ? 29.085 50.735 -5.298 1.00 38.97 293 ASP A CA 1
ATOM 2435 C C . ASP A 1 293 ? 28.199 51.796 -4.606 1.00 38.97 293 ASP A C 1
ATOM 2437 O O . ASP A 1 293 ? 28.694 52.855 -4.224 1.00 38.97 293 ASP A O 1
ATOM 2441 N N . ASP A 1 294 ? 26.936 51.461 -4.306 1.00 47.81 294 ASP A N 1
ATOM 2442 C CA . ASP A 1 294 ? 26.580 50.959 -2.961 1.00 47.81 294 ASP A CA 1
ATOM 2443 C C . ASP A 1 294 ? 25.155 50.350 -2.920 1.00 47.81 294 ASP A C 1
ATOM 2445 O O . ASP A 1 294 ? 24.339 50.536 -3.826 1.00 47.81 294 ASP A O 1
ATOM 2449 N N . ASP A 1 295 ? 24.891 49.598 -1.856 1.00 46.03 295 ASP A N 1
ATOM 2450 C CA . ASP A 1 295 ? 23.701 48.806 -1.544 1.00 46.03 295 ASP A CA 1
ATOM 2451 C C . ASP A 1 295 ? 22.636 49.624 -0.778 1.00 46.03 295 ASP A C 1
ATOM 2453 O O . ASP A 1 295 ? 22.945 50.234 0.248 1.00 46.03 295 ASP A O 1
ATOM 2457 N N . SER A 1 296 ? 21.370 49.631 -1.228 1.00 51.16 296 SER A N 1
ATOM 2458 C CA . SER A 1 296 ? 20.198 49.883 -0.360 1.00 51.16 296 SER A CA 1
ATOM 2459 C C . SER A 1 296 ? 18.846 49.653 -1.042 1.00 51.16 296 SER A C 1
ATOM 2461 O O . SER A 1 296 ? 18.614 50.023 -2.194 1.00 51.16 296 SER A O 1
ATOM 2463 N N . ALA A 1 297 ? 17.922 49.091 -0.265 1.00 45.62 297 ALA A N 1
ATOM 2464 C CA . ALA A 1 297 ? 16.525 48.869 -0.619 1.00 45.62 297 ALA A CA 1
ATOM 2465 C C . ALA A 1 297 ? 15.692 50.169 -0.643 1.00 45.62 297 ALA A C 1
ATOM 2467 O O . ALA A 1 297 ? 15.994 51.106 0.091 1.00 45.62 297 ALA A O 1
ATOM 2468 N N . ASP A 1 298 ? 14.572 50.175 -1.380 1.00 45.03 298 ASP A N 1
ATOM 2469 C CA . ASP A 1 298 ? 13.275 50.083 -0.688 1.00 45.03 298 ASP A CA 1
ATOM 2470 C C . ASP A 1 298 ? 12.109 49.647 -1.599 1.00 45.03 298 ASP A C 1
ATOM 2472 O O . ASP A 1 298 ? 12.104 49.854 -2.814 1.00 45.03 298 ASP A O 1
ATOM 2476 N N . GLU A 1 299 ? 11.110 49.020 -0.983 1.00 46.41 299 GLU A N 1
ATOM 2477 C CA . GLU A 1 299 ? 9.958 48.369 -1.617 1.00 46.41 299 GLU A CA 1
ATOM 2478 C C . GLU A 1 299 ? 8.689 49.233 -1.472 1.00 46.41 299 GLU A C 1
ATOM 2480 O O . GLU A 1 299 ? 8.162 49.353 -0.369 1.00 46.41 299 GLU A O 1
ATOM 2485 N N . LEU A 1 300 ? 8.122 49.787 -2.561 1.00 47.34 300 LEU A N 1
ATOM 2486 C CA . LEU A 1 300 ? 6.749 50.337 -2.533 1.00 47.34 300 LEU A CA 1
ATOM 2487 C C . LEU A 1 300 ? 5.933 50.102 -3.832 1.00 47.34 300 LEU A C 1
ATOM 2489 O O . LEU A 1 300 ? 6.504 50.001 -4.919 1.00 47.34 300 LEU A O 1
ATOM 2493 N N . PRO A 1 301 ? 4.585 49.977 -3.743 1.00 51.91 301 PRO A N 1
ATOM 2494 C CA . PRO A 1 301 ? 3.813 49.166 -4.692 1.00 51.91 301 PRO A CA 1
ATOM 2495 C C . PRO A 1 301 ? 3.026 49.897 -5.807 1.00 51.91 301 PRO A C 1
ATOM 2497 O O . PRO A 1 301 ? 2.758 51.097 -5.811 1.00 51.91 301 PRO A O 1
ATOM 2500 N N . SER A 1 302 ? 2.569 49.079 -6.757 1.00 50.03 302 SER A N 1
ATOM 2501 C CA . SER A 1 302 ? 2.129 49.386 -8.127 1.00 50.03 302 SER A CA 1
ATOM 2502 C C . SER A 1 302 ? 0.708 49.962 -8.328 1.00 50.03 302 SER A C 1
ATOM 2504 O O . SER A 1 302 ? 0.028 49.591 -9.286 1.00 50.03 302 SER A O 1
ATOM 2506 N N . HIS A 1 303 ? 0.216 50.863 -7.465 1.00 49.50 303 HIS A N 1
ATOM 2507 C CA . HIS A 1 303 ? -1.194 51.320 -7.527 1.00 49.50 303 HIS A CA 1
ATOM 2508 C C . HIS A 1 303 ? -1.473 52.839 -7.609 1.00 49.50 303 HIS A C 1
ATOM 2510 O O . HIS A 1 303 ? -2.634 53.241 -7.515 1.00 49.50 303 HIS A O 1
ATOM 2516 N N . LEU A 1 304 ? -0.477 53.684 -7.906 1.00 51.44 304 LEU A N 1
ATOM 2517 C CA . LEU A 1 304 ? -0.658 55.140 -8.088 1.00 51.44 304 LEU A CA 1
ATOM 2518 C C . LEU A 1 304 ? -0.208 55.668 -9.467 1.00 51.44 304 LEU A C 1
ATOM 2520 O O . LEU A 1 304 ? 0.692 56.492 -9.571 1.00 51.44 304 LEU A O 1
ATOM 2524 N N . ALA A 1 305 ? -0.881 55.229 -10.538 1.00 45.69 305 ALA A N 1
ATOM 2525 C CA . ALA A 1 305 ? -0.782 55.852 -11.870 1.00 45.69 305 ALA A CA 1
ATOM 2526 C C . ALA A 1 305 ? -2.055 55.644 -12.724 1.00 45.69 305 ALA A C 1
ATOM 2528 O O . ALA A 1 305 ? -1.997 55.261 -13.892 1.00 45.69 305 ALA A O 1
ATOM 2529 N N . LYS A 1 306 ? -3.238 55.865 -12.136 1.00 45.81 306 LYS A N 1
ATOM 2530 C CA . LYS A 1 306 ? -4.525 55.850 -12.852 1.00 45.81 306 LYS A CA 1
ATOM 2531 C C . LYS A 1 306 ? -5.089 57.272 -12.975 1.00 45.81 306 LYS A C 1
ATOM 2533 O O . LYS A 1 306 ? -5.213 57.954 -11.968 1.00 45.81 306 LYS A O 1
ATOM 2538 N N . LEU A 1 307 ? -5.545 57.608 -14.191 1.00 34.38 307 LEU A N 1
ATOM 2539 C CA . LEU A 1 307 ? -6.445 58.721 -14.563 1.00 34.38 307 LEU A CA 1
ATOM 2540 C C . LEU A 1 307 ? -5.857 60.152 -14.644 1.00 34.38 307 LEU A C 1
ATOM 2542 O O . LEU A 1 307 ? -5.762 60.855 -13.647 1.00 34.38 307 LEU A O 1
ATOM 2546 N N . SER A 1 308 ? -5.627 60.621 -15.880 1.00 35.06 308 SER A N 1
ATOM 2547 C CA . SER A 1 308 ? -5.837 62.019 -16.326 1.00 35.06 308 SER A CA 1
ATOM 2548 C C . SER A 1 308 ? -5.827 62.060 -17.872 1.00 35.06 308 SER A C 1
ATOM 2550 O O . SER A 1 308 ? -4.784 61.900 -18.494 1.00 35.06 308 SER A O 1
ATOM 2552 N N . THR A 1 309 ? -6.961 61.880 -18.559 1.00 37.88 309 THR A N 1
ATOM 2553 C CA . THR A 1 309 ? -7.875 62.936 -19.068 1.00 37.88 309 THR A CA 1
ATOM 2554 C C . THR A 1 309 ? -7.268 63.971 -20.043 1.00 37.88 309 THR A C 1
ATOM 2556 O O . THR A 1 309 ? -6.929 65.084 -19.666 1.00 37.88 309 THR A O 1
ATOM 2559 N N . SER A 1 310 ? -7.203 63.573 -21.323 1.00 32.03 310 SER A N 1
ATOM 2560 C CA . SER A 1 310 ? -7.635 64.274 -22.569 1.00 32.03 310 SER A CA 1
ATOM 2561 C C . SER A 1 310 ? -8.422 65.613 -22.438 1.00 32.03 310 SER A C 1
ATOM 2563 O O . SER A 1 310 ? -9.175 65.734 -21.472 1.00 32.03 310 SER A O 1
ATOM 2565 N N . PRO A 1 311 ? -8.591 66.448 -23.504 1.00 51.75 311 PRO A N 1
ATOM 2566 C CA . PRO A 1 311 ? -7.684 67.038 -24.529 1.00 51.75 311 PRO A CA 1
ATOM 2567 C C . PRO A 1 311 ? -7.975 68.587 -24.642 1.00 51.75 311 PRO A C 1
ATOM 2569 O O . PRO A 1 311 ? -8.167 69.176 -23.582 1.00 51.75 311 PRO A O 1
ATOM 2572 N N . PRO A 1 312 ? -8.212 69.297 -25.793 1.00 52.09 312 PRO A N 1
ATOM 2573 C CA . PRO A 1 312 ? -7.677 69.320 -27.183 1.00 52.09 312 PRO A CA 1
ATOM 2574 C C . PRO A 1 312 ? -7.322 70.758 -27.734 1.00 52.09 312 PRO A C 1
ATOM 2576 O O . PRO A 1 312 ? -7.510 71.752 -27.045 1.00 52.09 312 PRO A O 1
ATOM 2579 N N . LYS A 1 313 ? -7.020 70.859 -29.055 1.00 36.00 313 LYS A N 1
ATOM 2580 C CA . LYS A 1 313 ? -7.047 72.054 -29.974 1.00 36.00 313 LYS A CA 1
ATOM 2581 C C . LYS A 1 313 ? -5.892 73.079 -29.818 1.00 36.00 313 LYS A C 1
ATOM 2583 O O . LYS A 1 313 ? -5.636 73.531 -28.718 1.00 36.00 313 LYS A O 1
ATOM 2588 N N . ALA A 1 314 ? -5.080 73.446 -30.824 1.00 37.47 314 ALA A N 1
ATOM 2589 C CA . ALA A 1 314 ? -5.237 73.787 -32.262 1.00 37.47 314 ALA A CA 1
ATOM 2590 C C . ALA A 1 314 ? -5.414 75.300 -32.543 1.00 37.47 314 ALA A C 1
ATOM 2592 O O . ALA A 1 314 ? -6.351 75.885 -32.018 1.00 37.47 314 ALA A O 1
ATOM 2593 N N . ILE A 1 315 ? -4.533 75.866 -33.396 1.00 37.78 315 ILE A N 1
ATOM 2594 C CA . ILE A 1 315 ? -4.552 77.136 -34.187 1.00 37.78 315 ILE A CA 1
ATOM 2595 C C . ILE A 1 315 ? -3.115 77.243 -34.792 1.00 37.78 315 ILE A C 1
ATOM 2597 O O . ILE A 1 315 ? -2.158 77.057 -34.051 1.00 37.78 315 ILE A O 1
ATOM 2601 N N . ILE A 1 316 ? -2.831 77.246 -36.107 1.00 35.81 316 ILE A N 1
ATOM 2602 C CA . ILE A 1 316 ? -3.183 78.179 -37.208 1.00 35.81 316 ILE A CA 1
ATOM 2603 C C . ILE A 1 316 ? -2.446 79.532 -37.066 1.00 35.81 316 ILE A C 1
ATOM 2605 O O . ILE A 1 316 ? -2.567 80.153 -36.026 1.00 35.81 316 ILE A O 1
ATOM 2609 N N . THR A 1 317 ? -1.737 80.154 -38.020 1.00 34.09 317 THR A N 1
ATOM 2610 C CA . THR A 1 317 ? -1.096 79.873 -39.341 1.00 34.09 317 THR A CA 1
ATOM 2611 C C . THR A 1 317 ? -0.292 81.168 -39.686 1.00 34.09 317 THR A C 1
ATOM 2613 O O . THR A 1 317 ? -0.530 82.161 -39.007 1.00 34.09 317 THR A O 1
ATOM 2616 N N . ILE A 1 318 ? 0.605 81.221 -40.704 1.00 36.47 318 ILE A N 1
ATOM 2617 C CA . ILE A 1 318 ? 0.767 82.339 -41.705 1.00 36.47 318 ILE A CA 1
ATOM 2618 C C . ILE A 1 318 ? 2.155 82.379 -42.406 1.00 36.47 318 ILE A C 1
ATOM 2620 O O . ILE A 1 318 ? 3.138 82.827 -41.834 1.00 36.47 318 ILE A O 1
ATOM 2624 N N . SER A 1 319 ? 2.148 82.074 -43.718 1.00 31.00 319 SER A N 1
ATOM 2625 C CA . SER A 1 319 ? 3.010 82.623 -44.803 1.00 31.00 319 SER A CA 1
ATOM 2626 C C . SER A 1 319 ? 4.551 82.391 -44.771 1.00 31.00 319 SER A C 1
ATOM 2628 O O . SER A 1 319 ? 5.125 82.152 -43.726 1.00 31.00 319 SER A O 1
ATOM 2630 N N . ASN A 1 320 ? 5.317 82.443 -45.876 1.00 32.94 320 ASN A N 1
ATOM 2631 C CA . ASN A 1 320 ? 5.037 82.937 -47.232 1.00 32.94 320 ASN A CA 1
ATOM 2632 C C . ASN A 1 320 ? 5.992 82.329 -48.301 1.00 32.94 320 ASN A C 1
ATOM 2634 O O . ASN A 1 320 ? 7.075 81.862 -47.979 1.00 32.94 320 ASN A O 1
ATOM 2638 N N . ARG A 1 321 ? 5.624 82.469 -49.588 1.00 35.97 321 ARG A N 1
ATOM 2639 C CA . ARG A 1 321 ? 6.465 82.359 -50.815 1.00 35.97 321 ARG A CA 1
ATOM 2640 C C . ARG A 1 321 ? 7.202 81.045 -51.181 1.00 35.97 321 ARG A C 1
ATOM 2642 O O . ARG A 1 321 ? 8.343 80.791 -50.822 1.00 35.97 321 ARG A O 1
ATOM 2649 N N . LYS A 1 322 ? 6.573 80.360 -52.145 1.00 42.19 322 LYS A N 1
ATOM 2650 C CA . LYS A 1 322 ? 7.121 79.498 -53.218 1.00 42.19 322 LYS A CA 1
ATOM 2651 C C . LYS A 1 322 ? 8.634 79.629 -53.514 1.00 42.19 322 LYS A C 1
ATOM 2653 O O . LYS A 1 322 ? 9.064 80.629 -54.087 1.00 42.19 322 LYS A O 1
ATOM 2658 N N . GLN A 1 323 ? 9.363 78.527 -53.338 1.00 42.78 323 GLN A N 1
ATOM 2659 C CA . GLN A 1 323 ? 10.482 78.117 -54.200 1.00 42.78 323 GLN A CA 1
ATOM 2660 C C . GLN A 1 323 ? 10.297 76.636 -54.597 1.00 42.78 323 GLN A C 1
ATOM 2662 O O . GLN A 1 323 ? 9.434 75.949 -54.051 1.00 42.78 323 GLN A O 1
ATOM 2667 N N . PHE A 1 324 ? 11.008 76.179 -55.630 1.00 39.56 324 PHE A N 1
ATOM 2668 C CA . PHE A 1 324 ? 10.709 74.944 -56.372 1.00 39.56 324 PHE A CA 1
ATOM 2669 C C . PHE A 1 324 ? 10.737 73.664 -55.514 1.00 39.56 324 PHE A C 1
ATOM 2671 O O . PHE A 1 324 ? 11.686 73.432 -54.768 1.00 39.56 324 PHE A O 1
ATOM 2678 N N . LEU A 1 325 ? 9.738 72.785 -55.695 1.00 44.00 325 LEU A N 1
ATOM 2679 C CA . LEU A 1 325 ? 9.690 71.461 -55.060 1.00 44.00 325 LEU A CA 1
ATOM 2680 C C . LEU A 1 325 ? 10.863 70.579 -55.525 1.00 44.00 325 LEU A C 1
ATOM 2682 O O . LEU A 1 325 ? 10.766 69.879 -56.535 1.00 44.00 325 LEU A O 1
ATOM 2686 N N . LYS A 1 326 ? 11.925 70.509 -54.721 1.00 51.38 326 LYS A N 1
ATOM 2687 C CA . LYS A 1 326 ? 12.735 69.291 -54.630 1.00 51.38 326 LYS A CA 1
ATOM 2688 C C . LYS A 1 326 ? 11.944 68.305 -53.770 1.00 51.38 326 LYS A C 1
ATOM 2690 O O . LYS A 1 326 ? 11.852 68.490 -52.562 1.00 51.38 326 LYS A O 1
ATOM 2695 N N . LYS A 1 327 ? 11.327 67.290 -54.386 1.00 48.28 327 LYS A N 1
ATOM 2696 C CA . LYS A 1 327 ? 10.708 66.187 -53.632 1.00 48.28 327 LYS A CA 1
ATOM 2697 C C . LYS A 1 327 ? 11.798 65.534 -52.776 1.00 48.28 327 LYS A C 1
ATOM 2699 O O . LYS A 1 327 ? 12.832 65.150 -53.324 1.00 48.28 327 LYS A O 1
ATOM 2704 N N . SER A 1 328 ? 11.583 65.427 -51.467 1.00 55.25 328 SER A N 1
ATOM 2705 C CA . SER A 1 328 ? 12.500 64.710 -50.583 1.00 55.25 328 SER A CA 1
ATOM 2706 C C . SER A 1 328 ? 12.605 63.257 -51.053 1.00 55.25 328 SER A C 1
ATOM 2708 O O . SER A 1 328 ? 11.597 62.585 -51.270 1.00 55.25 328 SER A O 1
ATOM 2710 N N . LYS A 1 329 ? 13.834 62.763 -51.249 1.00 60.44 329 LYS A N 1
ATOM 2711 C CA . LYS A 1 329 ? 14.065 61.385 -51.723 1.00 60.44 329 LYS A CA 1
ATOM 2712 C C . LYS A 1 329 ? 13.586 60.322 -50.723 1.00 60.44 329 LYS A C 1
ATOM 2714 O O . LYS A 1 329 ? 13.409 59.173 -51.102 1.00 60.44 329 LYS A O 1
ATOM 2719 N N . THR A 1 330 ? 13.335 60.719 -49.475 1.00 60.62 330 THR A N 1
ATOM 2720 C CA . THR A 1 330 ? 12.928 59.863 -48.355 1.00 60.62 330 THR A CA 1
ATOM 2721 C C . THR A 1 330 ? 11.660 59.044 -48.611 1.00 60.62 330 THR A C 1
ATOM 2723 O O . THR A 1 330 ? 11.598 57.915 -48.142 1.00 60.62 330 THR A O 1
ATOM 2726 N N . SER A 1 331 ? 10.685 59.543 -49.386 1.00 61.84 331 SER A N 1
ATOM 2727 C CA . SER A 1 331 ? 9.458 58.791 -49.719 1.00 61.84 331 SER A CA 1
ATOM 2728 C C . SER A 1 331 ? 9.452 58.153 -51.114 1.00 61.84 331 SER A C 1
ATOM 2730 O O . SER A 1 331 ? 8.398 57.735 -51.598 1.00 61.84 331 SER A O 1
ATOM 2732 N N . GLN A 1 332 ? 10.600 58.077 -51.797 1.00 73.94 332 GLN A N 1
ATOM 2733 C CA . GLN A 1 332 ? 10.672 57.351 -53.066 1.00 73.94 332 GLN A CA 1
ATOM 2734 C C . GLN A 1 332 ? 10.696 55.832 -52.815 1.00 73.94 332 GLN A C 1
ATOM 2736 O O . GLN A 1 332 ? 11.425 55.383 -51.926 1.00 73.94 332 GLN A O 1
ATOM 2741 N N . PRO A 1 333 ? 9.929 55.035 -53.584 1.00 76.44 333 PRO A N 1
ATOM 2742 C CA . PRO A 1 333 ? 9.994 53.584 -53.499 1.00 76.44 333 PRO A CA 1
ATOM 2743 C C . PRO A 1 333 ? 11.314 53.070 -54.077 1.00 76.44 333 PRO A C 1
ATOM 2745 O O . PRO A 1 333 ? 11.760 53.545 -55.127 1.00 76.44 333 PRO A O 1
ATOM 2748 N N . ILE A 1 334 ? 11.930 52.094 -53.410 1.00 79.81 334 ILE A N 1
ATOM 2749 C CA . ILE A 1 334 ? 13.196 51.504 -53.859 1.00 79.81 334 ILE A CA 1
ATOM 2750 C C . ILE A 1 334 ? 12.916 50.307 -54.771 1.00 79.81 334 ILE A C 1
ATOM 2752 O O . ILE A 1 334 ? 12.138 49.416 -54.441 1.00 79.81 334 ILE A O 1
ATOM 2756 N N . SER A 1 335 ? 13.577 50.270 -55.929 1.00 81.94 335 SER A N 1
ATOM 2757 C CA . SER A 1 335 ? 13.565 49.110 -56.824 1.00 81.94 335 SER A CA 1
ATOM 2758 C C . SER A 1 335 ? 14.826 48.278 -56.602 1.00 81.94 335 SER A C 1
ATOM 2760 O O . SER A 1 335 ? 15.888 48.602 -57.136 1.00 81.94 335 SER A O 1
ATOM 2762 N N . HIS A 1 336 ? 14.718 47.200 -55.828 1.00 84.00 336 HIS A N 1
ATOM 2763 C CA . HIS A 1 336 ? 15.818 46.256 -55.627 1.00 84.00 336 HIS A CA 1
ATOM 2764 C C . HIS A 1 336 ? 15.956 45.270 -56.797 1.00 84.00 336 HIS A C 1
ATOM 2766 O O . HIS A 1 336 ? 14.990 44.962 -57.497 1.00 84.00 336 HIS A O 1
ATOM 2772 N N . GLN A 1 337 ? 17.165 44.742 -57.000 1.00 84.38 337 GLN A N 1
ATOM 2773 C CA . GLN A 1 337 ? 17.394 43.628 -57.925 1.00 84.38 337 GLN A CA 1
ATOM 2774 C C . GLN A 1 337 ? 16.895 42.312 -57.302 1.00 84.38 337 GLN A C 1
ATOM 2776 O O . GLN A 1 337 ? 16.893 42.157 -56.082 1.00 84.38 337 GLN A O 1
ATOM 2781 N N . ILE A 1 338 ? 16.505 41.338 -58.132 1.00 81.50 338 ILE A N 1
ATOM 2782 C CA . ILE A 1 338 ? 15.929 40.052 -57.679 1.00 81.50 338 ILE A CA 1
ATOM 2783 C C . ILE A 1 338 ? 16.875 39.297 -56.725 1.00 81.50 338 ILE A C 1
ATOM 2785 O O . ILE A 1 338 ? 16.421 38.640 -55.793 1.00 81.50 338 ILE A O 1
ATOM 2789 N N . GLU A 1 339 ? 18.187 39.416 -56.921 1.00 82.88 339 GLU A N 1
ATOM 2790 C CA . GLU A 1 339 ? 19.206 38.792 -56.066 1.00 82.88 339 GLU A CA 1
ATOM 2791 C C . GLU A 1 339 ? 19.229 39.381 -54.647 1.00 82.88 339 GLU A C 1
ATOM 2793 O O . GLU A 1 339 ? 19.391 38.641 -53.679 1.00 82.88 339 GLU A O 1
ATOM 2798 N N . ILE A 1 340 ? 18.960 40.683 -54.503 1.00 86.31 340 ILE A N 1
ATOM 2799 C CA . ILE A 1 340 ? 18.842 41.352 -53.200 1.00 86.31 340 ILE A CA 1
ATOM 2800 C C . ILE A 1 340 ? 17.624 40.818 -52.432 1.00 86.31 340 ILE A C 1
ATOM 2802 O O . ILE A 1 340 ? 17.737 40.495 -51.253 1.00 86.31 340 ILE A O 1
ATOM 2806 N N . PHE A 1 341 ? 16.476 40.649 -53.102 1.00 83.75 341 PHE A N 1
ATOM 2807 C CA . PHE A 1 341 ? 15.282 40.054 -52.483 1.00 83.75 341 PHE A CA 1
ATOM 2808 C C . PHE A 1 341 ? 15.513 38.609 -52.016 1.00 83.75 341 PHE A C 1
ATOM 2810 O O . PHE A 1 341 ? 14.985 38.219 -50.977 1.00 83.75 341 PHE A O 1
ATOM 2817 N N . LYS A 1 342 ? 16.319 37.820 -52.742 1.00 83.88 342 LYS A N 1
ATOM 2818 C CA . LYS A 1 342 ? 16.704 36.469 -52.301 1.00 83.88 342 LYS A CA 1
ATOM 2819 C C . LYS A 1 342 ? 17.548 36.507 -51.026 1.00 83.88 342 LYS A C 1
ATOM 2821 O O . LYS A 1 342 ? 17.258 35.749 -50.110 1.00 83.88 342 LYS A O 1
ATOM 2826 N N . MET A 1 343 ? 18.529 37.408 -50.935 1.00 87.94 343 MET A N 1
ATOM 2827 C CA . MET A 1 343 ? 19.336 37.562 -49.716 1.00 87.94 343 MET A CA 1
ATOM 2828 C C . MET A 1 343 ? 18.485 38.005 -48.514 1.00 87.94 343 MET A C 1
ATOM 2830 O O . MET A 1 343 ? 18.632 37.438 -47.437 1.00 87.94 343 MET A O 1
ATOM 2834 N N . PHE A 1 344 ? 17.540 38.938 -48.691 1.00 87.88 344 PHE A N 1
ATOM 2835 C CA . PHE A 1 344 ? 16.583 39.304 -47.632 1.00 87.88 344 PHE A CA 1
ATOM 2836 C C . PHE A 1 344 ? 15.726 38.111 -47.174 1.00 87.88 344 PHE A C 1
ATOM 2838 O O . PHE A 1 344 ? 15.564 37.891 -45.975 1.00 87.88 344 PHE A O 1
ATOM 2845 N N . GLY A 1 345 ? 15.247 37.290 -48.118 1.00 85.00 345 GLY A N 1
ATOM 2846 C CA . GLY A 1 345 ? 14.517 36.056 -47.815 1.00 85.00 345 GLY A CA 1
ATOM 2847 C C . GLY A 1 345 ? 15.349 35.011 -47.059 1.00 85.00 345 GLY A C 1
ATOM 2848 O O . GLY A 1 345 ? 14.829 34.380 -46.147 1.00 85.00 345 GLY A O 1
ATOM 2849 N N . ASN A 1 346 ? 16.639 34.866 -47.385 1.00 83.75 346 ASN A N 1
ATOM 2850 C CA . ASN A 1 346 ? 17.563 33.949 -46.700 1.00 83.75 346 ASN A CA 1
ATOM 2851 C C . ASN A 1 346 ? 17.882 34.370 -45.251 1.00 83.75 346 ASN A C 1
ATOM 2853 O O . ASN A 1 346 ? 18.207 33.521 -44.424 1.00 83.75 346 ASN A O 1
ATOM 2857 N N . VAL A 1 347 ? 17.835 35.675 -44.958 1.00 83.75 347 VAL A N 1
ATOM 2858 C CA . VAL A 1 347 ? 18.160 36.273 -43.644 1.00 83.75 347 VAL A CA 1
ATOM 2859 C C . VAL A 1 347 ? 16.903 36.484 -42.772 1.00 83.75 347 VAL A C 1
ATOM 2861 O O . VAL A 1 347 ? 17.000 36.793 -41.579 1.00 83.75 347 VAL A O 1
ATOM 2864 N N . GLU A 1 348 ? 15.714 36.265 -43.346 1.00 85.50 348 GLU A N 1
ATOM 2865 C CA . GLU A 1 348 ? 14.404 36.505 -42.726 1.00 85.50 348 GLU A CA 1
ATOM 2866 C C . GLU A 1 348 ? 14.245 37.955 -42.230 1.00 85.50 348 GLU A C 1
ATOM 2868 O O . GLU A 1 348 ? 13.893 38.191 -41.072 1.00 85.50 348 GLU A O 1
ATOM 2873 N N . VAL A 1 349 ? 14.549 38.925 -43.102 1.00 85.69 349 VAL A N 1
ATOM 2874 C CA . VAL A 1 349 ? 14.355 40.368 -42.860 1.00 85.69 349 VAL A CA 1
ATOM 2875 C C . VAL A 1 349 ? 13.597 40.980 -44.037 1.00 85.69 349 VAL A C 1
ATOM 2877 O O . VAL A 1 349 ? 13.883 40.676 -45.196 1.00 85.69 349 VAL A O 1
ATOM 2880 N N . ASP A 1 350 ? 12.629 41.852 -43.751 1.00 86.38 350 ASP A N 1
ATOM 2881 C CA . ASP A 1 350 ? 11.808 42.496 -44.779 1.00 86.38 350 ASP A CA 1
ATOM 2882 C C . ASP A 1 350 ? 12.613 43.526 -45.594 1.00 86.38 350 ASP A C 1
ATOM 2884 O O . ASP A 1 350 ? 13.322 44.379 -45.059 1.0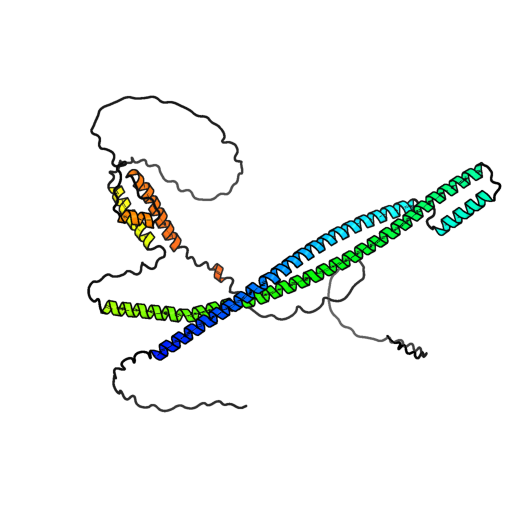0 86.38 350 ASP A O 1
ATOM 2888 N N . ALA A 1 351 ? 12.477 43.482 -46.923 1.00 85.88 351 ALA A N 1
ATOM 2889 C CA . ALA A 1 351 ? 13.180 44.406 -47.813 1.00 85.88 351 ALA A CA 1
ATOM 2890 C C . ALA A 1 351 ? 12.616 45.849 -47.715 1.00 85.88 351 ALA A C 1
ATOM 2892 O O . ALA A 1 351 ? 11.387 46.017 -47.726 1.00 85.88 351 ALA A O 1
ATOM 2893 N N . PRO A 1 352 ? 13.468 46.900 -47.695 1.00 86.50 352 PRO A N 1
ATOM 2894 C CA . PRO A 1 352 ? 13.021 48.286 -47.562 1.00 86.50 352 PRO A CA 1
ATOM 2895 C C . PRO A 1 352 ? 12.114 48.715 -48.715 1.00 86.50 352 PRO A C 1
ATOM 2897 O O . PRO A 1 352 ? 12.495 48.672 -49.883 1.00 86.50 352 PRO A O 1
ATOM 2900 N N . LYS A 1 353 ? 10.910 49.199 -48.404 1.00 83.75 353 LYS A N 1
ATOM 2901 C CA . LYS A 1 353 ? 9.986 49.685 -49.441 1.00 83.75 353 LYS A CA 1
ATOM 2902 C C . LYS A 1 353 ? 10.277 51.143 -49.790 1.00 83.75 353 LYS A C 1
ATOM 2904 O O . LYS A 1 353 ? 10.126 51.517 -50.953 1.00 83.75 353 LYS A O 1
ATOM 2909 N N . LEU A 1 354 ? 10.731 51.944 -48.823 1.00 84.00 354 LEU A N 1
ATOM 2910 C CA . LEU A 1 354 ? 11.056 53.364 -48.974 1.00 84.00 354 LEU A CA 1
ATOM 2911 C C . LEU A 1 354 ? 12.476 53.683 -48.477 1.00 84.00 354 LEU A C 1
ATOM 2913 O O . LEU A 1 354 ? 13.027 53.004 -47.611 1.00 84.00 354 LEU A O 1
ATOM 2917 N N . TYR A 1 355 ? 13.056 54.781 -48.974 1.00 81.31 355 TYR A N 1
ATOM 2918 C CA . TYR A 1 355 ? 14.352 55.295 -48.495 1.00 81.31 355 TYR A CA 1
ATOM 2919 C C . TYR A 1 355 ? 14.355 55.705 -47.012 1.00 81.31 355 TYR A C 1
ATOM 2921 O O . TYR A 1 355 ? 15.422 55.733 -46.402 1.00 81.31 355 TYR A O 1
ATOM 2929 N N . SER A 1 356 ? 13.191 55.993 -46.420 1.00 81.12 356 SER A N 1
ATOM 2930 C CA . SER A 1 356 ? 13.021 56.202 -44.974 1.00 81.12 356 SER A CA 1
ATOM 2931 C C . SER A 1 356 ? 13.326 54.967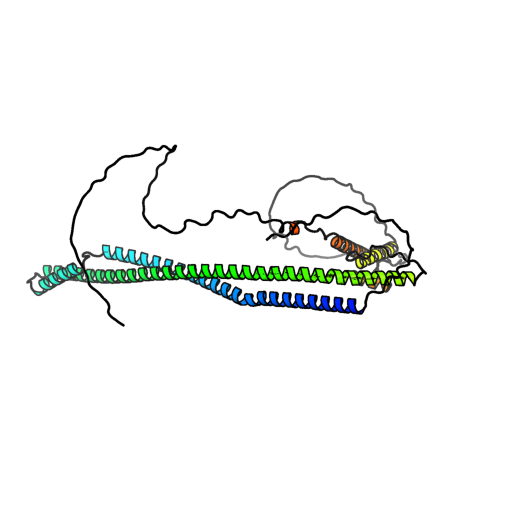 -44.129 1.00 81.12 356 SER A C 1
ATOM 2933 O O . SER A 1 356 ? 13.712 55.116 -42.974 1.00 81.12 356 SER A O 1
ATOM 2935 N N . ASP A 1 357 ? 13.162 53.771 -44.692 1.00 83.56 357 ASP A N 1
ATOM 2936 C CA . ASP A 1 357 ? 13.139 52.512 -43.936 1.00 83.56 357 ASP A CA 1
ATOM 2937 C C . ASP A 1 357 ? 14.537 51.862 -43.893 1.00 83.56 357 ASP A C 1
ATOM 2939 O O . ASP A 1 357 ? 14.844 51.050 -43.020 1.00 83.56 357 ASP A O 1
ATOM 2943 N N . VAL A 1 358 ? 15.415 52.275 -44.817 1.00 83.88 358 VAL A N 1
ATOM 2944 C CA . VAL A 1 358 ? 16.804 51.808 -44.967 1.00 83.88 358 VAL A CA 1
ATOM 2945 C C . VAL A 1 358 ? 17.621 51.876 -43.665 1.00 83.88 358 VAL A C 1
ATOM 2947 O O . VAL A 1 358 ? 18.340 50.913 -43.406 1.00 83.88 358 VAL A O 1
ATOM 2950 N N . PRO A 1 359 ? 17.554 52.931 -42.821 1.00 83.81 359 PRO A N 1
ATOM 2951 C CA . PRO A 1 359 ? 18.325 52.977 -41.577 1.00 83.81 359 PRO A CA 1
ATOM 2952 C C . PRO A 1 359 ? 17.887 51.923 -40.553 1.00 83.81 359 PRO A C 1
ATOM 2954 O O . PRO A 1 359 ? 18.749 51.292 -39.952 1.00 83.81 359 PRO A O 1
ATOM 2957 N N . ALA A 1 360 ? 16.578 51.704 -40.392 1.00 84.25 360 ALA A N 1
ATOM 2958 C CA . ALA A 1 360 ? 16.042 50.735 -39.434 1.00 84.25 360 ALA A CA 1
ATOM 2959 C C . ALA A 1 360 ? 16.359 49.293 -39.862 1.00 84.25 360 ALA A C 1
ATOM 2961 O O . ALA A 1 360 ? 16.847 48.495 -39.068 1.00 84.25 360 ALA A O 1
ATOM 2962 N N . ILE A 1 361 ? 16.177 48.986 -41.150 1.00 86.19 361 ILE A N 1
ATOM 2963 C CA . ILE A 1 361 ? 16.471 47.657 -41.703 1.00 86.19 361 ILE A CA 1
ATOM 2964 C C . ILE A 1 361 ? 17.987 47.385 -41.719 1.00 86.19 361 ILE A C 1
ATOM 2966 O O . ILE A 1 361 ? 18.417 46.251 -41.528 1.00 86.19 361 ILE A O 1
ATOM 2970 N N . LEU A 1 362 ? 18.829 48.415 -41.874 1.00 88.44 362 LEU A N 1
ATOM 2971 C CA . LEU A 1 362 ? 20.282 48.280 -41.721 1.00 88.44 362 LEU A CA 1
ATOM 2972 C C . LEU A 1 362 ? 20.682 47.880 -40.290 1.00 88.44 362 LEU A C 1
ATOM 2974 O O . LEU A 1 362 ? 21.606 47.083 -40.126 1.00 88.44 362 LEU A O 1
ATOM 2978 N N . GLU A 1 363 ? 20.012 48.411 -39.265 1.00 87.81 363 GLU A N 1
ATOM 2979 C CA . GLU A 1 363 ? 20.229 47.997 -37.872 1.00 87.81 363 GLU A CA 1
ATOM 2980 C C . GLU A 1 363 ? 19.707 46.576 -37.619 1.00 87.81 363 GLU A C 1
ATOM 2982 O O . GLU A 1 363 ? 20.402 45.780 -36.991 1.00 87.81 363 GLU A O 1
ATOM 2987 N N . GLU A 1 364 ? 18.559 46.204 -38.190 1.00 87.81 364 GLU A N 1
ATOM 2988 C CA . GLU A 1 364 ? 18.007 44.847 -38.097 1.00 87.81 364 GLU A CA 1
ATOM 2989 C C . GLU A 1 364 ? 18.930 43.784 -38.721 1.00 87.81 364 GLU A C 1
ATOM 2991 O O . GLU A 1 364 ? 19.234 42.775 -38.081 1.00 87.81 364 GLU A O 1
ATOM 2996 N N . VAL A 1 365 ? 19.470 44.029 -39.923 1.00 88.56 365 VAL A N 1
ATOM 2997 C CA . VAL A 1 365 ? 20.449 43.122 -40.556 1.00 88.56 365 VAL A CA 1
ATOM 2998 C C . VAL A 1 365 ? 21.753 43.053 -39.746 1.00 88.56 365 VAL A C 1
ATOM 3000 O O . VAL A 1 365 ? 22.362 41.986 -39.661 1.00 88.56 365 VAL A O 1
ATOM 3003 N N . LYS A 1 366 ? 22.174 44.147 -39.092 1.00 88.56 366 LYS A N 1
ATOM 3004 C CA . LYS A 1 366 ? 23.335 44.135 -38.180 1.00 88.56 366 LYS A CA 1
ATOM 3005 C C . LYS A 1 366 ? 23.071 43.327 -36.908 1.00 88.56 366 LYS A C 1
ATOM 3007 O O . LYS A 1 366 ? 23.946 42.565 -36.506 1.00 88.56 366 LYS A O 1
ATOM 3012 N N . MET A 1 367 ? 21.874 43.412 -36.325 1.00 87.81 367 MET A N 1
ATOM 3013 C CA . MET A 1 367 ? 21.473 42.559 -35.197 1.00 87.81 367 MET A CA 1
ATOM 3014 C C . MET A 1 367 ? 21.406 41.079 -35.595 1.00 87.81 367 MET A C 1
ATOM 3016 O O . MET A 1 367 ? 21.903 40.232 -34.858 1.00 87.81 367 MET A O 1
ATOM 3020 N N . LYS A 1 368 ? 20.867 40.752 -36.777 1.00 86.19 368 LYS A N 1
ATOM 3021 C CA . LYS A 1 368 ? 20.856 39.378 -37.312 1.00 86.19 368 LYS A CA 1
ATOM 3022 C C . LYS A 1 368 ? 22.268 38.841 -37.564 1.00 86.19 368 LYS A C 1
ATOM 3024 O O . LYS A 1 368 ? 22.535 37.688 -37.244 1.00 86.19 368 LYS A O 1
ATOM 3029 N N . LEU A 1 369 ? 23.185 39.663 -38.085 1.00 87.94 369 LEU A N 1
ATOM 3030 C CA . LEU A 1 369 ? 24.593 39.278 -38.227 1.00 87.94 369 LEU A CA 1
ATOM 3031 C C . LEU A 1 369 ? 25.234 38.978 -36.864 1.00 87.94 369 LEU A C 1
ATOM 3033 O O . LEU A 1 369 ? 25.819 37.911 -36.707 1.00 87.94 369 LEU A O 1
ATOM 3037 N N . ALA A 1 370 ? 25.060 39.865 -35.879 1.00 85.69 370 ALA A N 1
ATOM 3038 C CA . ALA A 1 370 ? 25.573 39.662 -34.524 1.00 85.69 370 ALA A CA 1
ATOM 3039 C C . ALA A 1 370 ? 24.986 38.402 -33.858 1.00 85.69 370 ALA A C 1
ATOM 3041 O O . ALA A 1 370 ? 25.713 37.660 -33.208 1.00 85.69 370 ALA A O 1
ATOM 3042 N N . PHE A 1 371 ? 23.699 38.111 -34.079 1.00 86.75 371 PHE A N 1
ATOM 3043 C CA . PHE A 1 371 ? 23.051 36.881 -33.617 1.00 86.75 371 PHE A CA 1
ATOM 3044 C C . PHE A 1 371 ? 23.680 35.621 -34.234 1.00 86.75 371 PHE A C 1
ATOM 3046 O O . PHE A 1 371 ? 24.010 34.688 -33.507 1.00 86.75 371 PHE A O 1
ATOM 3053 N N . PHE A 1 372 ? 23.907 35.591 -35.554 1.00 82.81 372 PHE A N 1
ATOM 3054 C CA . PHE A 1 372 ? 24.578 34.455 -36.201 1.00 82.81 372 PHE A CA 1
ATOM 3055 C C . PHE A 1 372 ? 26.057 34.328 -35.802 1.00 82.81 372 PHE A C 1
ATOM 3057 O O . PHE A 1 372 ? 26.576 33.217 -35.747 1.00 82.81 372 PHE A O 1
ATOM 3064 N N . GLU A 1 373 ? 26.742 35.438 -35.511 1.00 82.44 373 GLU A N 1
ATOM 3065 C CA . GLU A 1 373 ? 28.111 35.427 -34.981 1.00 82.44 373 GLU A CA 1
ATOM 3066 C C . GLU A 1 373 ? 28.150 34.915 -33.524 1.00 82.44 373 GLU A C 1
ATOM 3068 O O . GLU A 1 373 ? 29.006 34.089 -33.198 1.00 82.44 373 GLU A O 1
ATOM 3073 N N . GLN A 1 374 ? 27.175 35.278 -32.681 1.00 80.94 374 GLN A N 1
ATOM 3074 C CA . GLN A 1 374 ? 27.026 34.741 -31.322 1.00 80.94 374 GLN A CA 1
ATOM 3075 C C . GLN A 1 374 ? 26.692 33.240 -31.322 1.00 80.94 374 GLN A C 1
ATOM 3077 O O . GLN A 1 374 ? 27.344 32.479 -30.611 1.00 80.94 374 GLN A O 1
ATOM 3082 N N . GLN A 1 375 ? 25.771 32.781 -32.180 1.00 70.31 375 GLN A N 1
ATOM 3083 C CA . GLN A 1 375 ? 25.450 31.351 -32.315 1.00 70.31 375 GLN A CA 1
ATOM 3084 C C . GLN A 1 375 ? 26.640 30.487 -32.769 1.00 70.31 375 GLN A C 1
ATOM 3086 O O . GLN A 1 375 ? 26.647 29.286 -32.509 1.00 70.31 375 GLN A O 1
ATOM 3091 N N . THR A 1 376 ? 27.650 31.063 -33.432 1.00 62.09 376 THR A N 1
ATOM 3092 C CA . THR A 1 376 ? 28.916 30.357 -33.712 1.00 62.09 376 THR A CA 1
ATOM 3093 C C . THR A 1 376 ? 29.935 30.391 -32.575 1.00 62.09 376 THR A C 1
ATOM 3095 O O . THR A 1 376 ? 30.826 29.547 -32.573 1.00 62.09 376 THR A O 1
ATOM 3098 N N . ASN A 1 377 ? 29.819 31.322 -31.624 1.00 56.50 377 ASN A N 1
ATOM 3099 C CA . ASN A 1 377 ? 30.695 31.381 -30.448 1.00 56.50 377 ASN A CA 1
ATOM 3100 C C . ASN A 1 377 ? 30.173 30.530 -29.278 1.00 56.50 377 ASN A C 1
ATOM 3102 O O . ASN A 1 377 ? 30.980 30.039 -28.496 1.00 56.50 377 ASN A O 1
ATOM 3106 N N . GLU A 1 378 ? 28.862 30.283 -29.184 1.00 51.12 378 GLU A N 1
ATOM 3107 C CA . GLU A 1 378 ? 28.246 29.384 -28.189 1.00 51.12 378 GLU A CA 1
ATOM 3108 C C . GLU A 1 378 ? 28.433 27.884 -28.533 1.00 51.12 378 GLU A C 1
ATOM 3110 O O . GLU A 1 378 ? 27.511 27.073 -28.460 1.00 51.12 378 GLU A O 1
ATOM 3115 N N . ILE A 1 379 ? 29.667 27.500 -28.879 1.00 47.97 379 ILE A N 1
ATOM 3116 C CA . ILE A 1 379 ? 30.195 26.151 -28.616 1.00 47.97 379 ILE A CA 1
ATOM 3117 C C . ILE A 1 379 ? 31.321 26.281 -27.582 1.00 47.97 379 ILE A C 1
ATOM 3119 O O . ILE A 1 379 ? 32.444 25.800 -27.759 1.00 47.97 379 ILE A O 1
ATOM 3123 N N . GLU A 1 380 ? 30.995 26.954 -26.481 1.00 41.97 380 GLU A N 1
ATOM 3124 C CA . GLU A 1 380 ? 31.658 26.712 -25.209 1.00 41.97 380 GLU A CA 1
ATOM 3125 C C . GLU A 1 380 ? 31.317 25.264 -24.834 1.00 41.97 380 GLU A C 1
ATOM 3127 O O . GLU A 1 380 ? 30.167 24.920 -24.555 1.00 41.97 380 GLU A O 1
ATOM 3132 N N . TRP A 1 381 ? 32.299 24.369 -24.972 1.00 47.91 381 TRP A N 1
ATOM 3133 C CA . TRP A 1 381 ? 32.172 23.002 -24.482 1.00 47.91 381 TRP A CA 1
ATOM 3134 C C . TRP A 1 381 ? 32.196 23.087 -22.962 1.00 47.91 381 TRP A C 1
ATOM 3136 O O . TRP A 1 381 ? 33.272 23.142 -22.377 1.00 47.91 381 TRP A O 1
ATOM 3146 N N . ASP A 1 382 ? 31.012 23.147 -22.357 1.00 38.38 382 ASP A N 1
ATOM 3147 C CA . ASP A 1 382 ? 30.840 23.240 -20.911 1.00 38.38 382 ASP A CA 1
ATOM 3148 C C . ASP A 1 382 ? 31.591 22.081 -20.228 1.00 38.38 382 ASP A C 1
ATOM 3150 O O . ASP A 1 382 ? 31.179 20.916 -20.286 1.00 38.38 382 ASP A O 1
ATOM 3154 N N . ASP A 1 383 ? 32.724 22.391 -19.587 1.00 47.91 383 ASP A N 1
ATOM 3155 C CA . ASP A 1 383 ? 33.593 21.409 -18.918 1.00 47.91 383 ASP A CA 1
ATOM 3156 C C . ASP A 1 383 ? 32.877 20.714 -17.733 1.00 47.91 383 ASP A C 1
ATOM 3158 O O . ASP A 1 383 ? 33.363 19.712 -17.192 1.00 47.91 383 ASP A O 1
ATOM 3162 N N . GLU A 1 384 ? 31.690 21.194 -17.344 1.00 52.00 384 GLU A N 1
ATOM 3163 C CA . GLU A 1 384 ? 30.823 20.567 -16.342 1.00 52.00 384 GLU A CA 1
ATOM 3164 C C . GLU A 1 384 ? 30.289 19.189 -16.785 1.00 52.00 384 GLU A C 1
ATOM 3166 O O . GLU A 1 384 ? 30.184 18.280 -15.953 1.00 52.00 384 GLU A O 1
ATOM 3171 N N . ASP A 1 385 ? 30.067 18.956 -18.087 1.00 47.28 385 ASP A N 1
ATOM 3172 C CA . ASP A 1 385 ? 29.598 17.653 -18.600 1.00 47.28 385 ASP A CA 1
ATOM 3173 C C . ASP A 1 385 ? 30.702 16.563 -18.550 1.00 47.28 385 ASP A C 1
ATOM 3175 O O . ASP A 1 385 ? 30.432 15.363 -18.674 1.00 47.28 385 ASP A O 1
ATOM 3179 N N . LEU A 1 386 ? 31.959 16.953 -18.280 1.00 48.34 386 LEU A N 1
ATOM 3180 C CA . LEU A 1 386 ? 33.091 16.045 -18.050 1.00 48.34 386 LEU A CA 1
ATOM 3181 C C . LEU A 1 386 ? 33.307 15.671 -16.569 1.00 48.34 386 LEU A C 1
ATOM 3183 O O . LEU A 1 386 ? 34.019 14.700 -16.289 1.00 48.34 386 LEU A O 1
ATOM 3187 N N . GLN A 1 387 ? 32.664 16.347 -15.605 1.00 46.44 387 GLN A N 1
ATOM 3188 C CA . GLN A 1 387 ? 32.850 16.069 -14.166 1.00 46.44 387 GLN A CA 1
ATOM 3189 C C . GLN A 1 387 ? 31.895 15.024 -13.563 1.00 46.44 387 GLN A C 1
ATOM 3191 O O . GLN A 1 387 ? 32.070 14.615 -12.414 1.00 46.44 387 GLN A O 1
ATOM 3196 N N . LEU A 1 388 ? 30.963 14.471 -14.344 1.00 48.00 388 LEU A N 1
ATOM 3197 C CA . LEU A 1 388 ? 30.159 13.302 -13.943 1.00 48.00 388 LEU A CA 1
ATOM 3198 C C . LEU A 1 388 ? 30.831 11.942 -14.240 1.00 48.00 388 LEU A C 1
ATOM 3200 O O . LEU A 1 388 ? 30.291 10.895 -13.874 1.00 48.00 388 LEU A O 1
ATOM 3204 N N . GLY A 1 389 ? 32.010 11.934 -14.879 1.00 47.66 389 GLY A N 1
ATOM 3205 C CA . GLY A 1 389 ? 32.708 10.715 -15.317 1.00 47.66 389 GLY A CA 1
ATOM 3206 C C . GLY A 1 389 ? 33.805 10.174 -14.386 1.00 47.66 389 GLY A C 1
ATOM 3207 O O . GLY A 1 389 ? 34.220 9.026 -14.546 1.00 47.66 389 GLY A O 1
ATOM 3208 N N . SER A 1 390 ? 34.291 10.960 -13.421 1.00 43.72 390 SER A N 1
ATOM 3209 C CA . SER A 1 390 ? 35.558 10.700 -12.707 1.00 43.72 390 SER A CA 1
ATOM 3210 C C . SER A 1 390 ? 35.422 10.250 -11.242 1.00 43.72 390 SER A C 1
ATOM 3212 O O . SER A 1 390 ? 36.405 10.244 -10.501 1.00 43.72 390 SER A O 1
ATOM 3214 N N . MET A 1 391 ? 34.262 9.724 -10.830 1.00 40.97 391 MET A N 1
ATOM 3215 C CA . MET A 1 391 ? 34.172 8.877 -9.626 1.00 40.97 391 MET A CA 1
ATOM 3216 C C . MET A 1 391 ? 34.577 7.429 -9.946 1.00 40.97 391 MET A C 1
ATOM 3218 O O . MET A 1 391 ? 33.761 6.504 -9.946 1.00 40.97 391 MET A O 1
ATOM 3222 N N . SER A 1 392 ? 35.869 7.238 -10.233 1.00 38.25 392 SER A N 1
ATOM 3223 C CA . SER A 1 392 ? 36.453 5.906 -10.387 1.00 38.25 392 SER A CA 1
ATOM 3224 C C . SER A 1 392 ? 36.423 5.138 -9.067 1.00 38.25 392 SER A C 1
ATOM 3226 O O . SER A 1 392 ? 36.792 5.646 -8.008 1.00 38.25 392 SER A O 1
ATOM 3228 N N . VAL A 1 393 ? 36.049 3.867 -9.174 1.00 44.25 393 VAL A N 1
ATOM 3229 C CA . VAL A 1 393 ? 36.092 2.857 -8.116 1.00 44.25 393 VAL A CA 1
ATOM 3230 C C . VAL A 1 393 ? 37.445 2.862 -7.394 1.00 44.25 393 VAL A C 1
ATOM 3232 O O . VAL A 1 393 ? 38.490 2.713 -8.024 1.00 44.25 393 VAL A O 1
ATOM 3235 N N . SER A 1 394 ? 37.412 2.929 -6.063 1.00 38.22 394 SER A N 1
ATOM 3236 C CA . SER A 1 394 ? 38.463 2.393 -5.194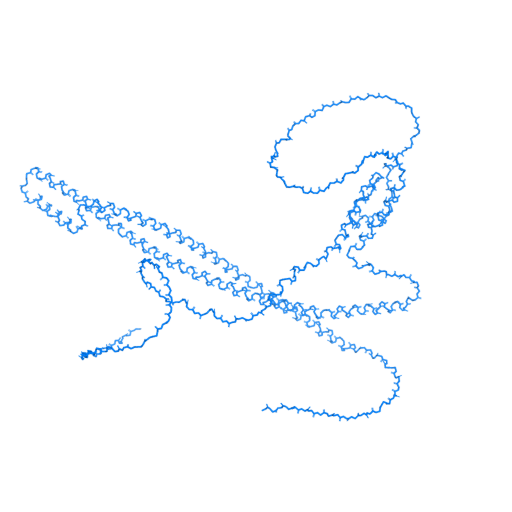 1.00 38.22 394 SER A CA 1
ATOM 3237 C C . SER A 1 394 ? 37.828 1.488 -4.144 1.00 38.22 394 SER A C 1
ATOM 3239 O O . SER A 1 394 ? 36.779 1.797 -3.583 1.00 38.22 394 SER A O 1
ATOM 3241 N N . HIS A 1 395 ? 38.444 0.329 -3.933 1.00 40.72 395 HIS A N 1
ATOM 3242 C CA . HIS A 1 395 ? 37.934 -0.723 -3.063 1.00 40.72 395 HIS A CA 1
ATOM 3243 C C . HIS A 1 395 ? 38.194 -0.422 -1.583 1.00 40.72 395 HIS A C 1
ATOM 3245 O O . HIS A 1 395 ? 39.349 -0.315 -1.185 1.00 40.72 395 HIS A O 1
ATOM 3251 N N . THR A 1 396 ? 37.156 -0.521 -0.753 1.00 40.22 396 THR A N 1
ATOM 3252 C CA . THR A 1 396 ? 37.261 -1.140 0.580 1.00 40.22 396 THR A CA 1
ATOM 3253 C C . THR A 1 396 ? 36.044 -2.031 0.817 1.00 40.22 396 THR A C 1
ATOM 3255 O O . THR A 1 396 ? 34.971 -1.585 1.207 1.00 40.22 396 THR A O 1
ATOM 3258 N N . ALA A 1 397 ? 36.210 -3.328 0.555 1.00 48.38 397 ALA A N 1
ATOM 3259 C CA . ALA A 1 397 ? 35.260 -4.341 0.992 1.00 48.38 397 ALA A CA 1
ATOM 3260 C C . ALA A 1 397 ? 35.659 -4.814 2.396 1.00 48.38 397 ALA A C 1
ATOM 3262 O O . ALA A 1 397 ? 36.539 -5.660 2.528 1.00 48.38 397 ALA A O 1
ATOM 3263 N N . SER A 1 398 ? 35.029 -4.252 3.428 1.00 45.56 398 SER A N 1
ATOM 3264 C CA . SER A 1 398 ? 34.967 -4.815 4.782 1.00 45.56 398 SER A CA 1
ATOM 3265 C C . SER A 1 398 ? 33.854 -4.123 5.578 1.00 45.56 398 SER A C 1
ATOM 3267 O O . SER A 1 398 ? 33.575 -2.953 5.336 1.00 45.56 398 SER A O 1
ATOM 3269 N N . GLU A 1 399 ? 33.280 -4.836 6.549 1.00 41.09 399 GLU A N 1
ATOM 3270 C CA . GLU A 1 399 ? 32.594 -4.252 7.716 1.00 41.09 399 GLU A CA 1
ATOM 3271 C C . GLU A 1 399 ? 31.227 -3.555 7.492 1.00 41.09 399 GLU A C 1
ATOM 3273 O O . GLU A 1 399 ? 31.018 -2.407 7.873 1.00 41.09 399 GLU A O 1
ATOM 3278 N N . PHE A 1 400 ? 30.233 -4.290 6.968 1.00 41.97 400 PHE A N 1
ATOM 3279 C CA . PHE A 1 400 ? 28.817 -4.028 7.308 1.00 41.97 400 PHE A CA 1
ATOM 3280 C C . PHE A 1 400 ? 27.947 -5.300 7.305 1.00 41.97 400 PHE A C 1
ATOM 3282 O O . PHE A 1 400 ? 26.915 -5.377 6.638 1.00 41.97 400 PHE A O 1
ATOM 3289 N N . THR A 1 401 ? 28.381 -6.329 8.037 1.00 48.78 401 THR A N 1
ATOM 3290 C CA . THR A 1 401 ? 27.582 -7.539 8.298 1.00 48.78 401 THR A CA 1
ATOM 3291 C C . THR A 1 401 ? 27.862 -8.097 9.694 1.00 48.78 401 THR A C 1
ATOM 3293 O O . THR A 1 401 ? 28.510 -9.133 9.810 1.00 48.78 401 THR A O 1
ATOM 3296 N N . ASP A 1 402 ? 27.369 -7.431 10.740 1.00 40.56 402 ASP A N 1
ATOM 3297 C CA . ASP A 1 402 ? 26.880 -8.137 11.933 1.00 40.56 402 ASP A CA 1
ATOM 3298 C C . ASP A 1 402 ? 25.908 -7.269 12.762 1.00 40.56 402 ASP A C 1
ATOM 3300 O O . ASP A 1 402 ? 25.835 -6.060 12.555 1.00 40.56 402 ASP A O 1
ATOM 3304 N N . SER A 1 403 ? 25.181 -7.916 13.680 1.00 41.53 403 SER A N 1
ATOM 3305 C CA . SER A 1 403 ? 24.261 -7.376 14.701 1.00 41.53 403 SER A CA 1
ATOM 3306 C C . SER A 1 403 ? 23.017 -6.585 14.240 1.00 41.53 403 SER A C 1
ATOM 3308 O O . SER A 1 403 ? 22.924 -5.364 14.357 1.00 41.53 403 SER A O 1
ATOM 3310 N N . PHE A 1 404 ? 21.952 -7.312 13.862 1.00 43.84 404 PHE A N 1
ATOM 3311 C CA . PHE A 1 404 ? 20.578 -6.836 14.115 1.00 43.84 404 PHE A CA 1
ATOM 3312 C C . PHE A 1 404 ? 19.542 -7.961 14.326 1.00 43.84 404 PHE A C 1
ATOM 3314 O O . PHE A 1 404 ? 18.529 -8.014 13.632 1.00 43.84 404 PHE A O 1
ATOM 3321 N N . TYR A 1 405 ? 19.789 -8.854 15.289 1.00 48.22 405 TYR A N 1
ATOM 3322 C CA . TYR A 1 405 ? 18.771 -9.682 15.958 1.00 48.22 405 TYR A CA 1
ATOM 3323 C C . TYR A 1 405 ? 19.219 -9.978 17.406 1.00 48.22 405 TYR A C 1
ATOM 3325 O O . TYR A 1 405 ? 20.422 -10.004 17.658 1.00 48.22 405 TYR A O 1
ATOM 3333 N N . ASP A 1 406 ? 18.241 -10.179 18.301 1.00 39.53 406 ASP A N 1
ATOM 3334 C CA . ASP A 1 406 ? 18.310 -10.209 19.783 1.00 39.53 406 ASP A CA 1
ATOM 3335 C C . ASP A 1 406 ? 18.731 -8.885 20.476 1.00 39.53 406 ASP A C 1
ATOM 3337 O O . ASP A 1 406 ? 19.580 -8.148 19.982 1.00 39.53 406 ASP A O 1
ATOM 3341 N N . ASP A 1 407 ? 18.146 -8.469 21.610 1.00 37.16 407 ASP A N 1
ATOM 3342 C CA . ASP A 1 407 ? 17.103 -9.086 22.462 1.00 37.16 407 ASP A CA 1
ATOM 3343 C C . ASP A 1 407 ? 16.127 -8.019 23.032 1.00 37.16 407 ASP A C 1
ATOM 3345 O O . ASP A 1 407 ? 16.372 -6.810 22.969 1.00 37.16 407 ASP A O 1
ATOM 3349 N N . SER A 1 408 ? 14.991 -8.467 23.568 1.00 38.88 408 SER A N 1
ATOM 3350 C CA . SER A 1 408 ? 13.916 -7.681 24.177 1.00 38.88 408 SER A CA 1
ATOM 3351 C C . SER A 1 408 ? 14.065 -7.554 25.698 1.00 38.88 408 SER A C 1
ATOM 3353 O O . SER A 1 408 ? 14.333 -8.541 26.374 1.00 38.88 408 SER A O 1
ATOM 3355 N N . SER A 1 409 ? 13.619 -6.413 26.252 1.00 41.25 409 SER A N 1
ATOM 3356 C CA . SER A 1 409 ? 13.348 -6.182 27.698 1.00 41.25 409 SER A CA 1
ATOM 3357 C C . SER A 1 409 ? 14.598 -6.203 28.618 1.00 41.25 409 SER A C 1
ATOM 3359 O O . SER A 1 409 ? 15.577 -6.874 28.351 1.00 41.25 409 SER A O 1
ATOM 3361 N N . ASP A 1 410 ? 14.687 -5.446 29.715 1.00 37.62 410 ASP A N 1
ATOM 3362 C CA . ASP A 1 410 ? 13.640 -4.784 30.499 1.00 37.62 410 ASP A CA 1
ATOM 3363 C C . ASP A 1 410 ? 14.122 -3.456 31.144 1.00 37.62 410 ASP A C 1
ATOM 3365 O O . ASP A 1 410 ? 15.271 -3.038 30.989 1.00 37.62 410 ASP A O 1
ATOM 3369 N N . ALA A 1 411 ? 13.232 -2.751 31.846 1.00 43.31 411 ALA A N 1
ATOM 3370 C CA . ALA A 1 411 ? 13.462 -1.387 32.342 1.00 43.31 411 ALA A CA 1
ATOM 3371 C C . ALA A 1 411 ? 14.437 -1.247 33.540 1.00 43.31 411 ALA A C 1
ATOM 3373 O O . ALA A 1 411 ? 14.306 -1.962 34.531 1.00 43.31 411 ALA A O 1
ATOM 3374 N N . ASN A 1 412 ? 15.272 -0.187 33.548 1.00 36.22 412 ASN A N 1
ATOM 3375 C CA . ASN A 1 412 ? 15.135 0.887 34.555 1.00 36.22 412 ASN A CA 1
ATOM 3376 C C . ASN A 1 412 ? 16.007 2.148 34.342 1.00 36.22 412 ASN A C 1
ATOM 3378 O O . ASN A 1 412 ? 17.141 2.106 33.875 1.00 36.22 412 ASN A O 1
ATOM 3382 N N . SER A 1 413 ? 15.444 3.280 34.776 1.00 37.34 413 SER A N 1
ATOM 3383 C CA . SER A 1 413 ? 16.099 4.582 35.025 1.00 37.34 413 SER A CA 1
ATOM 3384 C C . SER A 1 413 ? 16.920 4.508 36.348 1.00 37.34 413 SER A C 1
ATOM 3386 O O . SER A 1 413 ? 16.670 3.599 37.132 1.00 37.34 413 SER A O 1
ATOM 3388 N N . VAL A 1 414 ? 17.894 5.350 36.738 1.00 36.25 414 VAL A N 1
ATOM 3389 C CA . VAL A 1 414 ? 18.197 6.772 36.460 1.00 36.25 414 VAL A CA 1
ATOM 3390 C C . VAL A 1 414 ? 19.710 7.060 36.678 1.00 36.25 414 VAL A C 1
ATOM 3392 O O . VAL A 1 414 ? 20.346 6.431 37.515 1.00 36.25 414 VAL A O 1
ATOM 3395 N N . THR A 1 415 ? 20.257 8.067 35.982 1.00 37.59 415 THR A N 1
ATOM 3396 C CA . THR A 1 415 ? 21.455 8.910 36.282 1.00 37.59 415 THR A CA 1
ATOM 3397 C C . THR A 1 415 ? 22.439 8.566 37.428 1.00 37.59 415 THR A C 1
ATOM 3399 O O . THR A 1 415 ? 22.078 8.618 38.601 1.00 37.59 415 THR A O 1
ATOM 3402 N N . SER A 1 416 ? 23.750 8.602 37.137 1.00 33.50 416 SER A N 1
ATOM 3403 C CA . SER A 1 416 ? 24.628 9.751 37.495 1.00 33.50 416 SER A CA 1
ATOM 3404 C C . SER A 1 416 ? 26.073 9.571 36.985 1.00 33.50 416 SER A C 1
ATOM 3406 O O . SER A 1 416 ? 26.465 8.495 36.546 1.00 33.50 416 SER A O 1
ATOM 3408 N N . ALA A 1 417 ? 26.858 10.654 36.956 1.00 35.84 417 ALA A N 1
ATOM 3409 C CA . ALA A 1 417 ? 28.159 10.709 36.281 1.00 35.84 417 ALA A CA 1
ATOM 3410 C C . ALA A 1 417 ? 29.363 10.596 37.235 1.00 35.84 417 ALA A C 1
ATOM 3412 O O . ALA A 1 417 ? 29.369 11.269 38.265 1.00 35.84 417 ALA A O 1
ATOM 3413 N N . ARG A 1 418 ? 30.448 9.926 36.794 1.00 34.59 418 ARG A N 1
ATOM 3414 C CA . ARG A 1 418 ? 31.797 10.532 36.615 1.00 34.59 418 ARG A CA 1
ATOM 3415 C C . ARG A 1 418 ? 32.883 9.530 36.167 1.00 34.59 418 ARG A C 1
ATOM 3417 O O . ARG A 1 418 ? 33.107 8.522 36.811 1.00 34.59 418 ARG A O 1
ATOM 3424 N N . ARG A 1 419 ? 33.614 9.938 35.120 1.00 36.28 419 ARG A N 1
ATOM 3425 C CA . ARG A 1 419 ? 35.079 9.847 34.897 1.00 36.28 419 ARG A CA 1
ATOM 3426 C C . ARG A 1 419 ? 35.882 8.606 35.364 1.00 36.28 419 ARG A C 1
ATOM 3428 O O . ARG A 1 419 ? 36.134 8.443 36.549 1.00 36.28 419 ARG A O 1
ATOM 3435 N N . ASN A 1 420 ? 36.572 8.042 34.364 1.00 32.38 420 ASN A N 1
ATOM 3436 C CA . ASN A 1 420 ? 38.027 7.789 34.311 1.00 32.38 420 ASN A CA 1
ATOM 3437 C C . ASN A 1 420 ? 38.639 6.422 34.715 1.00 32.38 420 ASN A C 1
ATOM 3439 O O . ASN A 1 420 ? 38.708 6.064 35.880 1.00 32.38 420 ASN A O 1
ATOM 3443 N N . PHE A 1 421 ? 39.319 5.866 33.700 1.00 31.59 421 PHE A N 1
ATOM 3444 C CA . PHE A 1 421 ? 40.595 5.127 33.685 1.00 31.59 421 PHE A CA 1
ATOM 3445 C C . PHE A 1 421 ? 40.725 3.647 34.114 1.00 31.59 421 PHE A C 1
ATOM 3447 O O . PHE A 1 421 ? 40.529 3.261 35.256 1.00 31.59 421 PHE A O 1
ATOM 3454 N N . SER A 1 422 ? 41.311 2.925 33.147 1.00 31.30 422 SER A N 1
ATOM 3455 C CA . SER A 1 422 ? 42.325 1.862 33.241 1.00 31.30 422 SER A CA 1
ATOM 3456 C C . SER A 1 422 ? 41.955 0.406 33.549 1.00 31.30 422 SER A C 1
ATOM 3458 O O . SER A 1 422 ? 41.346 0.048 34.548 1.00 31.30 422 SER A O 1
ATOM 3460 N N . ARG A 1 423 ? 42.476 -0.434 32.642 1.00 37.22 423 ARG A N 1
ATOM 3461 C CA . ARG A 1 423 ? 42.750 -1.868 32.775 1.00 37.22 423 ARG A CA 1
ATOM 3462 C C . ARG A 1 423 ? 43.606 -2.174 34.009 1.00 37.22 423 ARG A C 1
ATOM 3464 O O . ARG A 1 423 ? 44.624 -1.520 34.179 1.00 37.22 423 ARG A O 1
ATOM 3471 N N . GLU A 1 424 ? 43.275 -3.267 34.692 1.00 33.03 424 GLU A N 1
ATOM 3472 C CA . GLU A 1 424 ? 44.162 -4.362 35.149 1.00 33.03 424 GLU A CA 1
ATOM 3473 C C . GLU A 1 424 ? 43.236 -5.431 35.778 1.00 33.03 424 GLU A C 1
ATOM 3475 O O . GLU A 1 424 ? 42.373 -5.116 36.585 1.00 33.03 424 GLU A O 1
ATOM 3480 N N . SER A 1 425 ? 43.115 -6.639 35.218 1.00 36.41 425 SER A N 1
ATOM 3481 C CA . SER A 1 425 ? 44.006 -7.793 35.419 1.00 36.41 425 SER A CA 1
ATOM 3482 C C . SER A 1 425 ? 44.143 -8.238 36.883 1.00 36.41 425 SER A C 1
ATOM 3484 O O . SER A 1 425 ? 45.010 -7.738 37.586 1.00 36.41 425 SER A O 1
ATOM 3486 N N . CYS A 1 426 ? 43.376 -9.260 37.288 1.00 30.73 426 CYS A N 1
ATOM 3487 C CA . CYS A 1 426 ? 43.762 -10.228 38.329 1.00 30.73 426 CYS A CA 1
ATOM 3488 C C . CYS A 1 426 ? 42.932 -11.525 38.216 1.00 30.73 426 CYS A C 1
ATOM 3490 O O . CYS A 1 426 ? 41.805 -11.504 37.723 1.00 30.73 426 CYS A O 1
ATOM 3492 N N . GLN A 1 427 ? 43.503 -12.656 38.645 1.00 33.12 427 GLN A N 1
ATOM 3493 C CA . GLN A 1 427 ? 42.928 -14.008 38.533 1.00 33.12 427 GLN A CA 1
ATOM 3494 C C . GLN A 1 427 ? 42.517 -14.588 39.902 1.00 33.12 427 GLN A C 1
ATOM 3496 O O . GLN A 1 427 ? 43.250 -14.402 40.869 1.00 33.12 427 GLN A O 1
ATOM 3501 N N . SER A 1 428 ? 41.473 -15.438 39.905 1.00 32.97 428 SER A N 1
ATOM 3502 C CA . SER A 1 428 ? 41.217 -16.526 40.889 1.00 32.97 428 SER A CA 1
ATOM 3503 C C . SER A 1 428 ? 40.865 -16.116 42.346 1.00 32.97 428 SER A C 1
ATOM 3505 O O . SER A 1 428 ? 41.055 -14.954 42.695 1.00 32.97 428 SER A O 1
ATOM 3507 N N . PRO A 1 429 ? 40.380 -17.027 43.239 1.00 47.31 429 PRO A N 1
ATOM 3508 C CA . PRO A 1 429 ? 40.068 -18.466 43.080 1.00 47.31 429 PRO A CA 1
ATOM 3509 C C . PRO A 1 429 ? 38.680 -18.960 43.610 1.00 47.31 429 PRO A C 1
ATOM 3511 O O . PRO A 1 429 ? 37.967 -18.251 44.306 1.00 47.31 429 PRO A O 1
ATOM 3514 N N . LEU A 1 430 ? 38.377 -20.238 43.312 1.00 33.03 430 LEU A N 1
ATOM 3515 C CA . LEU A 1 430 ? 37.528 -21.237 44.018 1.00 33.03 430 LEU A CA 1
ATOM 3516 C C . LEU A 1 430 ? 36.267 -20.829 44.827 1.00 33.03 430 LEU A C 1
ATOM 3518 O O . LEU A 1 430 ? 36.381 -20.236 45.895 1.00 33.03 430 LEU A O 1
ATOM 3522 N N . ALA A 1 431 ? 35.126 -21.457 44.481 1.00 35.97 431 ALA A N 1
ATOM 3523 C CA . ALA A 1 431 ? 34.208 -22.102 45.446 1.00 35.97 431 ALA A CA 1
ATOM 3524 C C . ALA A 1 431 ? 33.178 -23.044 44.761 1.00 35.97 431 ALA A C 1
ATOM 3526 O O . ALA A 1 431 ? 32.007 -22.696 44.618 1.00 35.97 431 ALA A O 1
ATOM 3527 N N . GLU A 1 432 ? 33.568 -24.263 44.367 1.00 36.06 432 GLU A N 1
ATOM 3528 C CA . GLU A 1 432 ? 32.584 -25.291 43.973 1.00 36.06 432 GLU A CA 1
ATOM 3529 C C . GLU A 1 432 ? 31.916 -25.913 45.207 1.00 36.06 432 GLU A C 1
ATOM 3531 O O . GLU A 1 432 ? 32.580 -26.526 46.047 1.00 36.06 432 GLU A O 1
ATOM 3536 N N . ARG A 1 433 ? 30.584 -25.813 45.300 1.00 35.97 433 ARG A N 1
ATOM 3537 C CA . ARG A 1 433 ? 29.795 -26.475 46.346 1.00 35.97 433 ARG A CA 1
ATOM 3538 C C . ARG A 1 433 ? 28.982 -27.613 45.736 1.00 35.97 433 ARG A C 1
ATOM 3540 O O . ARG A 1 433 ? 27.939 -27.391 45.130 1.00 35.97 433 ARG A O 1
ATOM 3547 N N . LYS A 1 434 ? 29.477 -28.841 45.897 1.00 38.84 434 LYS A N 1
ATOM 3548 C CA . LYS A 1 434 ? 28.784 -30.062 45.468 1.00 38.84 434 LYS A CA 1
ATOM 3549 C C . LYS A 1 434 ? 27.516 -30.269 46.297 1.00 38.84 434 LYS A C 1
ATOM 3551 O O . LYS A 1 434 ? 27.608 -30.358 47.519 1.00 38.84 434 LYS A O 1
ATOM 3556 N N . TYR A 1 435 ? 26.381 -30.456 45.630 1.00 42.78 435 TYR A N 1
ATOM 3557 C CA . TYR A 1 435 ? 25.235 -31.165 46.193 1.00 42.78 435 TYR A CA 1
ATOM 3558 C C . TYR A 1 435 ? 24.834 -32.297 45.254 1.00 42.78 435 TYR A C 1
ATOM 3560 O O . TYR A 1 435 ? 24.362 -32.076 44.144 1.00 42.78 435 TYR A O 1
ATOM 3568 N N . THR A 1 436 ? 25.058 -33.519 45.721 1.00 38.81 436 THR A N 1
ATOM 3569 C CA . THR A 1 436 ? 24.476 -34.737 45.167 1.00 38.81 436 THR A CA 1
ATOM 3570 C C . THR A 1 436 ? 23.020 -34.838 45.610 1.00 38.81 436 THR A C 1
ATOM 3572 O O . THR A 1 436 ? 22.766 -34.901 46.814 1.00 38.81 436 THR A O 1
ATOM 3575 N N . ILE A 1 437 ? 22.089 -34.933 44.664 1.00 43.78 437 ILE A N 1
ATOM 3576 C CA . ILE A 1 437 ? 20.811 -35.617 44.876 1.00 43.78 437 ILE A CA 1
ATOM 3577 C C . ILE A 1 437 ? 20.669 -36.640 43.750 1.00 43.78 437 ILE A C 1
ATOM 3579 O O . ILE A 1 437 ? 20.948 -36.351 42.588 1.00 43.78 437 ILE A O 1
ATOM 3583 N N . THR A 1 438 ? 20.333 -37.858 44.150 1.00 38.66 438 THR A N 1
ATOM 3584 C CA . THR A 1 438 ? 20.226 -39.070 43.339 1.00 38.66 438 THR A CA 1
ATOM 3585 C C . THR A 1 438 ? 18.762 -39.437 43.131 1.00 38.66 438 THR A C 1
ATOM 3587 O O . THR A 1 438 ? 17.999 -39.286 44.084 1.00 38.66 438 THR A O 1
ATOM 3590 N N . SER A 1 439 ? 18.457 -40.037 41.974 1.00 41.88 439 SER A N 1
ATOM 3591 C CA . SER A 1 439 ? 17.225 -40.807 41.695 1.00 41.88 439 SER A CA 1
ATOM 3592 C C . SER A 1 439 ? 15.924 -39.966 41.662 1.00 41.88 439 SER A C 1
ATOM 3594 O O . SER A 1 439 ? 15.833 -38.923 42.296 1.00 41.88 439 SER A O 1
ATOM 3596 N N . ASP A 1 440 ? 14.897 -40.268 40.870 1.00 42.94 440 ASP A N 1
ATOM 3597 C CA . ASP A 1 440 ? 14.361 -41.578 40.477 1.00 42.94 440 ASP A CA 1
ATOM 3598 C C . ASP A 1 440 ? 13.884 -41.629 39.010 1.00 42.94 440 ASP A C 1
ATOM 3600 O O . ASP A 1 440 ? 13.753 -40.609 38.328 1.00 42.94 440 ASP A O 1
ATOM 3604 N N . ASP A 1 441 ? 13.628 -42.853 38.549 1.00 45.81 441 ASP A N 1
ATOM 3605 C CA . ASP A 1 441 ? 13.207 -43.215 37.196 1.00 45.81 441 ASP A CA 1
ATOM 3606 C C . ASP A 1 441 ? 11.773 -42.772 36.846 1.00 45.81 441 ASP A C 1
ATOM 3608 O O . ASP A 1 441 ? 10.868 -42.821 37.682 1.00 45.81 441 ASP A O 1
ATOM 3612 N N . PHE A 1 442 ? 11.530 -42.468 35.565 1.00 48.66 442 PHE A N 1
ATOM 3613 C CA . PHE A 1 442 ? 10.221 -42.714 34.950 1.00 48.66 442 PHE A CA 1
ATOM 3614 C C . PHE A 1 442 ? 10.358 -42.978 33.443 1.00 48.66 442 PHE A C 1
ATOM 3616 O O . PHE A 1 442 ? 10.603 -42.066 32.652 1.00 48.66 442 PHE A O 1
ATOM 3623 N N . ASP A 1 443 ? 10.212 -44.247 33.066 1.00 48.66 443 ASP A N 1
ATOM 3624 C CA . ASP A 1 443 ? 10.178 -44.709 31.678 1.00 48.66 443 ASP A CA 1
ATOM 3625 C C . ASP A 1 443 ? 8.824 -44.432 30.999 1.00 48.66 443 ASP A C 1
ATOM 3627 O O . ASP A 1 443 ? 7.790 -44.382 31.659 1.00 48.66 443 ASP A O 1
ATOM 3631 N N . ALA A 1 444 ? 8.883 -44.350 29.663 1.00 48.62 444 ALA A N 1
ATOM 3632 C CA . ALA A 1 444 ? 7.850 -44.690 28.671 1.00 48.62 444 ALA A CA 1
ATOM 3633 C C . ALA A 1 444 ? 6.404 -44.141 28.810 1.00 48.62 444 ALA A C 1
ATOM 3635 O O . ALA A 1 444 ? 5.690 -44.413 29.767 1.00 48.62 444 ALA A O 1
ATOM 3636 N N . ASP A 1 445 ? 5.883 -43.574 27.713 1.00 52.56 445 ASP A N 1
ATOM 3637 C CA . ASP A 1 445 ? 5.016 -44.395 26.845 1.00 52.56 445 ASP A CA 1
ATOM 3638 C C . ASP A 1 445 ? 5.009 -43.899 25.384 1.00 52.56 445 ASP A C 1
ATOM 3640 O O . ASP A 1 445 ? 5.309 -42.737 25.090 1.00 52.56 445 ASP A O 1
ATOM 3644 N N . GLU A 1 446 ? 4.686 -44.802 24.460 1.00 53.00 446 GLU A N 1
ATOM 3645 C CA . GLU A 1 446 ? 4.534 -44.534 23.032 1.00 53.00 446 GLU A CA 1
ATOM 3646 C C . GLU A 1 446 ? 3.174 -43.886 22.706 1.00 53.00 446 GLU A C 1
ATOM 3648 O O . GLU A 1 446 ? 2.168 -44.085 23.382 1.00 53.00 446 GLU A O 1
ATOM 3653 N N . GLY A 1 447 ? 3.122 -43.116 21.613 1.00 50.50 447 GLY A N 1
ATOM 3654 C CA . GLY A 1 447 ? 1.937 -42.336 21.228 1.00 50.50 447 GLY A CA 1
ATOM 3655 C C . GLY A 1 447 ? 1.665 -42.302 19.726 1.00 50.50 447 GLY A C 1
ATOM 3656 O O . GLY A 1 447 ? 1.246 -41.273 19.199 1.00 50.50 447 GLY A O 1
ATOM 3657 N N . CYS A 1 448 ? 1.935 -43.395 19.008 1.00 49.94 448 CYS A N 1
ATOM 3658 C CA . CYS A 1 448 ? 1.614 -43.487 17.584 1.00 49.94 448 CYS A CA 1
ATOM 3659 C C . CYS A 1 448 ? 0.105 -43.722 17.389 1.00 49.94 448 CYS A C 1
ATOM 3661 O O . CYS A 1 448 ? -0.419 -44.758 17.793 1.00 49.94 448 CYS A O 1
ATOM 3663 N N . SER A 1 449 ? -0.607 -42.791 16.745 1.00 51.66 449 SER A N 1
ATOM 3664 C CA . SER A 1 449 ? -1.979 -43.032 16.279 1.00 51.66 449 SER A CA 1
ATOM 3665 C C . SER A 1 449 ? -2.279 -42.264 14.995 1.00 51.66 449 SER A C 1
ATOM 3667 O O . SER A 1 449 ? -1.873 -41.116 14.820 1.00 51.66 449 SER A O 1
ATOM 3669 N N . SER A 1 450 ? -2.937 -42.946 14.062 1.00 57.06 450 SER A N 1
ATOM 3670 C CA . SER A 1 450 ? -3.001 -42.574 12.648 1.00 57.06 450 SER A CA 1
ATOM 3671 C C . SER A 1 450 ? -4.129 -41.599 12.309 1.00 57.06 450 SER A C 1
ATOM 3673 O O . SER A 1 450 ? -5.252 -41.753 12.796 1.00 57.06 450 SER A O 1
ATOM 3675 N N . LYS A 1 451 ? -3.876 -40.732 11.321 1.00 53.06 451 LYS A N 1
ATOM 3676 C CA . LYS A 1 451 ? -4.756 -40.547 10.155 1.00 53.06 451 LYS A CA 1
ATOM 3677 C C . LYS A 1 451 ? -4.024 -39.889 8.991 1.00 53.06 451 LYS A C 1
ATOM 3679 O O . LYS A 1 451 ? -3.174 -39.021 9.270 1.00 53.06 451 LYS A O 1
#

pLDDT: mean 72.17, std 24.3, range [27.86, 98.44]

Sequence (451 aa):
MHVGVNEANIGESKEFKNEGENDVKPCPPNRHQFQRDLSRIHTTIDGTKEEIRREIDKCVAMNPQREELRIIRRDLSTKIESHRKEDINLKTALDELKRAQLDLEKDCRIRRKDQLDVYLANLETRYTNANLTIRDEQSLIQEIDALKRNRGKLDKLDEIANQRKDMEKKIEDLKRQKQGAYHALTTVKIQAAELLKTRKKHENRIGILKMNLNDINIPQKMKRFLRHFQLQIATRKLVRFENTFVEDEELEPFFEQKRDCKRLIGYLEQLKAMLPQEETTQTYILPQQMSTDDDSADELPSHLAKLSTSPPKAIITISNRKQFLKKSKTSQPISHQIEIFKMFGNVEVDAPKLYSDVPAILEEVKMKLAFFEQQTNEIEWDDEDLQLGSMSVSHTASEFTDSFYDDSSDANSVTSARRNFSRESCQSPLAERKYTITSDDFDADEGCSSK

Organism: NCBI:txid2777116

Solvent-accessible surface area (backbone atoms only — not comparable to full-atom values): 29107 Å² total; per-residue (Å²): 137,92,80,82,90,80,90,81,80,90,87,81,92,75,79,91,75,91,72,74,96,66,83,75,71,77,75,76,77,59,64,68,59,53,51,50,52,50,52,51,50,51,53,50,53,52,51,48,50,53,50,40,48,56,38,50,51,53,54,55,66,46,49,62,61,52,49,51,48,51,49,54,49,52,53,37,51,52,49,41,52,51,45,52,52,49,47,51,53,52,50,53,53,47,54,49,49,52,50,54,44,54,56,51,55,72,70,36,91,64,86,52,65,70,63,45,54,54,52,49,51,54,50,53,53,47,66,76,72,49,97,63,51,76,66,55,45,55,54,49,51,54,49,50,55,51,50,54,54,41,49,62,48,50,57,51,45,55,49,50,54,50,53,45,53,55,49,55,49,52,47,51,52,43,50,54,54,38,52,52,37,51,53,51,44,50,52,46,52,50,53,52,51,51,53,51,52,52,43,51,52,38,54,51,50,39,51,54,48,52,50,56,50,48,64,63,43,50,61,52,52,51,53,51,49,53,50,50,52,51,48,50,53,51,48,54,68,71,53,83,68,85,90,78,85,84,68,89,64,82,77,48,77,62,42,69,48,48,52,39,35,56,52,49,45,57,53,41,52,51,56,55,67,70,49,81,82,76,86,80,77,88,81,90,80,85,89,80,90,82,78,80,90,88,90,81,88,86,90,84,79,98,78,87,86,80,90,83,86,85,90,85,87,92,82,90,87,84,88,82,82,93,75,84,87,74,77,69,66,48,78,40,72,58,85,77,56,73,68,56,57,49,42,27,62,71,66,73,48,82,76,58,59,30,56,66,42,40,64,60,47,45,50,51,46,50,53,52,37,52,50,51,53,48,65,61,60,72,70,69,77,63,68,70,79,63,67,79,71,72,85,69,89,76,91,78,93,74,92,89,85,81,88,91,75,88,85,81,88,80,91,82,89,80,90,84,90,80,87,86,85,83,92,80,92,88,81,87,82,88,83,89,80,89,78,92,83,78,88,82,89,84,81,87,83,89,82,90,78,89,132

Nearest PDB structures (foldseek):
  5xg2-assembly1_A  TM=7.048E-01  e=3.537E-01  Pyrococcus yayanosii CH1
  3zx6-assembly1_A  TM=5.155E-01  e=7.398E-01  Archaeoglobus fulgidus DSM 4304
  3ja6-assembly1_H  TM=4.803E-01  e=1.631E+00  Escherichia coli
  3zx6-assembly1_B  TM=3.580E-01  e=3.537E-01  Archaeoglobus fulgidus DSM 4304
  1qu7-assembly1_A  TM=3.430E-01  e=1.719E+00  Escherichia coli

Secondary structure (DSSP, 8-state):
--------------------------PPP-HHHHHHHHHHHHHHHHHHHHHHHHHHHHHHHHHHHHHHHHHHHHHHHHHHHHHHHHHHHHHHHHHHHHHHHHHHHHT-S---HHHHHHHHHHHHHHHHHS---HHHHHHHHHHHHHHHHHHHHHHHHHHHHHHHHHHHHHHHHHHHHHHHHHHHHHHHHHHHHHHHHHHHHHHHHHHHHHHHHHHHHHHHHHHHHHHHHHHHHHHHHH--S------GGGGSTTHHHHHHHHHHHHHHHHHHHTSPPP-----------------------S--------------------------GGGPBP---HHHHHHHHHHT-PPPSBTTTHHHHHHHHHHHHHHHHHHHH-----GGGGTTS--------------------------------------------------------------

Radius of gyration: 52.3 Å; Cα contacts (8 Å, |Δi|>4): 164; chains: 1; bounding box: 119×128×128 Å

Foldseek 3Di:
DDDDDDDDDDDDDDDDDPDDPPPPPPDPPDPVVVVVVVVVLVVVLVVLVVLLVVLVVVLVVCPVVLVVLVVLLVVLVVLLVVLVVVLVVLVVVLVVLVVVLVVLCVVAPDQDLVVLVVVLVVLVVCLVPPPDDPVVNVVSVVVNVVSVVNNVSNVVSVVSVVVSVVSVVVSVVSVVVSVVSVVVSVVSVVVSVVSVVVSVVSVVVSVVSVVVSVVSCVVVVVVVVVVVVVVVVVVVVVPPDDDDDDDPQVPFVCSLLLVLLVVLLVVLVVLVVPADDDDDDDDDDDDDDDDDDDDDDDDDDDDPDDDDDDDDDDDDDDDDDDDDDPDRQQADFDDDDPVNVVSCVVLVADDDGGSVCSVVSSVVSVVSSVVSVVVRVPPPVPCVVVVVPPPDDDDDPDDDDDDDDDDDDDDDDDDDDDDDDDDDDDDDDDDDDDDDDDDDDDDDDDDDDDD

Mean predicted aligned error: 21.98 Å